Protein AF-A0A2E0YUN2-F1 (afdb_monomer_lite)

Sequence (473 aa):
MHDNKLWRTPVRPGGGIEMNDTNKLTHGGFRMAALCVVLSLFLSGCYWTAAKRYTDRTGTVPWWCQGTPDLSIADCLSFSANLDLAIEAARQYPTRTDAEGTLPPAPYPPAVAITHYLLNPVSGSFDAAAPNVVGYDANDQLAVIGWLVESDGVAPEGFPGSRDVWSSQGGSPEQWLLYAWAIRPYENHPDIFAATQPCLDLGGPGILTATTDACYQAAHTVPLDIMVTNDDGYDAPGIDALVEALTDDPNDPVDSFVAGIEVTVVAPLTQQSGQGDNTTPGGAPAASEGLTTASGYPVLAAVHGTPADSVIWALQDLSLSPDLVISGINSGQNLATLGSNASGTIGAARTAMRRGRFESFATSAQLGIPDWPAATAATLEFLELWRLGRVGLPFMEVPNINIPSCNGGGAGNRGFLETVAGTDLSSGGYGDPTNCDPGTAKPAGSIVDDLDAWLNGFVGIADMGITQPPNYP

pLDDT: mean 71.03, std 21.15, range [22.58, 98.69]

Radius of gyration: 26.95 Å; chains: 1; bounding box: 80×68×94 Å

Structure (mmCIF, N/CA/C/O backbone):
data_AF-A0A2E0YUN2-F1
#
_entry.id   AF-A0A2E0YUN2-F1
#
loop_
_atom_site.group_PDB
_atom_site.id
_atom_site.type_symbol
_atom_site.label_atom_id
_atom_site.label_alt_id
_atom_site.label_comp_id
_atom_site.label_asym_id
_atom_site.label_entity_id
_atom_site.label_seq_id
_atom_site.pdbx_PDB_ins_code
_atom_site.Cartn_x
_atom_site.Cartn_y
_atom_site.Cartn_z
_atom_site.occupancy
_atom_site.B_iso_or_equiv
_atom_site.auth_seq_id
_atom_site.auth_comp_id
_atom_site.auth_asym_id
_atom_site.auth_atom_id
_atom_site.pdbx_PDB_model_num
ATOM 1 N N . MET A 1 1 ? 44.773 -25.970 57.456 1.00 33.31 1 MET A N 1
ATOM 2 C CA . MET A 1 1 ? 44.299 -27.358 57.652 1.00 33.31 1 MET A CA 1
ATOM 3 C C . MET A 1 1 ? 43.313 -27.629 56.526 1.00 33.31 1 MET A C 1
ATOM 5 O O . MET A 1 1 ? 42.237 -27.064 56.547 1.00 33.31 1 MET A O 1
ATOM 9 N N . HIS A 1 2 ? 43.807 -28.045 55.364 1.00 28.22 2 HIS A N 1
ATOM 10 C CA . HIS A 1 2 ? 44.051 -29.433 54.932 1.00 28.22 2 HIS A CA 1
ATOM 11 C C . HIS A 1 2 ? 42.879 -29.999 54.111 1.00 28.22 2 HIS A C 1
ATOM 13 O O . HIS A 1 2 ? 41.921 -30.526 54.659 1.00 28.22 2 HIS A O 1
ATOM 19 N N . ASP A 1 3 ? 43.003 -29.812 52.791 1.00 24.28 3 ASP A N 1
ATOM 20 C CA . ASP A 1 3 ? 42.938 -30.816 51.712 1.00 24.28 3 ASP A CA 1
ATOM 21 C C . ASP A 1 3 ? 42.537 -32.260 52.080 1.00 24.28 3 ASP A C 1
ATOM 23 O O . ASP A 1 3 ? 43.143 -32.868 52.961 1.00 24.28 3 ASP A O 1
ATOM 27 N N . ASN A 1 4 ? 41.666 -32.856 51.251 1.00 26.38 4 ASN A N 1
ATOM 28 C CA . ASN A 1 4 ? 42.005 -34.015 50.397 1.00 26.38 4 ASN A CA 1
ATOM 29 C C . ASN A 1 4 ? 40.936 -34.164 49.275 1.00 26.38 4 ASN A C 1
ATOM 31 O O . ASN A 1 4 ? 39.760 -34.251 49.602 1.00 26.38 4 ASN A O 1
ATOM 35 N N . LYS A 1 5 ? 41.190 -34.040 47.953 1.00 26.61 5 LYS A N 1
ATOM 36 C CA . LYS A 1 5 ? 42.080 -34.793 47.020 1.00 26.61 5 LYS A CA 1
ATOM 37 C C . LYS A 1 5 ? 41.706 -36.287 46.937 1.00 26.61 5 LYS A C 1
ATOM 39 O O . LYS A 1 5 ? 41.468 -36.889 47.969 1.00 26.61 5 LYS A O 1
ATOM 44 N N . LEU A 1 6 ? 41.643 -36.990 45.798 1.00 26.72 6 LEU A N 1
ATOM 45 C CA . LEU A 1 6 ? 42.290 -36.928 44.470 1.00 26.72 6 LEU A CA 1
ATOM 46 C C . LEU A 1 6 ? 41.533 -37.907 43.531 1.00 26.72 6 LEU A C 1
ATOM 48 O O . LEU A 1 6 ? 40.748 -38.716 44.019 1.00 26.72 6 LEU A O 1
ATOM 52 N N . TRP A 1 7 ? 41.683 -37.861 42.199 1.00 22.91 7 TRP A N 1
ATOM 53 C CA . TRP A 1 7 ? 42.689 -38.587 41.379 1.00 22.91 7 TRP A CA 1
ATOM 54 C C . TRP A 1 7 ? 42.316 -38.374 39.884 1.00 22.91 7 TRP A C 1
ATOM 56 O O . TRP A 1 7 ? 41.127 -38.268 39.615 1.00 22.91 7 TRP A O 1
ATOM 66 N N . ARG A 1 8 ? 43.146 -38.345 38.825 1.00 22.58 8 ARG A N 1
ATOM 67 C CA . ARG A 1 8 ? 44.595 -38.437 38.510 1.00 22.58 8 ARG A CA 1
ATOM 68 C C . ARG A 1 8 ? 44.776 -37.895 37.072 1.00 22.58 8 ARG A C 1
ATOM 70 O O . ARG A 1 8 ? 43.933 -38.168 36.226 1.00 22.58 8 ARG A O 1
ATOM 77 N N . THR A 1 9 ? 45.897 -37.240 36.768 1.00 28.78 9 THR A N 1
ATOM 78 C CA . THR A 1 9 ? 46.435 -37.057 35.398 1.00 28.78 9 THR A CA 1
ATOM 79 C C . THR A 1 9 ? 47.357 -38.228 35.011 1.00 28.78 9 THR A C 1
ATOM 81 O O . THR A 1 9 ? 47.714 -39.038 35.874 1.00 28.78 9 THR A O 1
ATOM 84 N N . PRO A 1 10 ? 47.778 -38.332 33.734 1.00 25.89 10 PRO A N 1
ATOM 85 C CA . PRO A 1 10 ? 49.176 -37.982 33.448 1.00 25.89 10 PRO A CA 1
ATOM 86 C C . PRO A 1 10 ? 49.414 -37.240 32.118 1.00 25.89 10 PRO A C 1
ATOM 88 O O . PRO A 1 10 ? 48.796 -37.510 31.095 1.00 25.89 10 PRO A O 1
ATOM 91 N N . VAL A 1 11 ? 50.398 -36.339 32.154 1.00 28.42 11 VAL A N 1
ATOM 92 C CA . VAL A 1 11 ? 51.034 -35.663 31.014 1.00 28.42 11 VAL A CA 1
ATOM 93 C C . VAL A 1 11 ? 52.224 -36.493 30.515 1.00 28.42 11 VAL A C 1
ATOM 95 O O . VAL A 1 11 ? 52.940 -37.072 31.335 1.00 28.42 11 VAL A O 1
ATOM 98 N N . ARG A 1 12 ? 52.504 -36.459 29.203 1.00 26.52 12 ARG A N 1
ATOM 99 C CA . ARG A 1 12 ? 53.852 -36.605 28.606 1.00 26.52 12 ARG A CA 1
ATOM 100 C C . ARG A 1 12 ? 53.974 -35.804 27.283 1.00 26.52 12 ARG A C 1
ATOM 102 O O . ARG A 1 12 ? 52.942 -35.400 26.760 1.00 26.52 12 ARG A O 1
ATOM 109 N N . PRO A 1 13 ? 55.204 -35.491 26.811 1.00 32.28 13 PRO A N 1
ATOM 110 C CA . PRO A 1 13 ? 55.582 -34.129 26.410 1.00 32.28 13 PRO A CA 1
ATOM 111 C C . PRO A 1 13 ? 56.059 -33.968 24.950 1.00 32.28 13 PRO A C 1
ATOM 113 O O . PRO A 1 13 ? 56.479 -34.935 24.326 1.00 32.28 13 PRO A O 1
ATOM 116 N N . GLY A 1 14 ? 56.156 -32.708 24.505 1.00 25.03 14 GLY A N 1
ATOM 117 C CA . GLY A 1 14 ? 57.244 -32.224 23.640 1.00 25.03 14 GLY A CA 1
ATOM 118 C C . GLY A 1 14 ? 57.034 -32.280 22.122 1.00 25.03 14 GLY A C 1
ATOM 119 O O . GLY A 1 14 ? 57.074 -33.345 21.520 1.00 25.03 14 GLY A O 1
ATOM 120 N N . GLY A 1 15 ? 56.946 -31.097 21.508 1.00 24.62 15 GLY A N 1
ATOM 121 C CA . GLY A 1 15 ? 57.067 -30.876 20.064 1.00 24.62 15 GLY A CA 1
ATOM 122 C C . GLY A 1 15 ? 56.634 -29.454 19.706 1.00 24.62 15 GLY A C 1
ATOM 123 O O . GLY A 1 15 ? 55.454 -29.221 19.479 1.00 24.62 15 GLY A O 1
ATOM 124 N N . GLY A 1 16 ? 57.562 -28.495 19.767 1.00 24.78 16 GLY A N 1
ATOM 125 C CA . GLY A 1 16 ? 57.297 -27.088 19.447 1.00 24.78 16 GLY A CA 1
ATOM 126 C C . GLY A 1 16 ? 57.204 -26.807 17.945 1.00 24.78 16 GLY A C 1
ATOM 127 O O . GLY A 1 16 ? 57.585 -27.653 17.141 1.00 24.78 16 GLY A O 1
ATOM 128 N N . ILE A 1 17 ? 56.724 -25.610 17.594 1.00 25.22 17 ILE A N 1
ATOM 129 C CA . ILE A 1 17 ? 57.427 -24.570 16.813 1.00 25.22 17 ILE A CA 1
ATOM 130 C C . ILE A 1 17 ? 56.487 -23.353 16.662 1.00 25.22 17 ILE A C 1
ATOM 132 O O . ILE A 1 17 ? 55.317 -23.490 16.328 1.00 25.22 17 ILE A O 1
ATOM 136 N N . GLU A 1 18 ? 57.058 -22.201 17.016 1.00 25.33 18 GLU A N 1
ATOM 137 C CA . GLU A 1 18 ? 56.826 -20.801 16.623 1.00 25.33 18 GLU A CA 1
ATOM 138 C C . GLU A 1 18 ? 55.480 -20.341 16.031 1.00 25.33 18 GLU A C 1
ATOM 140 O O . GLU A 1 18 ? 55.026 -20.773 14.975 1.00 25.33 18 GLU A O 1
ATOM 145 N N . MET A 1 19 ? 54.937 -19.305 16.684 1.00 30.59 19 MET A N 1
ATOM 146 C CA . MET A 1 19 ? 54.037 -18.321 16.088 1.00 30.59 19 MET A CA 1
ATOM 147 C C . MET A 1 19 ? 54.753 -17.595 14.949 1.00 30.59 19 MET A C 1
ATOM 149 O O . MET A 1 19 ? 55.822 -17.026 15.162 1.00 30.59 19 MET A O 1
ATOM 153 N N . ASN A 1 20 ? 54.125 -17.553 13.776 1.00 25.55 20 ASN A N 1
ATOM 154 C CA . ASN A 1 20 ? 54.449 -16.563 12.764 1.00 25.55 20 ASN A CA 1
ATOM 155 C C . ASN A 1 20 ? 53.157 -15.957 12.214 1.00 25.55 20 ASN A C 1
ATOM 157 O O . ASN A 1 20 ? 52.233 -16.670 11.819 1.00 25.55 20 ASN A O 1
ATOM 161 N N . ASP A 1 21 ? 53.126 -14.629 12.229 1.00 36.28 21 ASP A N 1
ATOM 162 C CA . ASP A 1 21 ? 52.130 -13.781 11.595 1.00 36.28 21 ASP A CA 1
ATOM 163 C C . ASP A 1 21 ? 51.886 -14.186 10.137 1.00 36.28 21 ASP A C 1
ATOM 165 O O . ASP A 1 21 ? 52.825 -14.336 9.357 1.00 36.28 21 ASP A O 1
ATOM 169 N N . THR A 1 22 ? 50.615 -14.308 9.748 1.00 29.20 22 THR A N 1
ATOM 170 C CA . THR A 1 22 ? 50.019 -13.620 8.584 1.00 29.20 22 THR A CA 1
ATOM 171 C C . THR A 1 22 ? 48.576 -14.086 8.383 1.00 29.20 22 THR A C 1
ATOM 173 O O . THR A 1 22 ? 48.301 -15.158 7.849 1.00 29.20 22 THR A O 1
ATOM 176 N N . ASN A 1 23 ? 47.625 -13.225 8.753 1.00 31.25 23 ASN A N 1
ATOM 177 C CA . ASN A 1 23 ? 46.255 -13.284 8.252 1.00 31.25 23 ASN A CA 1
ATOM 178 C C . ASN A 1 23 ? 46.272 -13.070 6.728 1.00 31.25 23 ASN A C 1
ATOM 180 O O . ASN A 1 23 ? 46.302 -11.942 6.242 1.00 31.25 23 ASN A O 1
ATOM 184 N N . LYS A 1 24 ? 46.245 -14.168 5.970 1.00 30.16 24 LYS A N 1
ATOM 185 C CA . LYS A 1 24 ? 45.811 -14.199 4.570 1.00 30.16 24 LYS A CA 1
ATOM 186 C C . LYS A 1 24 ? 44.563 -15.072 4.478 1.00 30.16 24 LYS A C 1
ATOM 188 O O . LYS A 1 24 ? 44.643 -16.260 4.176 1.00 30.16 24 LYS A O 1
ATOM 193 N N . LEU A 1 25 ? 43.401 -14.466 4.720 1.00 30.86 25 LEU A N 1
ATOM 194 C CA . LEU A 1 25 ? 42.122 -15.003 4.256 1.00 30.86 25 LEU A CA 1
ATOM 195 C C . LEU A 1 25 ? 42.131 -14.951 2.723 1.00 30.86 25 LEU A C 1
ATOM 197 O O . LEU A 1 25 ? 41.916 -13.913 2.103 1.00 30.86 25 LEU A O 1
ATOM 201 N N . THR A 1 26 ? 42.473 -16.080 2.113 1.00 30.11 26 THR A N 1
ATOM 202 C CA . THR A 1 26 ? 42.476 -16.285 0.667 1.00 30.11 26 THR A CA 1
ATOM 203 C C . THR A 1 26 ? 41.081 -16.721 0.218 1.00 30.11 26 THR A C 1
ATOM 205 O O . THR A 1 26 ? 40.576 -17.748 0.652 1.00 30.11 26 THR A O 1
ATOM 208 N N . HIS A 1 27 ? 40.453 -15.880 -0.609 1.00 34.69 27 HIS A N 1
ATOM 209 C CA . HIS A 1 27 ? 39.548 -16.149 -1.748 1.00 34.69 27 HIS A CA 1
ATOM 210 C C . HIS A 1 27 ? 38.506 -17.304 -1.730 1.00 34.69 27 HIS A C 1
ATOM 212 O O . HIS A 1 27 ? 37.946 -17.616 -2.777 1.00 34.69 27 HIS A O 1
ATOM 218 N N . GLY A 1 28 ? 38.177 -17.915 -0.588 1.00 26.73 28 GLY A N 1
ATOM 219 C CA . GLY A 1 28 ? 37.149 -18.967 -0.484 1.00 26.73 28 GLY A CA 1
ATOM 220 C C . GLY A 1 28 ? 35.766 -18.481 -0.026 1.00 26.73 28 GLY A C 1
ATOM 221 O O . GLY A 1 28 ? 34.758 -19.072 -0.396 1.00 26.73 28 GLY A O 1
ATOM 222 N N . GLY A 1 29 ? 35.697 -17.387 0.741 1.00 27.91 29 GLY A N 1
ATOM 223 C CA . GLY A 1 29 ? 34.451 -16.916 1.372 1.00 27.91 29 GLY A CA 1
ATOM 224 C C . GLY A 1 29 ? 33.472 -16.201 0.434 1.00 27.91 29 GLY A C 1
ATOM 225 O O . GLY A 1 29 ? 32.267 -16.239 0.657 1.00 27.91 29 GLY A O 1
ATOM 226 N N . PHE A 1 30 ? 33.962 -15.608 -0.657 1.00 29.64 30 PHE A N 1
ATOM 227 C CA . PHE A 1 30 ? 33.122 -14.845 -1.591 1.00 29.64 30 PHE A CA 1
ATOM 228 C C . PHE A 1 30 ? 32.219 -15.733 -2.463 1.00 29.64 30 PHE A C 1
ATOM 230 O O . PHE A 1 30 ? 31.138 -15.315 -2.863 1.00 29.64 30 PHE A O 1
ATOM 237 N N . ARG A 1 31 ? 32.614 -16.990 -2.714 1.00 30.00 31 ARG A N 1
ATOM 238 C CA . ARG A 1 31 ? 31.806 -17.933 -3.508 1.00 30.00 31 ARG A CA 1
ATOM 239 C C . ARG A 1 31 ? 30.626 -18.520 -2.732 1.00 30.00 31 ARG A C 1
ATOM 241 O O . ARG A 1 31 ? 29.658 -18.952 -3.343 1.00 30.00 31 ARG A O 1
ATOM 248 N N . MET A 1 32 ? 30.689 -18.512 -1.402 1.00 28.14 32 MET A N 1
ATOM 249 C CA . MET A 1 32 ? 29.629 -19.047 -0.544 1.00 28.14 32 MET A CA 1
ATOM 250 C C . MET A 1 32 ? 28.518 -18.012 -0.303 1.00 28.14 32 MET A C 1
ATOM 252 O O . MET A 1 32 ? 27.353 -18.383 -0.239 1.00 28.14 32 MET A O 1
ATOM 256 N N . ALA A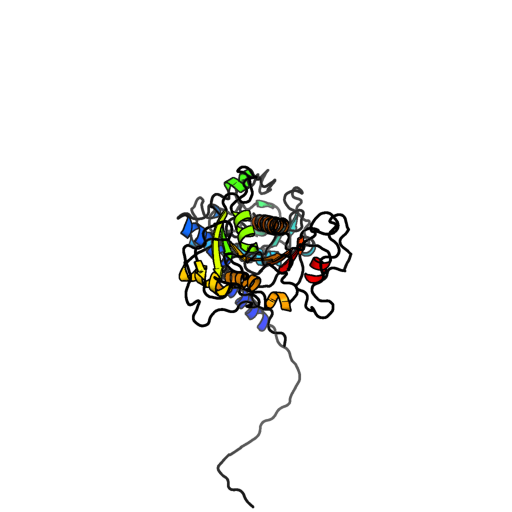 1 33 ? 28.857 -16.717 -0.276 1.00 31.86 33 ALA A N 1
ATOM 257 C CA . ALA A 1 33 ? 27.874 -15.632 -0.215 1.00 31.86 33 ALA A CA 1
ATOM 258 C C . ALA A 1 33 ? 27.047 -15.525 -1.511 1.00 31.86 33 ALA A C 1
ATOM 260 O O . ALA A 1 33 ? 25.826 -15.430 -1.443 1.00 31.86 33 ALA A O 1
ATOM 261 N N . ALA A 1 34 ? 27.684 -15.653 -2.681 1.00 31.73 34 ALA A N 1
ATOM 262 C CA . ALA A 1 34 ? 26.984 -15.658 -3.970 1.00 31.73 34 ALA A CA 1
ATOM 263 C C . ALA A 1 34 ? 26.028 -16.859 -4.121 1.00 31.73 34 ALA A C 1
ATOM 265 O O . ALA A 1 34 ? 24.923 -16.706 -4.630 1.00 31.73 34 ALA A O 1
ATOM 266 N N . LEU A 1 35 ? 26.401 -18.042 -3.614 1.00 28.45 35 LEU A N 1
ATOM 267 C CA . LEU A 1 35 ? 25.536 -19.228 -3.650 1.00 28.45 35 LEU A CA 1
ATOM 268 C C . LEU A 1 35 ? 24.331 -19.111 -2.693 1.00 28.45 35 LEU A C 1
ATOM 270 O O . LEU A 1 35 ? 23.255 -19.606 -3.011 1.00 28.45 35 LEU A O 1
ATOM 274 N N . CYS A 1 36 ? 24.487 -18.436 -1.546 1.00 31.81 36 CYS A N 1
ATOM 275 C CA . CYS A 1 36 ? 23.388 -18.176 -0.608 1.00 31.81 36 CYS A CA 1
ATOM 276 C C . CYS A 1 36 ? 22.399 -17.122 -1.128 1.00 31.81 36 CYS A C 1
ATOM 278 O O . CYS A 1 36 ? 21.200 -17.257 -0.888 1.00 31.81 36 CYS A O 1
ATOM 280 N N . VAL A 1 37 ? 22.867 -16.120 -1.880 1.00 36.34 37 VAL A N 1
ATOM 281 C CA . VAL A 1 37 ? 21.986 -15.173 -2.582 1.00 36.34 37 VAL A CA 1
ATOM 282 C C . VAL A 1 37 ? 21.223 -15.908 -3.690 1.00 36.34 37 VAL A C 1
ATOM 284 O O . VAL A 1 37 ? 20.002 -15.876 -3.684 1.00 36.34 37 VAL A O 1
ATOM 287 N N . VAL A 1 38 ? 21.880 -16.728 -4.519 1.00 34.03 38 VAL A N 1
ATOM 288 C CA . VAL A 1 38 ? 21.209 -17.529 -5.570 1.00 34.03 38 VAL A CA 1
ATOM 289 C C . VAL A 1 38 ? 20.201 -18.552 -5.010 1.00 34.03 38 VAL A C 1
ATOM 291 O O . VAL A 1 38 ? 19.149 -18.764 -5.606 1.00 34.03 38 VAL A O 1
ATOM 294 N N . LEU A 1 39 ? 20.441 -19.145 -3.833 1.00 33.06 39 LEU A N 1
ATOM 295 C CA . LEU A 1 39 ? 19.444 -20.005 -3.169 1.00 33.06 39 LEU A CA 1
ATOM 296 C C . LEU A 1 39 ? 18.272 -19.235 -2.544 1.00 33.06 39 LEU A C 1
ATOM 298 O O . LEU A 1 39 ? 17.192 -19.801 -2.394 1.00 33.06 39 LEU A O 1
ATOM 302 N N . SER A 1 40 ? 18.468 -17.957 -2.217 1.00 37.28 40 SER A N 1
ATOM 303 C CA . SER A 1 40 ? 17.386 -17.057 -1.791 1.00 37.28 40 SER A CA 1
ATOM 304 C C . SER A 1 40 ? 16.553 -16.580 -2.988 1.00 37.28 40 SER A C 1
ATOM 306 O O . SER A 1 40 ? 15.374 -16.277 -2.844 1.00 37.28 40 SER A O 1
ATOM 308 N N . LEU A 1 41 ? 17.152 -16.599 -4.180 1.00 39.31 41 LEU A N 1
ATOM 309 C CA . LEU A 1 41 ? 16.559 -16.207 -5.456 1.00 39.31 41 LEU A CA 1
ATOM 310 C C . LEU A 1 41 ? 15.709 -17.315 -6.113 1.00 39.31 41 LEU A C 1
ATOM 312 O O . LEU A 1 41 ? 14.793 -17.005 -6.863 1.00 39.31 41 LEU A O 1
ATOM 316 N N . PHE A 1 42 ? 15.875 -18.591 -5.730 1.00 35.31 42 PHE A N 1
ATOM 317 C CA . PHE A 1 42 ? 14.868 -19.639 -6.011 1.00 35.31 42 PHE A CA 1
ATOM 318 C C . PHE A 1 42 ? 13.524 -19.396 -5.284 1.00 35.31 42 PHE A C 1
ATOM 320 O O . PHE A 1 42 ? 12.563 -20.136 -5.493 1.00 35.31 42 PHE A O 1
ATOM 327 N N . LEU A 1 43 ? 13.457 -18.378 -4.419 1.00 42.81 43 LEU A N 1
ATOM 328 C CA . LEU A 1 43 ? 12.295 -17.973 -3.633 1.00 42.81 43 LEU A CA 1
ATOM 329 C C . LEU A 1 43 ? 11.904 -16.513 -3.904 1.00 42.81 43 LEU A C 1
ATOM 331 O O . LEU A 1 43 ? 11.461 -15.827 -2.978 1.00 42.81 43 LEU A O 1
ATOM 335 N N . SER A 1 44 ? 11.985 -16.033 -5.147 1.00 44.97 44 SER A N 1
ATOM 336 C CA . SER A 1 44 ? 11.251 -14.824 -5.551 1.00 44.97 44 SER A CA 1
ATOM 337 C C . SER A 1 44 ? 9.732 -15.116 -5.607 1.00 44.97 44 SER A C 1
ATOM 339 O O . SER A 1 44 ? 9.032 -15.031 -6.611 1.00 44.97 44 SER A O 1
ATOM 341 N N . GLY A 1 45 ? 9.182 -15.525 -4.459 1.00 44.09 45 GLY A N 1
ATOM 342 C CA . GLY A 1 45 ? 7.786 -15.907 -4.263 1.00 44.09 45 GLY A CA 1
ATOM 343 C C . GLY A 1 45 ? 6.802 -14.743 -4.388 1.00 44.09 45 GLY A C 1
ATOM 344 O O . GLY A 1 45 ? 5.609 -14.969 -4.275 1.00 44.09 45 GLY A O 1
ATOM 345 N N . CYS A 1 46 ? 7.294 -13.525 -4.602 1.00 47.00 46 CYS A N 1
ATOM 346 C CA . CYS A 1 46 ? 6.560 -12.262 -4.678 1.00 47.00 46 CYS A CA 1
ATOM 347 C C . CYS A 1 46 ? 5.599 -12.194 -5.870 1.00 47.00 46 CYS A C 1
ATOM 349 O O . CYS A 1 46 ? 4.467 -11.726 -5.788 1.00 47.00 46 CYS A O 1
ATOM 351 N N . TYR A 1 47 ? 6.054 -12.728 -6.991 1.00 50.06 47 TYR A N 1
ATOM 352 C CA . TYR A 1 47 ? 5.378 -12.613 -8.274 1.00 50.06 47 TYR A CA 1
ATOM 353 C C . TYR A 1 47 ? 4.796 -13.949 -8.735 1.00 50.06 47 TYR A C 1
ATOM 355 O O . TYR A 1 47 ? 3.768 -14.025 -9.412 1.00 50.06 47 TYR A O 1
ATOM 363 N N . TRP A 1 48 ? 5.368 -15.022 -8.188 1.00 51.56 48 TRP A N 1
ATOM 364 C CA . TRP A 1 48 ? 4.697 -16.296 -7.997 1.00 51.56 48 TRP A CA 1
ATOM 365 C C . TRP A 1 48 ? 3.340 -16.118 -7.301 1.00 51.56 48 TRP A C 1
ATOM 367 O O . TRP A 1 48 ? 2.338 -16.638 -7.793 1.00 51.56 48 TRP A O 1
ATOM 377 N N . THR A 1 49 ? 3.276 -15.435 -6.148 1.00 55.56 49 THR A N 1
ATOM 378 C CA . THR A 1 49 ? 2.023 -15.289 -5.381 1.00 55.56 49 THR A CA 1
ATOM 379 C C . THR A 1 49 ? 1.014 -14.433 -6.114 1.00 55.56 49 THR A C 1
ATOM 381 O O . THR A 1 49 ? -0.162 -14.755 -6.073 1.00 55.56 49 THR A O 1
ATOM 384 N N . ALA A 1 50 ? 1.451 -13.390 -6.807 1.00 55.97 50 ALA A N 1
ATOM 385 C CA . ALA A 1 50 ? 0.629 -12.573 -7.685 1.00 55.97 50 ALA A CA 1
ATOM 386 C C . ALA A 1 50 ? -0.157 -13.393 -8.725 1.00 55.97 50 ALA A C 1
ATOM 388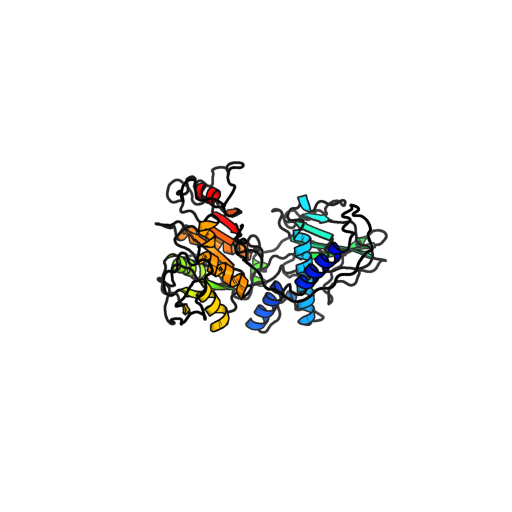 O O . ALA A 1 50 ? -1.377 -13.528 -8.640 1.00 55.97 50 ALA A O 1
ATOM 389 N N . ALA A 1 51 ? 0.565 -14.047 -9.644 1.00 56.34 51 ALA A N 1
ATOM 390 C CA . ALA A 1 51 ? -0.029 -14.826 -10.733 1.00 56.34 51 ALA A CA 1
ATOM 391 C C . ALA A 1 51 ? -0.864 -15.994 -10.233 1.00 56.34 51 ALA A C 1
ATOM 393 O O . ALA A 1 51 ? -1.918 -16.315 -10.792 1.00 56.34 51 ALA A O 1
ATOM 394 N N . LYS A 1 52 ? -0.400 -16.617 -9.152 1.00 63.50 52 LYS A N 1
ATOM 395 C CA . LYS A 1 52 ? -1.141 -17.667 -8.480 1.00 63.50 52 LYS A CA 1
ATOM 396 C C . LYS A 1 52 ? -2.437 -17.139 -7.861 1.00 63.50 52 LYS A C 1
ATOM 398 O O . LYS A 1 52 ? -3.468 -17.741 -8.111 1.00 63.50 52 LYS A O 1
ATOM 403 N N . ARG A 1 53 ? -2.411 -16.016 -7.133 1.00 65.50 53 ARG A N 1
ATOM 404 C CA . ARG A 1 53 ? -3.605 -15.383 -6.540 1.00 65.50 53 ARG A CA 1
ATOM 405 C C . ARG A 1 53 ? -4.617 -14.996 -7.611 1.00 65.50 53 ARG A C 1
ATOM 407 O O . ARG A 1 53 ? -5.788 -15.334 -7.472 1.00 65.50 53 ARG A O 1
ATOM 414 N N . TYR A 1 54 ? -4.164 -14.384 -8.706 1.00 64.69 54 TYR A N 1
ATOM 415 C CA . TYR A 1 54 ? -5.019 -14.078 -9.855 1.00 64.69 54 TYR A CA 1
ATOM 416 C C . TYR A 1 54 ? -5.692 -15.341 -10.409 1.00 64.69 54 TYR A C 1
ATOM 418 O O . TYR A 1 54 ? -6.903 -15.363 -10.632 1.00 64.69 54 TYR A O 1
ATOM 426 N N . THR A 1 55 ? -4.922 -16.421 -10.579 1.00 68.06 55 THR A N 1
ATOM 427 C CA . THR A 1 55 ? -5.445 -17.706 -11.068 1.00 68.06 55 THR A CA 1
ATOM 428 C C . THR A 1 55 ? -6.417 -18.344 -10.080 1.00 68.06 55 THR A C 1
ATOM 430 O O . THR A 1 55 ? -7.466 -18.832 -10.491 1.00 68.06 55 THR A O 1
ATOM 433 N N . ASP A 1 56 ? -6.102 -18.314 -8.788 1.00 70.25 56 ASP A N 1
ATOM 434 C CA . ASP A 1 56 ? -6.935 -18.877 -7.727 1.00 70.25 56 ASP A CA 1
ATOM 435 C C . ASP A 1 56 ? -8.275 -18.120 -7.612 1.00 70.25 56 ASP A C 1
ATOM 437 O O . ASP A 1 56 ? -9.308 -18.745 -7.368 1.00 70.25 56 ASP A O 1
ATOM 441 N N . ARG A 1 57 ? -8.287 -16.797 -7.850 1.00 67.38 57 ARG A N 1
ATOM 442 C CA . ARG A 1 57 ? -9.505 -15.965 -7.854 1.00 67.38 57 ARG A CA 1
ATOM 443 C C . ARG A 1 57 ? -10.336 -16.110 -9.131 1.00 67.38 57 ARG A C 1
ATOM 445 O O . ARG A 1 57 ? -11.549 -16.286 -9.058 1.00 67.38 57 ARG A O 1
ATOM 452 N N . THR A 1 58 ? -9.707 -16.000 -10.301 1.00 67.56 58 THR A N 1
ATOM 453 C CA . THR A 1 58 ? -10.420 -15.885 -11.591 1.00 67.56 58 THR A CA 1
ATOM 454 C C . THR A 1 58 ? -10.602 -17.221 -12.312 1.00 67.56 58 THR A C 1
ATOM 456 O O . THR A 1 58 ? -11.422 -17.332 -13.223 1.00 67.56 58 THR A O 1
ATOM 459 N N . GLY A 1 59 ? -9.822 -18.243 -11.948 1.00 71.31 59 GLY A N 1
ATOM 460 C CA . GLY A 1 59 ? -9.729 -19.506 -12.682 1.00 71.31 59 GLY A CA 1
ATOM 461 C C . GLY A 1 59 ? -8.946 -19.412 -13.998 1.00 71.31 59 GLY A C 1
ATOM 462 O O . GLY A 1 59 ? -8.935 -20.376 -14.765 1.00 71.31 59 GLY A O 1
ATOM 463 N N . THR A 1 60 ? -8.295 -18.278 -14.279 1.00 68.56 60 THR A N 1
ATOM 464 C CA . THR A 1 60 ? -7.526 -18.033 -15.510 1.00 68.56 60 THR A CA 1
ATOM 465 C C . THR A 1 60 ? -6.107 -17.580 -15.189 1.00 68.56 60 THR A C 1
ATOM 467 O O . THR A 1 60 ? -5.886 -16.913 -14.187 1.00 68.56 60 THR A O 1
ATOM 470 N N . VAL A 1 61 ? -5.124 -17.932 -16.023 1.00 67.25 61 VAL A N 1
ATOM 471 C CA . VAL A 1 61 ? -3.763 -17.396 -15.858 1.00 67.25 61 VAL A CA 1
ATOM 472 C C . VAL A 1 61 ? -3.708 -15.948 -16.351 1.00 67.25 61 VAL A C 1
ATOM 474 O O . VAL A 1 61 ? -4.412 -15.633 -17.319 1.00 67.25 61 VAL A O 1
ATOM 477 N N . PRO A 1 62 ? -2.866 -15.082 -15.755 1.00 62.97 62 PRO A N 1
ATOM 478 C CA . PRO A 1 62 ? -2.691 -13.717 -16.227 1.00 62.97 62 PRO A CA 1
ATOM 479 C C . PRO A 1 62 ? -2.394 -13.690 -17.721 1.00 62.97 62 PRO A C 1
ATOM 481 O O . PRO A 1 62 ? -1.705 -14.557 -18.255 1.00 62.97 62 PRO A O 1
ATOM 484 N N . TRP A 1 63 ? -2.889 -12.677 -18.407 1.00 63.88 63 TRP A N 1
ATOM 485 C CA . TRP A 1 63 ? -2.750 -12.535 -19.852 1.00 63.88 63 TRP A CA 1
ATOM 486 C C . TRP A 1 63 ? -1.283 -12.558 -20.333 1.00 63.88 63 TRP A C 1
ATOM 488 O O . TRP A 1 63 ? -0.994 -13.109 -21.391 1.00 63.88 63 TRP A O 1
ATOM 498 N N . TRP A 1 64 ? -0.329 -12.046 -19.543 1.00 62.88 64 TRP A N 1
ATOM 499 C CA . TRP A 1 64 ? 1.106 -12.100 -19.856 1.00 62.88 64 TRP A CA 1
ATOM 500 C C . TRP A 1 64 ? 1.673 -13.519 -19.744 1.00 62.88 64 TRP A C 1
ATOM 502 O O . TRP A 1 64 ? 2.789 -13.778 -20.174 1.00 62.88 64 TRP A O 1
ATOM 512 N N . CYS A 1 65 ? 0.914 -14.468 -19.200 1.00 66.38 65 CYS A N 1
ATOM 513 C CA . CYS A 1 65 ? 1.193 -15.900 -19.209 1.00 66.38 65 CYS A CA 1
ATOM 514 C C . CYS A 1 65 ? 0.483 -16.620 -20.386 1.00 66.38 65 CYS A C 1
ATOM 516 O O . CYS A 1 65 ? 0.838 -17.748 -20.702 1.00 66.38 65 CYS A O 1
ATOM 518 N N . GLN A 1 66 ? -0.402 -15.954 -21.145 1.00 61.22 66 GLN A N 1
ATOM 519 C CA . GLN A 1 66 ? -1.144 -16.517 -22.296 1.00 61.22 66 GLN A CA 1
ATOM 520 C C . GLN A 1 66 ? -0.475 -16.216 -23.661 1.00 61.22 66 GLN A C 1
ATOM 522 O O . GLN A 1 66 ? -0.011 -15.097 -23.888 1.00 61.22 66 GLN A O 1
ATOM 527 N N . GLY A 1 67 ? -0.405 -17.166 -24.608 1.00 57.38 67 GLY A N 1
ATOM 528 C CA . GLY A 1 67 ? 0.128 -16.914 -25.968 1.00 57.38 67 GLY A CA 1
ATOM 529 C C . GLY A 1 67 ? 0.546 -18.185 -26.712 1.00 57.38 67 GLY A C 1
ATOM 530 O O . GLY A 1 67 ? 0.643 -19.216 -26.097 1.00 57.38 67 GLY A O 1
ATOM 531 N N . THR A 1 68 ? 0.813 -18.168 -28.023 1.00 49.69 68 THR A N 1
ATOM 532 C CA . THR A 1 68 ? 1.227 -19.385 -28.764 1.00 49.69 68 THR A CA 1
ATOM 533 C C . THR A 1 68 ? 2.753 -19.533 -28.873 1.00 49.69 68 THR A C 1
ATOM 535 O O . THR A 1 68 ? 3.360 -18.623 -29.437 1.00 49.69 68 THR A O 1
ATOM 538 N N . PRO A 1 69 ? 3.353 -20.683 -28.485 1.00 53.62 69 PRO A N 1
ATOM 539 C CA . PRO A 1 69 ? 2.724 -21.790 -27.755 1.00 53.62 69 PRO A CA 1
ATOM 540 C C . PRO A 1 69 ? 2.452 -21.408 -26.292 1.00 53.62 69 PRO A C 1
ATOM 542 O O . PRO A 1 69 ? 3.253 -20.685 -25.699 1.00 53.62 69 PRO A O 1
ATOM 545 N N . ASP A 1 70 ? 1.331 -21.895 -25.739 1.00 62.72 70 ASP A N 1
ATOM 546 C CA . ASP A 1 70 ? 0.905 -21.558 -24.372 1.00 62.72 70 ASP A CA 1
ATOM 547 C C . ASP A 1 70 ? 1.986 -22.009 -23.396 1.00 62.72 70 ASP A C 1
ATOM 549 O O . ASP A 1 70 ? 2.329 -23.194 -23.345 1.00 62.72 70 ASP A O 1
ATOM 553 N N . LEU A 1 71 ? 2.553 -21.054 -22.652 1.00 67.62 71 LEU A N 1
ATOM 554 C CA . LEU A 1 71 ? 3.494 -21.373 -21.589 1.00 67.62 71 LEU A CA 1
ATOM 555 C C . LEU A 1 71 ? 2.777 -22.234 -20.550 1.00 67.62 71 LEU A C 1
ATOM 557 O O . LEU A 1 71 ? 1.641 -21.952 -20.159 1.00 67.62 71 LEU A O 1
ATOM 561 N N . SER A 1 72 ? 3.441 -23.287 -20.070 1.00 73.12 72 SER A N 1
ATOM 562 C CA . SER A 1 72 ? 2.923 -23.996 -18.904 1.00 73.12 72 SER A CA 1
ATOM 563 C C . SER A 1 72 ? 2.980 -23.076 -17.678 1.00 73.12 72 SER A C 1
ATOM 565 O O . SER A 1 72 ? 3.794 -22.155 -17.620 1.00 73.12 72 SER A O 1
ATOM 567 N N . ILE A 1 73 ? 2.170 -23.347 -16.647 1.00 70.44 73 ILE A N 1
ATOM 568 C CA . ILE A 1 73 ? 2.259 -22.605 -15.374 1.00 70.44 73 ILE A CA 1
ATOM 569 C C . ILE A 1 73 ? 3.698 -22.644 -14.833 1.00 70.44 73 ILE A C 1
ATOM 571 O O . ILE A 1 73 ? 4.191 -21.639 -14.338 1.00 70.44 73 ILE A O 1
ATOM 575 N N . ALA A 1 74 ? 4.401 -23.772 -14.977 1.00 73.12 74 ALA A N 1
ATOM 576 C CA . ALA A 1 74 ? 5.796 -23.892 -14.558 1.00 73.12 74 ALA A CA 1
ATOM 577 C C . ALA A 1 74 ? 6.734 -22.961 -15.349 1.00 73.12 74 ALA A C 1
ATOM 579 O O . ALA A 1 74 ? 7.614 -22.343 -14.752 1.00 73.12 74 ALA A O 1
ATOM 580 N N . ASP A 1 75 ? 6.516 -22.807 -16.656 1.00 74.50 75 ASP A N 1
ATOM 581 C CA . ASP A 1 75 ? 7.313 -21.906 -17.496 1.00 74.50 75 ASP A CA 1
ATOM 582 C C . ASP A 1 75 ? 7.007 -20.437 -17.189 1.00 74.50 75 ASP A C 1
ATOM 584 O O . ASP A 1 75 ? 7.930 -19.630 -17.113 1.00 74.50 75 ASP A O 1
ATOM 588 N N . CYS A 1 76 ? 5.744 -20.087 -16.917 1.00 70.25 76 CYS A N 1
ATOM 589 C CA . CYS A 1 76 ? 5.382 -18.744 -16.453 1.00 70.25 76 CYS A CA 1
ATOM 590 C C . CYS A 1 76 ? 6.028 -18.411 -15.103 1.00 70.25 76 CYS A C 1
ATOM 592 O O . CYS A 1 76 ? 6.524 -17.302 -14.914 1.00 70.25 76 CYS A O 1
ATOM 594 N N . LEU A 1 77 ? 6.064 -19.378 -14.180 1.00 67.50 77 LEU A N 1
ATOM 595 C CA . LEU A 1 77 ? 6.744 -19.220 -12.895 1.00 67.50 77 LEU A CA 1
ATOM 596 C C . LEU A 1 77 ? 8.258 -19.050 -13.079 1.00 67.50 77 LEU A C 1
ATOM 598 O O . LEU A 1 77 ? 8.855 -18.201 -12.425 1.00 67.50 77 LEU A O 1
ATOM 602 N N . SER A 1 78 ? 8.876 -19.807 -13.990 1.00 71.88 78 SER A N 1
ATOM 603 C CA . SER A 1 78 ? 10.303 -19.668 -14.297 1.00 71.88 78 SER A CA 1
ATOM 604 C C . SER A 1 78 ? 10.630 -18.342 -14.986 1.00 71.88 78 SER A C 1
ATOM 606 O O . SER A 1 78 ? 11.681 -17.764 -14.718 1.00 71.88 78 SER A O 1
ATOM 608 N N . PHE A 1 79 ? 9.766 -17.866 -15.882 1.00 72.06 79 PHE A N 1
ATOM 609 C CA . PHE A 1 79 ? 9.913 -16.573 -16.546 1.00 72.06 79 PHE A CA 1
ATOM 610 C C . PHE A 1 79 ? 9.848 -15.431 -15.530 1.00 72.06 79 PHE A C 1
ATOM 612 O O . PHE A 1 79 ? 10.768 -14.620 -15.478 1.00 72.06 79 PHE A O 1
ATOM 619 N N . SER A 1 80 ? 8.820 -15.438 -14.673 1.00 68.38 80 SER A N 1
ATOM 620 C CA . SER A 1 80 ? 8.669 -14.464 -13.589 1.00 68.38 80 SER A CA 1
ATOM 621 C C . SER A 1 80 ? 9.903 -14.454 -12.694 1.00 68.38 80 SER A C 1
ATOM 623 O O . SER A 1 80 ? 10.523 -13.412 -12.547 1.00 68.38 80 SER A O 1
ATOM 625 N N . ALA A 1 81 ? 10.327 -15.619 -12.193 1.00 66.62 81 ALA A N 1
ATOM 626 C CA . ALA A 1 81 ? 11.461 -15.698 -11.280 1.00 66.62 81 ALA A CA 1
ATOM 627 C C . ALA A 1 81 ? 12.735 -15.059 -11.851 1.00 66.62 81 ALA A C 1
ATOM 629 O O . ALA A 1 81 ? 13.417 -14.333 -11.140 1.00 66.62 81 ALA A O 1
ATOM 630 N N . ASN A 1 82 ? 13.045 -15.285 -13.133 1.00 70.75 82 ASN A N 1
ATOM 631 C CA . ASN A 1 82 ? 14.231 -14.704 -13.769 1.00 70.75 82 ASN A CA 1
ATOM 632 C C . ASN A 1 82 ? 14.162 -13.176 -13.903 1.00 70.75 82 ASN A C 1
ATOM 634 O O . ASN A 1 82 ? 15.177 -12.503 -13.732 1.00 70.75 82 ASN A O 1
ATOM 638 N N . LEU A 1 83 ? 12.981 -12.626 -14.186 1.00 71.00 83 LEU A N 1
ATOM 639 C CA . LEU A 1 83 ? 12.792 -11.179 -14.296 1.00 71.00 83 LEU A CA 1
ATOM 640 C C . LEU A 1 83 ? 12.983 -10.476 -12.953 1.00 71.00 83 LEU A C 1
ATOM 642 O O . LEU A 1 83 ? 13.542 -9.386 -12.911 1.00 71.00 83 LEU A O 1
ATOM 646 N N . ASP A 1 84 ? 12.631 -11.136 -11.857 1.00 64.12 84 ASP A N 1
ATOM 647 C CA . ASP A 1 84 ? 12.843 -10.618 -10.503 1.00 64.12 84 ASP A CA 1
ATOM 648 C C . ASP A 1 84 ? 14.329 -10.439 -10.203 1.00 64.12 84 ASP A C 1
ATOM 650 O O . ASP A 1 84 ? 14.751 -9.439 -9.623 1.00 64.12 84 ASP A O 1
ATOM 654 N N . LEU A 1 85 ? 15.140 -11.406 -10.639 1.00 64.62 85 LEU A N 1
ATOM 655 C CA . LEU A 1 85 ? 16.596 -11.342 -10.500 1.00 64.62 85 LEU A CA 1
ATOM 656 C C . LEU A 1 85 ? 17.162 -10.205 -11.331 1.00 64.62 85 LEU A C 1
ATOM 658 O O . LEU A 1 85 ? 18.060 -9.494 -10.883 1.00 64.62 85 LEU A O 1
ATOM 662 N N . ALA A 1 86 ? 16.606 -10.022 -12.524 1.00 69.25 86 ALA A N 1
ATOM 663 C CA . ALA A 1 86 ? 17.000 -8.957 -13.415 1.00 69.25 86 ALA A CA 1
ATOM 664 C C . ALA A 1 86 ? 16.635 -7.573 -12.851 1.00 69.25 86 ALA A C 1
ATOM 666 O O . ALA A 1 86 ? 17.453 -6.656 -12.919 1.00 69.25 86 ALA A O 1
ATOM 667 N N . ILE A 1 87 ? 15.468 -7.426 -12.217 1.00 66.50 87 ILE A N 1
ATOM 668 C CA . ILE A 1 87 ? 15.088 -6.209 -11.488 1.00 66.50 87 ILE A CA 1
ATOM 669 C C . ILE A 1 87 ? 16.066 -5.946 -10.349 1.00 66.50 87 ILE A C 1
ATOM 671 O O . ILE A 1 87 ? 16.576 -4.837 -10.232 1.00 66.50 87 ILE A O 1
ATOM 675 N N . GLU A 1 88 ? 16.355 -6.945 -9.517 1.00 65.31 88 GLU A N 1
ATOM 676 C CA . GLU A 1 88 ? 17.262 -6.766 -8.382 1.00 65.31 88 GLU A CA 1
ATOM 677 C C . GLU A 1 88 ? 18.683 -6.400 -8.838 1.00 65.31 88 GLU A C 1
ATOM 679 O O . GLU A 1 88 ? 19.348 -5.558 -8.236 1.00 65.31 88 GLU A O 1
ATOM 684 N N . ALA A 1 89 ? 19.139 -6.972 -9.955 1.00 66.31 89 ALA A N 1
ATOM 685 C CA . ALA A 1 89 ? 20.386 -6.571 -10.591 1.00 66.31 89 ALA A CA 1
ATOM 686 C C . ALA A 1 89 ? 20.332 -5.118 -11.097 1.00 66.31 89 ALA A C 1
ATOM 688 O O . ALA A 1 89 ? 21.269 -4.356 -10.861 1.00 66.31 89 ALA A O 1
ATOM 689 N N . ALA A 1 90 ? 19.235 -4.710 -11.742 1.00 65.81 90 ALA A N 1
ATOM 690 C CA . ALA A 1 90 ? 19.039 -3.342 -12.221 1.00 65.81 90 ALA A CA 1
ATOM 691 C C . ALA A 1 90 ? 18.938 -2.321 -11.073 1.00 65.81 90 ALA A C 1
ATOM 693 O O . ALA A 1 90 ? 19.444 -1.209 -11.199 1.00 65.81 90 ALA A O 1
ATOM 694 N N . ARG A 1 91 ? 18.364 -2.707 -9.926 1.00 64.06 91 ARG A N 1
ATOM 695 C CA . ARG A 1 91 ? 18.236 -1.872 -8.716 1.00 64.06 91 ARG A CA 1
ATOM 696 C C . ARG A 1 91 ? 19.572 -1.491 -8.083 1.00 64.06 91 ARG A C 1
ATOM 698 O O . ARG A 1 91 ? 19.621 -0.530 -7.320 1.00 64.06 91 ARG A O 1
ATOM 705 N N . GLN A 1 92 ? 20.667 -2.171 -8.430 1.00 66.69 92 GLN A N 1
ATOM 706 C CA . GLN A 1 92 ? 22.020 -1.728 -8.060 1.00 66.69 92 GLN A CA 1
ATOM 707 C C . GLN A 1 92 ? 22.384 -0.371 -8.687 1.00 66.69 92 GLN A C 1
ATOM 709 O O . GLN A 1 92 ? 23.341 0.267 -8.250 1.00 66.69 92 GLN A O 1
ATOM 714 N N . TYR A 1 93 ? 21.606 0.072 -9.676 1.00 71.12 93 TYR A N 1
ATOM 715 C CA . TYR A 1 93 ? 21.740 1.335 -10.383 1.00 71.12 93 TYR A CA 1
ATOM 716 C C . TYR A 1 93 ? 20.428 2.127 -10.234 1.00 71.12 93 TYR A C 1
ATOM 718 O O . TYR A 1 93 ? 19.581 2.105 -11.126 1.00 71.12 93 TYR A O 1
ATOM 726 N N . PRO A 1 94 ? 20.185 2.780 -9.085 1.00 60.53 94 PRO A N 1
ATOM 727 C CA . PRO A 1 94 ? 18.890 3.396 -8.803 1.00 60.53 94 PRO A CA 1
ATOM 728 C C . PRO A 1 94 ? 18.637 4.654 -9.636 1.00 60.53 94 PRO A C 1
ATOM 730 O O . PRO A 1 94 ? 17.485 4.978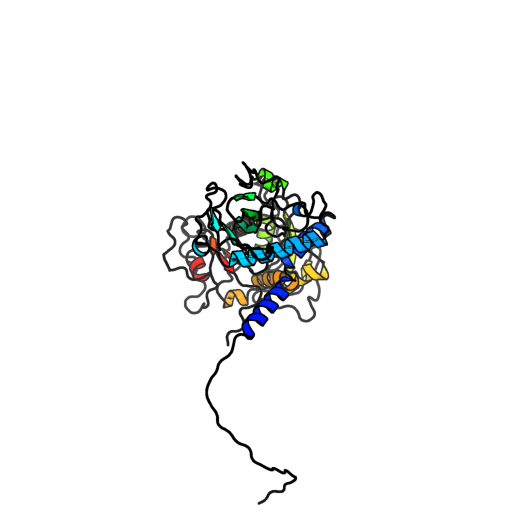 -9.902 1.00 60.53 94 PRO A O 1
ATOM 733 N N . THR A 1 95 ? 19.688 5.350 -10.076 1.00 67.25 95 THR A N 1
ATOM 734 C CA . THR A 1 95 ? 19.556 6.532 -10.930 1.00 67.25 95 THR A CA 1
ATOM 735 C C . THR A 1 95 ? 20.193 6.319 -12.293 1.00 67.25 95 THR A C 1
ATOM 737 O O . THR A 1 95 ? 21.094 5.497 -12.479 1.00 67.25 95 THR A O 1
ATOM 740 N N . ARG A 1 96 ? 19.795 7.166 -13.245 1.00 70.69 96 ARG A N 1
ATOM 741 C CA . ARG A 1 96 ? 20.453 7.271 -14.546 1.00 70.69 96 ARG A CA 1
ATOM 742 C C . ARG A 1 96 ? 21.966 7.470 -14.435 1.00 70.69 96 ARG A C 1
ATOM 744 O O . ARG A 1 96 ? 22.714 6.901 -15.222 1.00 70.69 96 ARG A O 1
ATOM 751 N N . THR A 1 97 ? 22.392 8.269 -13.458 1.00 71.81 97 THR A N 1
ATOM 752 C CA . THR A 1 97 ? 23.806 8.584 -13.214 1.00 71.81 97 THR A CA 1
ATOM 753 C C . THR A 1 97 ? 24.575 7.348 -12.752 1.00 71.81 97 THR A C 1
ATOM 755 O O . THR A 1 97 ? 25.712 7.139 -13.166 1.00 71.81 97 THR A O 1
ATOM 758 N N . ASP A 1 98 ? 23.954 6.498 -11.930 1.00 68.75 98 ASP A N 1
ATOM 759 C CA . ASP A 1 98 ? 24.587 5.269 -11.439 1.00 68.75 98 ASP A CA 1
ATOM 760 C C . ASP A 1 98 ? 24.782 4.244 -12.564 1.00 68.75 98 ASP A C 1
ATOM 762 O O . ASP A 1 98 ? 25.735 3.467 -12.541 1.00 68.75 98 ASP A O 1
ATOM 766 N N . ALA A 1 99 ? 23.902 4.273 -13.568 1.00 69.69 99 ALA A N 1
ATOM 767 C CA . ALA A 1 99 ? 23.910 3.373 -14.716 1.00 69.69 99 ALA A CA 1
ATOM 768 C C . ALA A 1 99 ? 24.831 3.800 -15.876 1.00 69.69 99 ALA A C 1
ATOM 770 O O . ALA A 1 99 ? 24.834 3.149 -16.926 1.00 69.69 99 ALA A O 1
ATOM 771 N N . GLU A 1 100 ? 25.583 4.896 -15.751 1.00 70.38 100 GLU A N 1
ATOM 772 C CA . GLU A 1 100 ? 26.446 5.377 -16.834 1.00 70.38 100 GLU A CA 1
ATOM 773 C C . GLU A 1 100 ? 27.562 4.365 -17.173 1.00 70.38 100 GLU A C 1
ATOM 775 O O . GLU A 1 100 ? 28.438 4.070 -16.359 1.00 70.38 100 GLU A O 1
ATOM 780 N N . GLY A 1 101 ? 27.557 3.851 -18.409 1.00 64.19 101 GLY A N 1
ATOM 781 C CA . GLY A 1 101 ? 28.589 2.949 -18.933 1.00 64.19 101 GLY A CA 1
ATOM 782 C C . GLY A 1 101 ? 29.425 3.533 -20.076 1.00 64.19 101 GLY A C 1
ATOM 783 O O . GLY A 1 101 ? 29.369 4.718 -20.397 1.00 64.19 101 GLY A O 1
ATOM 784 N N . THR A 1 102 ? 30.248 2.687 -20.708 1.00 54.00 102 THR A N 1
ATOM 785 C CA . THR A 1 102 ? 31.218 3.100 -21.745 1.00 54.00 102 THR A CA 1
ATOM 786 C C . THR A 1 102 ? 30.619 3.301 -23.137 1.00 54.00 102 THR A C 1
ATOM 788 O O . THR A 1 102 ? 31.264 3.915 -23.990 1.00 54.00 102 THR A O 1
ATOM 791 N N . LEU A 1 103 ? 29.424 2.761 -23.393 1.00 56.91 103 LEU A N 1
ATOM 792 C CA . LEU A 1 103 ? 28.717 2.916 -24.665 1.00 56.91 103 LEU A CA 1
ATOM 793 C C . LEU A 1 103 ? 27.723 4.083 -24.582 1.00 56.91 103 LEU A C 1
ATOM 795 O O . LEU A 1 103 ? 27.071 4.248 -23.550 1.00 56.91 103 LEU A O 1
ATOM 799 N N . PRO A 1 104 ? 27.592 4.897 -25.647 1.00 57.69 104 PRO A N 1
ATOM 800 C CA . PRO A 1 104 ? 26.679 6.030 -25.640 1.00 57.69 104 PRO A CA 1
ATOM 801 C C . PRO A 1 104 ? 25.230 5.549 -25.451 1.00 57.69 104 PRO A C 1
ATOM 803 O O . PRO A 1 104 ? 24.838 4.557 -26.074 1.00 57.69 104 PRO A O 1
ATOM 806 N N . PRO A 1 105 ? 24.428 6.239 -24.620 1.00 61.44 105 PRO A N 1
ATOM 807 C CA . PRO A 1 105 ? 23.037 5.871 -24.396 1.00 61.44 105 PRO A CA 1
ATOM 808 C C . PRO A 1 105 ? 22.258 5.913 -25.712 1.00 61.44 105 PRO A C 1
ATOM 810 O O . PRO A 1 105 ? 22.504 6.765 -26.571 1.00 61.44 105 PRO A O 1
ATOM 813 N N . ALA A 1 106 ? 21.301 5.000 -25.865 1.00 58.41 106 ALA A N 1
ATOM 814 C CA . ALA A 1 106 ? 20.376 5.036 -26.990 1.00 58.41 106 ALA A CA 1
ATOM 815 C C . ALA A 1 106 ? 19.243 6.026 -26.659 1.00 58.41 106 ALA A C 1
ATOM 817 O O . ALA A 1 106 ? 18.519 5.812 -25.679 1.00 58.41 106 ALA A O 1
ATOM 818 N N . PRO A 1 107 ? 19.082 7.122 -27.425 1.00 52.91 107 PRO A N 1
ATOM 819 C CA . PRO A 1 107 ? 18.023 8.083 -27.169 1.00 52.91 107 PRO A CA 1
ATOM 820 C C . PRO A 1 107 ? 16.682 7.512 -27.637 1.00 52.91 107 PRO A C 1
ATOM 822 O O . PRO A 1 107 ? 16.473 7.292 -28.829 1.00 52.91 107 PRO A O 1
ATOM 825 N N . TYR A 1 108 ? 15.765 7.311 -26.695 1.00 55.53 108 TYR A N 1
ATOM 826 C CA . TYR A 1 108 ? 14.346 7.101 -26.974 1.00 55.53 108 TYR A CA 1
ATOM 827 C C . TYR A 1 108 ? 13.598 8.442 -26.840 1.00 55.53 108 TYR A C 1
ATOM 829 O O . TYR A 1 108 ? 14.159 9.411 -26.313 1.00 55.53 108 TYR A O 1
ATOM 837 N N . PRO A 1 109 ? 12.356 8.560 -27.347 1.00 48.34 109 PRO A N 1
ATOM 838 C CA . PRO A 1 109 ? 11.553 9.759 -27.144 1.00 48.34 109 PRO A CA 1
ATOM 839 C C . PRO A 1 109 ? 11.477 10.127 -25.646 1.00 48.34 109 PRO A C 1
ATOM 841 O O . PRO A 1 109 ? 11.298 9.230 -24.820 1.00 48.34 109 PRO A O 1
ATOM 844 N N . PRO A 1 110 ? 11.556 11.422 -25.274 1.00 41.09 110 PRO A N 1
ATOM 845 C CA . PRO A 1 110 ? 11.612 11.870 -23.873 1.00 41.09 110 PRO A CA 1
ATOM 846 C C . PRO A 1 110 ? 10.450 11.398 -22.988 1.00 41.09 110 PRO A C 1
ATOM 848 O O . PRO A 1 110 ? 10.564 11.416 -21.769 1.00 41.09 110 PRO A O 1
ATOM 851 N N . ALA A 1 111 ? 9.331 11.005 -23.600 1.00 41.00 111 ALA A N 1
ATOM 852 C CA . ALA A 1 111 ? 8.131 10.531 -22.921 1.00 41.00 111 ALA A CA 1
ATOM 853 C C . ALA A 1 111 ? 8.211 9.062 -22.460 1.00 41.00 111 ALA A C 1
ATOM 855 O O . ALA A 1 111 ? 7.249 8.577 -21.874 1.00 41.00 111 ALA A O 1
ATOM 856 N N . VAL A 1 112 ? 9.306 8.345 -22.756 1.00 50.72 112 VAL A N 1
ATOM 857 C CA . VAL A 1 112 ? 9.354 6.879 -22.633 1.00 50.72 112 VAL A CA 1
ATOM 858 C C . VAL A 1 112 ? 10.511 6.397 -21.762 1.00 50.72 112 VAL A C 1
ATOM 860 O O . VAL A 1 112 ? 10.255 5.812 -20.718 1.00 50.72 112 VAL A O 1
ATOM 863 N N . ALA A 1 113 ? 11.769 6.638 -22.151 1.00 53.25 113 ALA A N 1
ATOM 864 C CA . ALA A 1 113 ? 12.948 6.336 -21.329 1.00 53.25 113 ALA A CA 1
ATOM 865 C C . ALA A 1 113 ? 14.235 6.943 -21.925 1.00 53.25 113 ALA A C 1
ATOM 867 O O . ALA A 1 113 ? 14.265 7.347 -23.082 1.00 53.25 113 ALA A O 1
ATOM 868 N N . ILE A 1 114 ? 15.337 6.950 -21.176 1.00 57.78 114 ILE A N 1
ATOM 869 C CA . ILE A 1 114 ? 16.709 7.014 -21.694 1.00 57.78 114 ILE A CA 1
ATOM 870 C C . ILE A 1 114 ? 17.396 5.699 -21.333 1.00 57.78 114 ILE A C 1
ATOM 872 O O . ILE A 1 114 ? 17.524 5.365 -20.153 1.00 57.78 114 ILE A O 1
ATOM 876 N N . THR A 1 115 ? 17.846 4.958 -22.348 1.00 63.94 115 THR A N 1
ATOM 877 C CA . THR A 1 115 ? 18.466 3.638 -22.165 1.00 63.94 115 THR A CA 1
ATOM 878 C C . THR A 1 115 ? 19.979 3.756 -22.023 1.00 63.94 115 THR A C 1
ATOM 880 O O . THR A 1 115 ? 20.638 4.380 -22.856 1.00 63.94 115 THR A O 1
ATOM 883 N N . HIS A 1 116 ? 20.511 3.123 -20.983 1.00 65.50 116 HIS A N 1
ATOM 884 C CA . HIS A 1 116 ? 21.915 3.060 -20.606 1.00 65.50 116 HIS A CA 1
ATOM 885 C C . HIS A 1 116 ? 22.424 1.620 -20.698 1.00 65.50 116 HIS A C 1
ATOM 887 O O . HIS A 1 116 ? 21.722 0.651 -20.402 1.00 65.50 116 HIS A O 1
ATOM 893 N N . TYR A 1 117 ? 23.675 1.486 -21.120 1.00 68.12 117 TYR A N 1
ATOM 894 C CA . TYR A 1 117 ? 24.361 0.205 -21.220 1.00 68.12 117 TYR A CA 1
ATOM 895 C C . TYR A 1 117 ? 25.305 0.081 -20.032 1.00 68.12 117 TYR A C 1
ATOM 897 O O . TYR A 1 117 ? 26.257 0.851 -19.939 1.00 68.12 117 TYR A O 1
ATOM 905 N N . LEU A 1 118 ? 25.050 -0.877 -19.143 1.00 65.62 118 LEU A N 1
ATOM 906 C CA . LEU A 1 118 ? 25.821 -1.046 -17.908 1.00 65.62 118 LEU A CA 1
ATOM 907 C C . LEU A 1 118 ? 27.195 -1.676 -18.168 1.00 65.62 118 LEU A C 1
ATOM 909 O O . LEU A 1 118 ? 28.146 -1.437 -17.427 1.00 65.62 118 LEU A O 1
ATOM 913 N N . LEU A 1 119 ? 27.311 -2.493 -19.221 1.00 65.00 119 LEU A N 1
ATOM 914 C CA . LEU A 1 119 ? 28.521 -3.239 -19.573 1.00 65.00 119 LEU A CA 1
ATOM 915 C C . LEU A 1 119 ? 28.689 -3.361 -21.097 1.00 65.00 119 LEU A C 1
ATOM 917 O O . LEU A 1 119 ? 27.758 -3.133 -21.869 1.00 65.00 119 LEU A O 1
ATOM 921 N N . ASN A 1 120 ? 29.889 -3.771 -21.527 1.00 66.50 120 ASN A N 1
ATOM 922 C CA . ASN A 1 120 ? 30.108 -4.254 -22.891 1.00 66.50 120 ASN A CA 1
ATOM 923 C C . ASN A 1 120 ? 29.227 -5.494 -23.172 1.00 66.50 120 ASN A C 1
ATOM 925 O O . ASN A 1 120 ? 28.883 -6.218 -22.232 1.00 66.50 120 ASN A O 1
ATOM 929 N N . PRO A 1 121 ? 28.900 -5.766 -24.447 1.00 62.16 121 PRO A N 1
ATOM 930 C CA . PRO A 1 121 ? 28.205 -6.984 -24.850 1.00 62.16 121 PRO A CA 1
ATOM 931 C C . PRO A 1 121 ? 28.835 -8.238 -24.228 1.00 62.16 121 PRO A C 1
ATOM 933 O O . PRO A 1 121 ? 30.062 -8.383 -24.203 1.00 62.16 121 PRO A O 1
ATOM 936 N N . VAL A 1 122 ? 28.004 -9.148 -23.718 1.00 67.75 122 VAL A N 1
ATOM 937 C CA . VAL A 1 122 ? 28.492 -10.417 -23.162 1.00 67.75 122 VAL A CA 1
ATOM 938 C C . VAL A 1 122 ? 28.645 -11.414 -24.309 1.00 67.75 122 VAL A C 1
ATOM 940 O O . VAL A 1 122 ? 27.707 -11.644 -25.071 1.00 67.75 122 VAL A O 1
ATOM 943 N N . SER A 1 123 ? 29.836 -11.999 -24.449 1.00 65.19 123 SER A N 1
ATOM 944 C CA . SER A 1 123 ? 30.101 -13.024 -25.464 1.00 65.19 123 SER A CA 1
ATOM 945 C C . SER A 1 123 ? 29.575 -14.389 -25.012 1.00 65.19 123 SER A C 1
ATOM 947 O O . SER A 1 123 ? 29.856 -14.828 -23.896 1.00 65.19 123 SER A O 1
ATOM 949 N N . GLY A 1 124 ? 28.845 -15.089 -25.886 1.00 70.19 124 GLY A N 1
ATOM 950 C CA . GLY A 1 124 ? 28.444 -16.481 -25.662 1.00 70.19 124 GLY A CA 1
ATOM 951 C C . GLY A 1 124 ? 26.946 -16.683 -25.429 1.00 70.19 124 GLY A C 1
ATOM 952 O O . GLY A 1 124 ? 26.218 -16.910 -26.389 1.00 70.19 124 GLY A O 1
ATOM 953 N N . SER A 1 125 ? 26.492 -16.707 -24.170 1.00 70.31 125 SER A N 1
ATOM 954 C CA . SER A 1 125 ? 25.144 -17.177 -23.796 1.00 70.31 125 SER A CA 1
ATOM 955 C C . SER A 1 125 ? 24.329 -16.134 -23.033 1.00 70.31 125 SER A C 1
ATOM 957 O O . SER A 1 125 ? 24.838 -15.520 -22.097 1.00 70.31 125 SER A O 1
ATOM 959 N N . PHE A 1 126 ? 23.055 -15.997 -23.403 1.00 84.81 126 PHE A N 1
ATOM 960 C CA . PHE A 1 126 ? 22.046 -15.239 -22.665 1.00 84.81 126 PHE A CA 1
ATOM 961 C C . PHE A 1 126 ? 21.909 -15.752 -21.220 1.00 84.81 126 PHE A C 1
ATOM 963 O O . PHE A 1 126 ? 21.823 -16.959 -20.994 1.00 84.81 126 PHE A O 1
ATOM 970 N N . ASP A 1 127 ? 21.892 -14.830 -20.257 1.00 84.94 127 ASP A N 1
ATOM 971 C CA . ASP A 1 127 ? 21.595 -15.100 -18.849 1.00 84.94 127 ASP A CA 1
ATOM 972 C C . ASP A 1 127 ? 20.418 -14.223 -18.419 1.00 84.94 127 ASP A C 1
ATOM 974 O O . ASP A 1 127 ? 20.550 -13.012 -18.227 1.00 84.94 127 ASP A O 1
ATOM 978 N N . ALA A 1 128 ? 19.258 -14.858 -18.271 1.00 77.81 128 ALA A N 1
ATOM 979 C CA . ALA A 1 128 ? 18.005 -14.205 -17.926 1.00 77.81 128 ALA A CA 1
ATOM 980 C C . ALA A 1 128 ? 18.056 -13.450 -16.585 1.00 77.81 128 ALA A C 1
ATOM 982 O O . ALA A 1 128 ? 17.287 -12.516 -16.390 1.00 77.81 128 ALA A O 1
ATOM 983 N N . ALA A 1 129 ? 18.963 -13.822 -15.677 1.00 76.69 129 ALA A N 1
ATOM 984 C CA . ALA A 1 129 ? 19.104 -13.196 -14.365 1.00 76.69 129 ALA A CA 1
ATOM 985 C C . ALA A 1 129 ? 20.083 -12.007 -14.348 1.00 76.69 129 ALA A C 1
ATOM 987 O O . ALA A 1 129 ? 20.213 -11.338 -13.324 1.00 76.69 129 ALA A O 1
ATOM 988 N N . ALA A 1 130 ? 20.798 -11.756 -15.450 1.00 80.19 130 ALA A N 1
ATOM 989 C CA . ALA A 1 130 ? 21.890 -10.787 -15.513 1.00 80.19 130 ALA A CA 1
ATOM 990 C C . ALA A 1 130 ? 21.704 -9.782 -16.667 1.00 80.19 130 ALA A C 1
ATOM 992 O O . ALA A 1 130 ? 22.404 -9.867 -17.683 1.00 80.19 130 ALA A O 1
ATOM 993 N N . PRO A 1 131 ? 20.769 -8.822 -16.544 1.00 82.19 131 PRO A N 1
ATOM 994 C CA . PRO A 1 131 ? 20.624 -7.761 -17.530 1.00 82.19 131 PRO A CA 1
ATOM 995 C C . PRO A 1 131 ? 21.883 -6.887 -17.555 1.00 82.19 131 PRO A C 1
ATOM 997 O O . PRO A 1 131 ? 22.478 -6.577 -16.523 1.00 82.19 131 PRO A O 1
ATOM 1000 N N . ASN A 1 132 ? 22.284 -6.461 -18.750 1.00 81.38 132 ASN A N 1
ATOM 1001 C CA . ASN A 1 132 ? 23.388 -5.518 -18.968 1.00 81.38 132 ASN A CA 1
ATOM 1002 C C . ASN A 1 132 ? 22.931 -4.229 -19.671 1.00 81.38 132 ASN A C 1
ATOM 1004 O O . ASN A 1 132 ? 23.756 -3.401 -20.070 1.00 81.38 132 ASN A O 1
ATOM 1008 N N . VAL A 1 133 ? 21.616 -4.050 -19.791 1.00 81.06 133 VAL A N 1
ATOM 1009 C CA . VAL A 1 133 ? 20.953 -2.849 -20.292 1.00 81.06 133 VAL A CA 1
ATOM 1010 C C . VAL A 1 133 ? 19.874 -2.452 -19.292 1.00 81.06 133 VAL A C 1
ATOM 1012 O O . VAL A 1 133 ? 19.106 -3.300 -18.842 1.00 81.06 133 VAL A O 1
ATOM 1015 N N . VAL A 1 134 ? 19.801 -1.165 -18.973 1.00 78.06 134 VAL A N 1
ATOM 1016 C CA . VAL A 1 134 ? 18.730 -0.574 -18.158 1.00 78.06 134 VAL A CA 1
ATOM 1017 C C . VAL A 1 134 ? 18.270 0.727 -18.797 1.00 78.06 134 VAL A C 1
ATOM 1019 O O . VAL A 1 134 ? 19.037 1.394 -19.482 1.00 78.06 134 VAL A O 1
ATOM 1022 N N . GLY A 1 135 ? 17.022 1.123 -18.602 1.00 75.88 135 GLY A N 1
ATOM 1023 C CA . GLY A 1 135 ? 16.505 2.399 -19.085 1.00 75.88 135 GLY A CA 1
ATOM 1024 C C . GLY A 1 135 ? 15.639 3.070 -18.042 1.00 75.88 135 GLY A C 1
ATOM 1025 O O . GLY A 1 135 ? 14.938 2.383 -17.307 1.00 75.88 135 GLY A O 1
ATOM 1026 N N . TYR A 1 136 ? 15.690 4.402 -17.997 1.00 71.44 136 TYR A N 1
ATOM 1027 C CA . TYR A 1 136 ? 14.998 5.208 -16.989 1.00 71.44 136 TYR A CA 1
ATOM 1028 C C . TYR A 1 136 ? 14.061 6.220 -17.628 1.00 71.44 136 TYR A C 1
ATOM 1030 O O . TYR A 1 136 ? 14.439 6.834 -18.625 1.00 71.44 136 TYR A O 1
ATOM 1038 N N . ASP A 1 137 ? 12.889 6.450 -17.046 1.00 64.94 137 ASP A N 1
ATOM 1039 C CA . ASP A 1 137 ? 11.961 7.491 -17.496 1.00 64.94 137 ASP A CA 1
ATOM 1040 C C . ASP A 1 137 ? 12.465 8.921 -17.179 1.00 64.94 137 ASP A C 1
ATOM 1042 O O . ASP A 1 137 ? 13.615 9.147 -16.781 1.00 64.94 137 ASP A O 1
ATOM 1046 N N . ALA A 1 138 ? 11.619 9.929 -17.413 1.00 62.06 138 ALA A N 1
ATOM 1047 C CA . ALA A 1 138 ? 11.945 11.334 -17.159 1.00 62.06 138 ALA A CA 1
ATOM 1048 C C . ALA A 1 138 ? 12.134 11.680 -15.666 1.00 62.06 138 ALA A C 1
ATOM 1050 O O . ALA A 1 138 ? 12.687 12.738 -15.369 1.00 62.06 138 ALA A O 1
ATOM 1051 N N . ASN A 1 139 ? 11.710 10.800 -14.756 1.00 58.06 139 ASN A N 1
ATOM 1052 C CA . ASN A 1 139 ? 11.770 10.957 -13.304 1.00 58.06 139 ASN A CA 1
ATOM 1053 C C . ASN A 1 139 ? 12.839 10.045 -12.663 1.00 58.06 139 ASN A C 1
ATOM 1055 O O . ASN A 1 139 ? 12.764 9.767 -11.468 1.00 58.06 139 ASN A O 1
ATOM 1059 N N . ASP A 1 140 ? 13.805 9.557 -13.453 1.00 64.25 140 ASP A N 1
ATOM 1060 C CA . ASP A 1 140 ? 14.859 8.615 -13.039 1.00 64.25 140 ASP A CA 1
ATOM 1061 C C . ASP A 1 140 ? 14.332 7.288 -12.465 1.00 64.25 140 ASP A C 1
ATOM 1063 O O . ASP A 1 140 ? 15.010 6.618 -11.693 1.00 64.25 140 ASP A O 1
ATOM 1067 N N . GLN A 1 141 ? 13.140 6.863 -12.888 1.00 65.81 141 GLN A N 1
ATOM 1068 C CA . GLN A 1 141 ? 12.581 5.568 -12.500 1.00 65.81 141 GLN A CA 1
ATOM 1069 C C . GLN A 1 141 ? 12.931 4.495 -13.527 1.00 65.81 141 GLN A C 1
ATOM 1071 O O . GLN A 1 141 ? 12.860 4.756 -14.729 1.00 65.81 141 GLN A O 1
ATOM 1076 N N . LEU A 1 142 ? 13.266 3.283 -13.071 1.00 68.81 142 LEU A N 1
ATOM 1077 C CA . LEU A 1 142 ? 13.522 2.138 -13.950 1.00 68.81 142 LEU A CA 1
ATOM 1078 C C . LEU A 1 142 ? 12.289 1.863 -14.833 1.00 68.81 142 LEU A C 1
ATOM 1080 O O . LEU A 1 142 ? 11.186 1.650 -14.339 1.00 68.81 142 LEU A O 1
ATOM 1084 N N . ALA A 1 143 ? 12.491 1.877 -16.146 1.00 66.81 143 ALA A N 1
ATOM 1085 C CA . ALA A 1 143 ? 11.460 1.711 -17.170 1.00 66.81 143 ALA A CA 1
ATOM 1086 C C . ALA A 1 143 ? 11.751 0.532 -18.114 1.00 66.81 143 ALA A C 1
ATOM 1088 O O . ALA A 1 143 ? 10.845 -0.022 -18.735 1.00 66.81 143 ALA A O 1
ATOM 1089 N N . VAL A 1 144 ? 13.021 0.147 -18.253 1.00 72.94 144 VAL A N 1
ATOM 1090 C CA . VAL A 1 144 ? 13.458 -0.929 -19.150 1.00 72.94 144 VAL A CA 1
ATOM 1091 C C . VAL A 1 144 ? 14.594 -1.702 -18.506 1.00 72.94 144 VAL A C 1
ATOM 1093 O O . VAL A 1 144 ? 15.502 -1.105 -17.935 1.00 72.94 144 VAL A O 1
ATOM 1096 N N . ILE A 1 145 ? 14.584 -3.018 -18.686 1.00 78.06 145 ILE A N 1
ATOM 1097 C CA . ILE A 1 145 ? 15.771 -3.865 -18.567 1.00 78.06 145 ILE A CA 1
ATOM 1098 C C . ILE A 1 145 ? 16.018 -4.554 -19.910 1.00 78.06 145 ILE A C 1
ATOM 1100 O O . ILE A 1 145 ? 15.114 -4.696 -20.740 1.00 78.06 145 ILE A O 1
ATOM 1104 N N . GLY A 1 146 ? 17.246 -4.981 -20.159 1.00 82.00 146 GLY A N 1
ATOM 1105 C CA . GLY A 1 146 ? 17.557 -5.684 -21.391 1.00 82.00 146 GLY A CA 1
ATOM 1106 C C . GLY A 1 146 ? 18.886 -6.414 -21.373 1.00 82.00 146 GLY A C 1
ATOM 1107 O O . GLY A 1 146 ? 19.699 -6.285 -20.453 1.00 82.00 146 GLY A O 1
ATOM 1108 N N . TRP A 1 147 ? 19.092 -7.164 -22.451 1.00 86.31 147 TRP A N 1
ATOM 1109 C CA . TRP A 1 147 ? 20.253 -8.010 -22.667 1.00 86.31 147 TRP A CA 1
ATOM 1110 C C . TRP A 1 147 ? 20.859 -7.721 -24.030 1.00 86.31 147 TRP A C 1
ATOM 1112 O O . TRP A 1 147 ? 20.218 -7.927 -25.059 1.00 86.31 147 TRP A O 1
ATOM 1122 N N . LEU A 1 148 ? 22.107 -7.265 -24.022 1.00 84.88 148 LEU A N 1
ATOM 1123 C CA . LEU A 1 148 ? 22.957 -7.090 -25.188 1.00 84.88 148 LEU A CA 1
ATOM 1124 C C . LEU A 1 148 ? 23.976 -8.237 -25.238 1.00 84.88 148 LEU A C 1
ATOM 1126 O O . LEU A 1 148 ? 24.904 -8.291 -24.423 1.00 84.88 148 LEU A O 1
ATOM 1130 N N . VAL A 1 149 ? 23.795 -9.149 -26.191 1.00 87.00 149 VAL A N 1
ATOM 1131 C CA . VAL A 1 149 ? 24.551 -10.406 -26.312 1.00 87.00 149 VAL A CA 1
ATOM 1132 C C . VAL A 1 149 ? 25.236 -10.483 -27.676 1.00 87.00 149 VAL A C 1
ATOM 1134 O O . VAL A 1 149 ? 24.645 -10.108 -28.687 1.00 87.00 149 VAL A O 1
ATOM 1137 N N . GLU A 1 150 ? 26.469 -10.990 -27.726 1.00 87.81 150 GLU A N 1
ATOM 1138 C CA . GLU A 1 150 ? 27.168 -11.267 -28.991 1.00 87.81 150 GLU A CA 1
ATOM 1139 C C . GLU A 1 150 ? 27.000 -12.729 -29.411 1.00 87.81 150 GLU A C 1
ATOM 1141 O O . GLU A 1 150 ? 27.241 -13.639 -28.612 1.00 87.81 150 GLU A O 1
ATOM 1146 N N . SER A 1 151 ? 26.638 -12.953 -30.677 1.00 84.62 151 SER A N 1
ATOM 1147 C CA . SER A 1 151 ? 26.459 -14.288 -31.259 1.00 84.62 151 SER A CA 1
ATOM 1148 C C . SER A 1 151 ? 26.845 -14.323 -32.747 1.00 84.62 151 SER A C 1
ATOM 1150 O O . SER A 1 151 ? 26.838 -13.305 -33.442 1.00 84.62 151 SER A O 1
ATOM 1152 N N . ASP A 1 152 ? 27.167 -15.513 -33.261 1.00 79.00 152 ASP A N 1
ATOM 1153 C CA . ASP A 1 152 ? 27.609 -15.749 -34.642 1.00 79.00 152 ASP A CA 1
ATOM 1154 C C . ASP A 1 152 ? 26.428 -15.734 -35.636 1.00 79.00 152 ASP A C 1
ATOM 1156 O O . ASP A 1 152 ? 26.064 -16.747 -36.236 1.00 79.00 152 ASP A O 1
ATOM 1160 N N . GLY A 1 153 ? 25.806 -14.565 -35.810 1.00 76.62 153 GLY A N 1
ATOM 1161 C CA . GLY A 1 153 ? 24.797 -14.308 -36.847 1.00 76.62 153 GLY A CA 1
ATOM 1162 C C . GLY A 1 153 ? 23.405 -14.899 -36.595 1.00 76.62 153 GLY A C 1
ATOM 1163 O O . GLY A 1 153 ? 22.527 -14.790 -37.450 1.00 76.62 153 GLY A O 1
ATOM 1164 N N . VAL A 1 154 ? 23.183 -15.528 -35.437 1.00 83.88 154 VAL A N 1
ATOM 1165 C CA . VAL A 1 154 ? 21.876 -16.050 -35.009 1.00 83.88 154 VAL A CA 1
ATOM 1166 C C . VAL A 1 154 ? 21.568 -15.535 -33.609 1.00 83.88 154 VAL A C 1
ATOM 1168 O O . VAL A 1 154 ? 22.448 -15.550 -32.747 1.00 83.88 154 VAL A O 1
ATOM 1171 N N . ALA A 1 155 ? 20.330 -15.099 -33.378 1.00 83.19 155 ALA A N 1
ATOM 1172 C CA . ALA A 1 155 ? 19.877 -14.699 -32.052 1.00 83.19 155 ALA A CA 1
ATOM 1173 C C . ALA A 1 155 ? 20.060 -15.854 -31.044 1.00 83.19 155 ALA A C 1
ATOM 1175 O O . ALA A 1 155 ? 19.781 -17.007 -31.391 1.00 83.19 155 ALA A O 1
ATOM 1176 N N . PRO A 1 156 ? 20.535 -15.576 -29.820 1.00 84.44 156 PRO A N 1
ATOM 1177 C CA . PRO A 1 156 ? 20.648 -16.598 -28.787 1.00 84.44 156 PRO A CA 1
ATOM 1178 C C . PRO A 1 156 ? 19.262 -17.104 -28.348 1.00 84.44 156 PRO A C 1
ATOM 1180 O O . PRO A 1 156 ? 18.254 -16.415 -28.498 1.00 84.44 156 PRO A O 1
ATOM 1183 N N . GLU A 1 157 ? 19.216 -18.315 -27.790 1.00 82.94 157 GLU A N 1
ATOM 1184 C CA . GLU A 1 157 ? 18.025 -18.825 -27.100 1.00 82.94 157 GLU A CA 1
ATOM 1185 C C . GLU A 1 157 ? 17.798 -17.991 -25.828 1.00 82.94 157 GLU A C 1
ATOM 1187 O O . GLU A 1 157 ? 18.725 -17.840 -25.028 1.00 82.94 157 GLU A O 1
ATOM 1192 N N . GLY A 1 158 ? 16.613 -17.386 -25.693 1.00 78.38 158 GLY A N 1
ATOM 1193 C CA . GLY A 1 158 ? 16.281 -16.459 -24.613 1.00 78.38 158 GLY A CA 1
ATOM 1194 C C . GLY A 1 158 ? 15.417 -17.096 -23.520 1.00 78.38 158 GLY A C 1
ATOM 1195 O O . GLY A 1 158 ? 15.811 -18.083 -22.896 1.00 78.38 158 GLY A O 1
ATOM 1196 N N . PHE A 1 159 ? 14.256 -16.504 -23.238 1.00 75.56 159 PHE A N 1
ATOM 1197 C CA . PHE A 1 159 ? 13.310 -17.016 -22.247 1.00 75.56 159 PHE A CA 1
ATOM 1198 C C . PHE A 1 159 ? 12.517 -18.228 -22.776 1.00 75.56 159 PHE A C 1
ATOM 1200 O O . PHE A 1 159 ? 12.407 -18.427 -23.987 1.00 75.56 159 PHE A O 1
ATOM 1207 N N . PRO A 1 160 ? 11.901 -19.045 -21.895 1.00 70.44 160 PRO A N 1
ATOM 1208 C CA . PRO A 1 160 ? 10.990 -20.099 -22.333 1.00 70.44 160 PRO A CA 1
ATOM 1209 C C . PRO A 1 160 ? 9.876 -19.564 -23.251 1.00 70.44 160 PRO A C 1
ATOM 1211 O O . PRO A 1 160 ? 9.241 -18.550 -22.955 1.00 70.44 160 PRO A O 1
ATOM 1214 N N . GLY A 1 161 ? 9.599 -20.280 -24.344 1.00 69.00 161 GLY A N 1
ATOM 1215 C CA . GLY A 1 161 ? 8.553 -19.935 -25.314 1.00 69.00 161 GLY A CA 1
ATOM 1216 C C . GLY A 1 161 ? 9.062 -19.133 -26.513 1.00 69.00 161 GLY A C 1
ATOM 1217 O O . GLY A 1 161 ? 10.218 -19.231 -26.898 1.00 69.00 161 GLY A O 1
ATOM 1218 N N . SER A 1 162 ? 8.169 -18.383 -27.164 1.00 65.19 162 SER A N 1
ATOM 1219 C CA . SER A 1 162 ? 8.468 -17.628 -28.396 1.00 65.19 162 SER A CA 1
ATOM 1220 C C . SER A 1 162 ? 8.307 -16.116 -28.229 1.00 65.19 162 SER A C 1
ATOM 1222 O O . SER A 1 162 ? 7.960 -15.421 -29.184 1.00 65.19 162 SER A O 1
ATOM 1224 N N . ARG A 1 163 ? 8.469 -15.608 -27.003 1.00 63.97 163 ARG A N 1
ATOM 1225 C CA . ARG A 1 163 ? 8.251 -14.189 -26.685 1.00 63.97 163 ARG A CA 1
ATOM 1226 C C . ARG A 1 163 ? 9.493 -13.322 -26.831 1.00 63.97 163 ARG A C 1
ATOM 1228 O O . ARG A 1 163 ? 9.375 -12.105 -26.753 1.00 63.97 163 ARG A O 1
ATOM 1235 N N . ASP A 1 164 ? 10.652 -13.917 -27.074 1.00 72.12 164 ASP A N 1
ATOM 1236 C CA . ASP A 1 164 ? 11.870 -13.151 -27.280 1.00 72.12 164 ASP A CA 1
ATOM 1237 C C . ASP A 1 164 ? 11.806 -12.396 -28.608 1.00 72.12 164 ASP A C 1
ATOM 1239 O O . ASP A 1 164 ? 11.813 -12.987 -29.691 1.00 72.12 164 ASP A O 1
ATOM 1243 N N . VAL A 1 165 ? 11.775 -11.069 -28.530 1.00 74.81 165 VAL A N 1
ATOM 1244 C CA . VAL A 1 165 ? 11.862 -10.197 -29.703 1.00 74.81 165 VAL A CA 1
ATOM 1245 C C . VAL A 1 165 ? 13.277 -9.638 -29.770 1.00 74.81 165 VAL A C 1
ATOM 1247 O O . VAL A 1 165 ? 13.546 -8.495 -29.406 1.00 74.81 165 VAL A O 1
ATOM 1250 N N . TRP A 1 166 ? 14.205 -10.485 -30.214 1.00 80.12 166 TRP A N 1
ATOM 1251 C CA . TRP A 1 166 ? 15.592 -10.093 -30.439 1.00 80.12 166 TRP A CA 1
ATOM 1252 C C . TRP A 1 166 ? 15.705 -9.125 -31.620 1.00 80.12 166 TRP A C 1
ATOM 1254 O O . TRP A 1 166 ? 15.175 -9.367 -32.706 1.00 80.12 166 TRP A O 1
ATOM 1264 N N . SER A 1 167 ? 16.452 -8.044 -31.4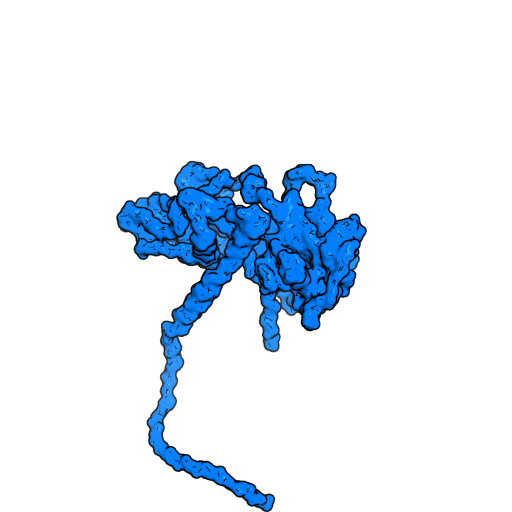19 1.00 80.50 167 SER A N 1
ATOM 1265 C CA . SER A 1 167 ? 16.766 -7.052 -32.446 1.00 80.50 167 SER A CA 1
ATOM 1266 C C . SER A 1 167 ? 18.262 -7.059 -32.757 1.00 80.50 167 SER A C 1
ATOM 1268 O O . SER A 1 167 ? 19.093 -6.953 -31.854 1.00 80.50 167 SER A O 1
ATOM 1270 N N . SER A 1 168 ? 18.617 -7.188 -34.037 1.00 82.94 168 SER A N 1
ATOM 1271 C CA . SER A 1 168 ? 20.012 -7.081 -34.473 1.00 82.94 168 SER A CA 1
ATOM 1272 C C . SER A 1 168 ? 20.483 -5.630 -34.385 1.00 82.94 168 SER A C 1
ATOM 1274 O O . SER A 1 168 ? 19.825 -4.722 -34.897 1.00 82.94 168 SER A O 1
ATOM 1276 N N . GLN A 1 169 ? 21.639 -5.430 -33.757 1.00 81.50 169 GLN A N 1
ATOM 1277 C CA . GLN A 1 169 ? 22.335 -4.145 -33.652 1.00 81.50 169 GLN A CA 1
ATOM 1278 C C . GLN A 1 169 ? 23.502 -4.040 -34.655 1.00 81.50 169 GLN A C 1
ATOM 1280 O O . GLN A 1 169 ? 24.172 -3.009 -34.738 1.00 81.50 169 GLN A O 1
ATOM 1285 N N . GLY A 1 170 ? 23.742 -5.094 -35.447 1.00 79.88 170 GLY A N 1
ATOM 1286 C CA . GLY A 1 170 ? 24.917 -5.220 -36.310 1.00 79.88 170 GLY A CA 1
ATOM 1287 C C . GLY A 1 170 ? 26.209 -5.485 -35.524 1.00 79.88 170 GLY A C 1
ATOM 1288 O O . GLY A 1 170 ? 26.177 -5.882 -34.363 1.00 79.88 170 GLY A O 1
ATOM 1289 N N . GLY A 1 171 ? 27.365 -5.297 -36.167 1.00 80.31 171 GLY A N 1
ATOM 1290 C CA . GLY A 1 171 ? 28.682 -5.548 -35.562 1.00 80.31 171 GLY A CA 1
ATOM 1291 C C . GLY A 1 171 ? 29.368 -6.830 -36.048 1.00 80.31 171 GLY A C 1
ATOM 1292 O O . GLY A 1 171 ? 28.877 -7.520 -36.940 1.00 80.31 171 GLY A O 1
ATOM 1293 N N . SER A 1 172 ? 30.560 -7.101 -35.509 1.00 80.88 172 SER A N 1
ATOM 1294 C CA . SER A 1 172 ? 31.328 -8.328 -35.760 1.00 80.88 172 SER A CA 1
ATOM 1295 C C . SER A 1 172 ? 32.135 -8.696 -34.504 1.00 80.88 172 SER A C 1
ATOM 1297 O O . SER A 1 172 ? 33.191 -8.087 -34.298 1.00 80.88 172 SER A O 1
ATOM 1299 N N . PRO A 1 173 ? 31.709 -9.693 -33.702 1.00 80.94 173 PRO A N 1
ATOM 1300 C CA . PRO A 1 173 ? 30.521 -10.552 -33.874 1.00 80.94 173 PRO A CA 1
ATOM 1301 C C . PRO A 1 173 ? 29.188 -9.779 -33.833 1.00 80.94 173 PRO A C 1
ATOM 1303 O O . PRO A 1 173 ? 29.148 -8.633 -33.389 1.00 80.94 173 PRO A O 1
ATOM 1306 N N . GLU A 1 174 ? 28.115 -10.373 -34.368 1.00 86.31 174 GLU A N 1
ATOM 1307 C CA . GLU A 1 174 ? 26.806 -9.710 -34.431 1.00 86.31 174 GLU A CA 1
ATOM 1308 C C . GLU A 1 174 ? 26.212 -9.555 -33.029 1.00 86.31 174 GLU A C 1
ATOM 1310 O O . GLU A 1 174 ? 26.222 -10.487 -32.222 1.00 86.31 174 GLU A O 1
ATOM 1315 N N . GLN A 1 175 ? 25.700 -8.360 -32.744 1.00 86.25 175 GLN A N 1
ATOM 1316 C CA . GLN A 1 175 ? 25.103 -8.015 -31.463 1.00 86.25 175 GLN A CA 1
ATOM 1317 C C . GLN A 1 175 ? 23.584 -8.116 -31.538 1.00 86.25 175 GLN A C 1
ATOM 1319 O O . GLN A 1 175 ? 22.949 -7.584 -32.451 1.00 86.25 175 GLN A O 1
ATOM 1324 N N . TRP A 1 176 ? 23.007 -8.771 -30.540 1.00 85.56 176 TRP A N 1
ATOM 1325 C CA . TRP A 1 176 ? 21.579 -8.993 -30.396 1.00 85.56 176 TRP A CA 1
ATOM 1326 C C . TRP A 1 176 ? 21.092 -8.342 -29.114 1.00 85.56 176 TRP A C 1
ATOM 1328 O O . TRP A 1 176 ? 21.693 -8.509 -28.054 1.00 85.56 176 TRP A O 1
ATOM 1338 N N . LEU A 1 177 ? 19.997 -7.601 -29.226 1.00 82.88 177 LEU A N 1
ATOM 1339 C CA . LEU A 1 177 ? 19.401 -6.867 -28.125 1.00 82.88 177 LEU A CA 1
ATOM 1340 C C . LEU A 1 177 ? 17.978 -7.351 -27.877 1.00 82.88 177 LEU A C 1
ATOM 1342 O O . LEU A 1 177 ? 17.130 -7.278 -28.771 1.00 82.88 177 LEU A O 1
ATOM 1346 N N . LEU A 1 178 ? 17.741 -7.833 -26.662 1.00 81.19 178 LEU A N 1
ATOM 1347 C CA . LEU A 1 178 ? 16.426 -8.190 -26.145 1.00 81.19 178 LEU A CA 1
ATOM 1348 C C . LEU A 1 178 ? 16.027 -7.171 -25.083 1.00 81.19 178 LEU A C 1
ATOM 1350 O O . LEU A 1 178 ? 16.757 -6.972 -24.112 1.00 81.19 178 LEU A O 1
ATOM 1354 N N . TYR A 1 179 ? 14.866 -6.550 -25.261 1.00 76.00 179 TYR A N 1
ATOM 1355 C CA . TYR A 1 179 ? 14.277 -5.664 -24.265 1.00 76.00 179 TYR A CA 1
ATOM 1356 C C . TYR A 1 179 ? 13.161 -6.365 -23.511 1.00 76.00 179 TYR A C 1
ATOM 1358 O O . TYR A 1 179 ? 12.331 -7.055 -24.102 1.00 76.00 179 TYR A O 1
ATOM 1366 N N . ALA A 1 180 ? 13.103 -6.092 -22.216 1.00 71.88 180 ALA A N 1
ATOM 1367 C CA . ALA A 1 180 ? 11.939 -6.323 -21.394 1.00 71.88 180 ALA A CA 1
ATOM 1368 C C . ALA A 1 180 ? 11.522 -4.965 -20.810 1.00 71.88 180 ALA A C 1
ATOM 1370 O O . ALA A 1 180 ? 12.194 -4.384 -19.956 1.00 71.88 180 ALA A O 1
ATOM 1371 N N . TRP A 1 181 ? 10.421 -4.426 -21.334 1.00 63.06 181 TRP A N 1
ATOM 1372 C CA . TRP A 1 181 ? 9.837 -3.179 -20.847 1.00 63.06 181 TRP A CA 1
ATOM 1373 C C . TRP A 1 181 ? 9.247 -3.416 -19.467 1.00 63.06 181 TRP A C 1
ATOM 1375 O O . TRP A 1 181 ? 8.367 -4.262 -19.336 1.00 63.06 181 TRP A O 1
ATOM 1385 N N . ALA A 1 182 ? 9.713 -2.678 -18.461 1.00 59.16 182 ALA A N 1
ATOM 1386 C CA . ALA A 1 182 ? 9.092 -2.695 -17.147 1.00 59.16 182 ALA A CA 1
ATOM 1387 C C . ALA A 1 182 ? 7.791 -1.894 -17.245 1.00 59.16 182 ALA A C 1
ATOM 1389 O O . ALA A 1 182 ? 7.773 -0.668 -17.124 1.00 59.16 182 ALA A O 1
ATOM 1390 N N . ILE A 1 183 ? 6.689 -2.582 -17.538 1.00 53.28 183 ILE A N 1
ATOM 1391 C CA . ILE A 1 183 ? 5.369 -1.974 -17.425 1.00 53.28 183 ILE A CA 1
ATOM 1392 C C . ILE A 1 183 ? 4.980 -2.119 -15.970 1.00 53.28 183 ILE A C 1
ATOM 1394 O O . ILE A 1 183 ? 4.547 -3.186 -15.533 1.00 53.28 183 ILE A O 1
ATOM 1398 N N . ARG A 1 184 ? 5.200 -1.040 -15.224 1.00 53.81 184 ARG A N 1
ATOM 1399 C CA . ARG A 1 184 ? 4.849 -0.975 -13.813 1.00 53.81 184 ARG A CA 1
ATOM 1400 C C . ARG A 1 184 ? 3.355 -1.294 -13.659 1.00 53.81 184 ARG A C 1
ATOM 1402 O O . ARG A 1 184 ? 2.549 -0.639 -14.327 1.00 53.81 184 ARG A O 1
ATOM 1409 N N . PRO A 1 185 ? 2.975 -2.327 -12.897 1.00 43.19 185 PRO A N 1
ATOM 1410 C CA . PRO A 1 185 ? 1.627 -2.876 -12.955 1.00 43.19 185 PRO A CA 1
ATOM 1411 C C . PRO A 1 185 ? 0.716 -2.258 -11.911 1.00 43.19 185 PRO A C 1
ATOM 1413 O O . PRO A 1 185 ? 1.162 -1.720 -10.900 1.00 43.19 185 PRO A O 1
ATOM 1416 N N . TYR A 1 186 ? -0.572 -2.494 -12.133 1.00 40.25 186 TYR A N 1
ATOM 1417 C CA . TYR A 1 186 ? -1.578 -2.584 -11.096 1.00 40.25 186 TYR A CA 1
ATOM 1418 C C . TYR A 1 186 ? -2.196 -4.002 -11.061 1.00 40.25 186 TYR A C 1
ATOM 1420 O O . TYR A 1 186 ? -2.015 -4.781 -11.995 1.00 40.25 186 TYR A O 1
ATOM 1428 N N . GLU A 1 187 ? -2.904 -4.303 -9.962 1.00 37.22 187 GLU A N 1
ATOM 1429 C CA . GLU A 1 187 ? -3.406 -5.597 -9.469 1.00 37.22 187 GLU A CA 1
ATOM 1430 C C . GLU A 1 187 ? -2.291 -6.541 -9.013 1.00 37.22 187 GLU A C 1
ATOM 1432 O O . GLU A 1 187 ? -1.871 -7.404 -9.761 1.00 37.22 187 GLU A O 1
ATOM 1437 N N . ASN A 1 188 ? -1.836 -6.431 -7.761 1.00 43.25 188 ASN A N 1
ATOM 1438 C CA . ASN A 1 188 ? -1.179 -7.535 -7.053 1.00 43.25 188 ASN A CA 1
ATOM 1439 C C . ASN A 1 188 ? -0.000 -8.230 -7.777 1.00 43.25 188 ASN A C 1
ATOM 1441 O O . ASN A 1 188 ? 0.147 -9.431 -7.572 1.00 43.25 188 ASN A O 1
ATOM 1445 N N . HIS A 1 189 ? 0.802 -7.552 -8.619 1.00 42.88 189 HIS A N 1
ATOM 1446 C CA . HIS A 1 189 ? 1.696 -8.196 -9.603 1.00 42.88 189 HIS A CA 1
ATOM 1447 C C . HIS A 1 189 ? 3.086 -7.531 -9.818 1.00 42.88 189 HIS A C 1
ATOM 1449 O O . HIS A 1 189 ? 3.236 -6.347 -9.540 1.00 42.88 189 HIS A O 1
ATOM 1455 N N . PRO A 1 190 ? 4.104 -8.293 -10.310 1.00 44.19 190 PRO A N 1
ATOM 1456 C CA . PRO A 1 190 ? 5.401 -7.793 -10.830 1.00 44.19 190 PRO A CA 1
ATOM 1457 C C . PRO A 1 190 ? 5.263 -6.887 -12.013 1.00 44.19 190 PRO A C 1
ATOM 1459 O O . PRO A 1 190 ? 4.363 -7.141 -12.813 1.00 44.19 190 PRO A O 1
ATOM 1462 N N . ASP A 1 191 ? 6.238 -5.976 -12.177 1.00 41.69 191 ASP A N 1
ATOM 1463 C CA . ASP A 1 191 ? 6.573 -5.335 -13.453 1.00 41.69 191 ASP A CA 1
ATOM 1464 C C . ASP A 1 191 ? 6.226 -6.295 -14.596 1.00 41.69 191 ASP A C 1
ATOM 1466 O O . ASP A 1 191 ? 6.784 -7.389 -14.714 1.00 41.69 191 ASP A O 1
ATOM 1470 N N . ILE A 1 192 ? 5.211 -5.946 -15.387 1.00 49.94 192 ILE A N 1
ATOM 1471 C CA . ILE A 1 192 ? 4.752 -6.819 -16.458 1.00 49.94 192 ILE A CA 1
ATOM 1472 C C . ILE A 1 192 ? 5.697 -6.576 -17.619 1.00 49.94 192 ILE A C 1
ATOM 1474 O O . ILE A 1 192 ? 5.619 -5.574 -18.331 1.00 49.94 192 ILE A O 1
ATOM 1478 N N . PHE A 1 193 ? 6.603 -7.524 -17.807 1.00 52.56 193 PHE A N 1
ATOM 1479 C CA . PHE A 1 193 ? 7.557 -7.476 -18.893 1.00 52.56 193 PHE A CA 1
ATOM 1480 C C . PHE A 1 193 ? 6.918 -7.930 -20.187 1.00 52.56 193 PHE A C 1
ATOM 1482 O O . PHE A 1 193 ? 6.645 -9.108 -20.421 1.00 52.56 193 PHE A O 1
ATOM 1489 N N . ALA A 1 194 ? 6.676 -6.951 -21.040 1.00 51.03 194 ALA A N 1
ATOM 1490 C CA . ALA A 1 194 ? 6.039 -7.175 -22.312 1.00 51.03 194 ALA A CA 1
ATOM 1491 C C . ALA A 1 194 ? 7.027 -7.001 -23.450 1.00 51.03 194 ALA A C 1
ATOM 1493 O O . ALA A 1 194 ? 7.429 -5.886 -23.779 1.00 51.03 194 ALA A O 1
ATOM 1494 N N . ALA A 1 195 ? 7.342 -8.103 -24.120 1.00 48.22 195 ALA A N 1
ATOM 1495 C CA . ALA A 1 195 ? 7.820 -8.010 -25.491 1.00 48.22 195 ALA A CA 1
ATOM 1496 C C . ALA A 1 195 ? 6.677 -7.597 -26.446 1.00 48.22 195 ALA A C 1
ATOM 1498 O O . ALA A 1 195 ? 6.923 -7.012 -27.499 1.00 48.22 195 ALA A O 1
ATOM 1499 N N . THR A 1 196 ? 5.417 -7.872 -26.068 1.00 49.91 196 THR A N 1
ATOM 1500 C CA . THR A 1 196 ? 4.212 -7.580 -26.858 1.00 49.91 196 THR A CA 1
ATOM 1501 C C . THR A 1 196 ? 3.021 -7.258 -25.952 1.00 49.91 196 THR A C 1
ATOM 1503 O O . THR A 1 196 ? 2.489 -8.162 -25.315 1.00 49.91 196 THR A O 1
ATOM 1506 N N . GLN A 1 197 ? 2.575 -5.999 -25.938 1.00 53.56 197 GLN A N 1
ATOM 1507 C CA . GLN A 1 197 ? 1.445 -5.520 -25.132 1.00 53.56 197 GLN A CA 1
ATOM 1508 C C . GLN A 1 197 ? 0.469 -4.743 -26.017 1.00 53.56 197 GLN A C 1
ATOM 1510 O O . GLN A 1 197 ? 0.935 -3.926 -26.812 1.00 53.56 197 GLN A O 1
ATOM 1515 N N . PRO A 1 198 ? -0.858 -4.868 -25.832 1.00 51.56 198 PRO A N 1
ATOM 1516 C CA . PRO A 1 198 ? -1.816 -3.950 -26.453 1.00 51.56 198 PRO A CA 1
ATOM 1517 C C . PRO A 1 198 ? -1.579 -2.479 -26.061 1.00 51.56 198 PRO A C 1
ATOM 1519 O O . PRO A 1 198 ? -1.951 -1.582 -26.809 1.00 51.56 198 PRO A O 1
ATOM 1522 N N . CYS A 1 199 ? -0.937 -2.245 -24.907 1.00 50.00 199 CYS A N 1
ATOM 1523 C CA . CYS A 1 199 ? -0.578 -0.920 -24.391 1.00 50.00 199 CYS A CA 1
ATOM 1524 C C . CYS A 1 199 ? 0.717 -0.344 -24.945 1.00 50.00 199 CYS A C 1
ATOM 1526 O O . CYS A 1 199 ? 1.028 0.806 -24.650 1.00 50.00 199 CYS A O 1
ATOM 1528 N N . LEU A 1 200 ? 1.478 -1.130 -25.707 1.00 52.50 200 LEU A N 1
ATOM 1529 C CA . LEU A 1 200 ? 2.691 -0.652 -26.342 1.00 52.50 200 LEU A CA 1
ATOM 1530 C C . LEU A 1 200 ? 2.348 -0.245 -27.778 1.00 52.50 200 LEU A C 1
ATOM 1532 O O . LEU A 1 200 ? 2.210 -1.101 -28.651 1.00 52.50 200 LEU A O 1
ATOM 1536 N N . ASP A 1 201 ? 2.242 1.060 -28.042 1.00 53.59 201 ASP A N 1
ATOM 1537 C CA . ASP A 1 201 ? 2.330 1.557 -29.419 1.00 53.59 201 ASP A CA 1
ATOM 1538 C C . ASP A 1 201 ? 3.803 1.526 -29.841 1.00 53.59 201 ASP A C 1
ATOM 1540 O O . ASP A 1 201 ? 4.591 2.436 -29.547 1.00 53.59 201 ASP A O 1
ATOM 1544 N N . LEU A 1 202 ? 4.188 0.401 -30.446 1.00 54.19 202 LEU A N 1
ATOM 1545 C CA . LEU A 1 202 ? 5.524 0.177 -30.969 1.00 54.19 202 LEU A CA 1
ATOM 1546 C C . LEU A 1 202 ? 5.632 0.841 -32.344 1.00 54.19 202 LEU A C 1
ATOM 1548 O O . LEU A 1 202 ? 5.331 0.231 -33.369 1.00 54.19 202 LEU A O 1
ATOM 1552 N N . GLY A 1 203 ? 6.101 2.091 -32.379 1.00 47.25 203 GLY A N 1
ATOM 1553 C CA . GLY A 1 203 ? 6.294 2.883 -33.607 1.00 47.25 203 GLY A CA 1
ATOM 1554 C C . GLY A 1 203 ? 7.404 2.368 -34.547 1.00 47.25 203 GLY A C 1
ATOM 1555 O O . GLY A 1 203 ? 7.971 3.142 -35.318 1.00 47.25 203 GLY A O 1
ATOM 1556 N N . GLY A 1 204 ? 7.763 1.085 -34.454 1.00 51.34 204 GLY A N 1
ATOM 1557 C CA . GLY A 1 204 ? 8.925 0.440 -35.066 1.00 51.34 204 GLY A CA 1
ATOM 1558 C C . GLY A 1 204 ? 9.479 -0.683 -34.175 1.00 51.34 204 GLY A C 1
ATOM 1559 O O . GLY A 1 204 ? 8.873 -0.992 -33.148 1.00 51.34 204 GLY A O 1
ATOM 1560 N N . PRO A 1 205 ? 10.613 -1.318 -34.535 1.00 46.62 205 PRO A N 1
ATOM 1561 C CA . PRO A 1 205 ? 11.170 -2.442 -33.782 1.00 46.62 205 PRO A CA 1
ATOM 1562 C C . PRO A 1 205 ? 11.549 -2.014 -32.357 1.00 46.62 205 PRO A C 1
ATOM 1564 O O . PRO A 1 205 ? 12.600 -1.424 -32.134 1.00 46.62 205 PRO A O 1
ATOM 1567 N N . GLY A 1 206 ? 10.670 -2.313 -31.400 1.00 49.62 206 GLY A N 1
ATOM 1568 C CA . GLY A 1 206 ? 10.957 -2.246 -29.969 1.00 49.62 206 GLY A CA 1
ATOM 1569 C C . GLY A 1 206 ? 10.923 -0.863 -29.316 1.00 49.62 206 GLY A C 1
ATOM 1570 O O . GLY A 1 206 ? 11.401 -0.763 -28.197 1.00 49.62 206 GLY A O 1
ATOM 1571 N N . ILE A 1 207 ? 10.376 0.186 -29.943 1.00 45.12 207 ILE A N 1
ATOM 1572 C CA . ILE A 1 207 ? 10.253 1.520 -29.317 1.00 45.12 207 ILE A CA 1
ATOM 1573 C C . ILE A 1 207 ? 8.836 1.707 -28.775 1.00 45.12 207 ILE A C 1
ATOM 1575 O O . ILE A 1 207 ? 7.925 1.961 -29.559 1.00 45.12 207 ILE A O 1
ATOM 1579 N N . LEU A 1 208 ? 8.653 1.639 -27.452 1.00 45.84 208 LEU A N 1
ATOM 1580 C CA . LEU A 1 208 ? 7.441 2.163 -26.818 1.00 45.84 208 LEU A CA 1
ATOM 1581 C C . LEU A 1 208 ? 7.347 3.667 -27.110 1.00 45.84 208 LEU A C 1
ATOM 1583 O O . LEU A 1 208 ? 8.360 4.359 -27.064 1.00 45.84 208 LEU A O 1
ATOM 1587 N N . THR A 1 209 ? 6.163 4.171 -27.458 1.00 43.44 209 THR A N 1
ATOM 1588 C CA . THR A 1 209 ? 5.946 5.605 -27.730 1.00 43.44 209 THR A CA 1
ATOM 1589 C C . THR A 1 209 ? 5.043 6.299 -26.704 1.00 43.44 209 THR A C 1
ATOM 1591 O O . THR A 1 209 ? 5.219 7.497 -26.489 1.00 43.44 209 THR A O 1
ATOM 1594 N N . ALA A 1 210 ? 4.143 5.566 -26.033 1.00 47.25 210 ALA A N 1
ATOM 1595 C CA . ALA A 1 210 ? 3.358 5.991 -24.866 1.00 47.25 210 ALA A CA 1
ATOM 1596 C C . ALA A 1 210 ? 2.599 4.796 -24.243 1.00 47.25 210 ALA A C 1
ATOM 1598 O O . ALA A 1 210 ? 2.341 3.812 -24.935 1.00 47.25 210 ALA A O 1
ATOM 1599 N N . THR A 1 211 ? 2.174 4.915 -22.981 1.00 50.22 211 THR A N 1
ATOM 1600 C CA . THR A 1 211 ? 1.062 4.141 -22.393 1.00 50.22 211 THR A CA 1
ATOM 1601 C C . THR A 1 211 ? -0.173 5.053 -22.293 1.00 50.22 211 THR A C 1
ATOM 1603 O O . THR A 1 211 ? -0.025 6.259 -22.105 1.00 50.22 211 THR A O 1
ATOM 1606 N N . THR A 1 212 ? -1.392 4.531 -22.480 1.00 51.28 212 THR A N 1
ATOM 1607 C CA . THR A 1 212 ? -2.635 5.338 -22.445 1.00 51.28 212 THR A CA 1
ATOM 1608 C C . THR A 1 212 ? -3.576 4.898 -21.324 1.00 51.28 212 THR A C 1
ATOM 1610 O O . THR A 1 212 ? -3.636 3.709 -21.011 1.00 51.28 212 THR A O 1
ATOM 1613 N N . ASP A 1 213 ? -4.372 5.826 -20.782 1.00 49.53 213 ASP A N 1
ATOM 1614 C CA . ASP A 1 213 ? -5.372 5.552 -19.731 1.00 49.53 213 ASP A CA 1
ATOM 1615 C C . ASP A 1 213 ? -6.436 4.537 -20.180 1.00 49.53 213 ASP A C 1
ATOM 1617 O O . ASP A 1 213 ? -6.832 3.650 -19.430 1.00 49.53 213 ASP A O 1
ATOM 1621 N N . ALA A 1 214 ? -6.848 4.588 -21.450 1.00 50.12 214 ALA A N 1
ATOM 1622 C CA . ALA A 1 214 ? -7.748 3.588 -22.027 1.00 50.12 214 ALA A CA 1
ATOM 1623 C C . ALA A 1 214 ? -7.120 2.183 -22.050 1.00 50.12 214 ALA A C 1
ATOM 1625 O O . ALA A 1 214 ? -7.830 1.184 -21.956 1.00 50.12 214 ALA A O 1
ATOM 1626 N N . CYS A 1 215 ? -5.791 2.099 -22.160 1.00 51.31 215 CYS A N 1
ATOM 1627 C CA . CYS A 1 215 ? -5.093 0.828 -22.059 1.00 51.31 215 CYS A CA 1
ATOM 1628 C C . CYS A 1 215 ? -4.869 0.381 -20.618 1.00 51.31 215 CYS A C 1
ATOM 1630 O O . CYS A 1 215 ? -4.957 -0.812 -20.344 1.00 51.31 215 CYS A O 1
ATOM 1632 N N . TYR A 1 216 ? -4.648 1.327 -19.702 1.00 50.47 216 TYR A N 1
ATOM 1633 C CA . TYR A 1 216 ? -4.681 1.061 -18.269 1.00 50.47 216 TYR A CA 1
ATOM 1634 C C . TYR A 1 216 ? -6.014 0.394 -17.903 1.00 50.47 216 TYR A C 1
ATOM 1636 O O . TYR A 1 216 ? -6.013 -0.729 -17.423 1.00 50.47 216 TYR A O 1
ATOM 1644 N N . GLN A 1 217 ? -7.157 0.977 -18.257 1.00 53.78 217 GLN A N 1
ATOM 1645 C CA . GLN A 1 217 ? -8.464 0.366 -17.973 1.00 53.78 217 GLN A CA 1
ATOM 1646 C C . GLN A 1 217 ? -8.670 -1.003 -18.659 1.00 53.78 217 GLN A C 1
ATOM 1648 O O . GLN A 1 217 ? -9.314 -1.889 -18.110 1.00 53.78 217 GLN A O 1
ATOM 1653 N N . ALA A 1 218 ? -8.104 -1.221 -19.852 1.00 52.62 218 ALA A N 1
ATOM 1654 C CA . ALA A 1 218 ? -8.225 -2.498 -20.566 1.00 52.62 218 ALA A CA 1
ATOM 1655 C C . ALA A 1 218 ? -7.328 -3.623 -20.008 1.00 52.62 218 ALA A C 1
ATOM 1657 O O . ALA A 1 218 ? -7.639 -4.798 -20.205 1.00 52.62 218 ALA A O 1
ATOM 1658 N N . ALA A 1 219 ? -6.213 -3.280 -19.358 1.00 49.66 219 ALA A N 1
ATOM 1659 C CA . ALA A 1 219 ? -5.290 -4.233 -18.740 1.00 49.66 219 ALA A CA 1
ATOM 1660 C C . ALA A 1 219 ? -5.660 -4.580 -17.286 1.00 49.66 219 ALA A C 1
ATOM 1662 O O . ALA A 1 219 ? -5.191 -5.601 -16.785 1.00 49.66 219 ALA A O 1
ATOM 1663 N N . HIS A 1 220 ? -6.510 -3.769 -16.648 1.00 53.25 220 HIS A N 1
ATOM 1664 C CA . HIS A 1 220 ? -6.912 -3.885 -15.244 1.00 53.25 220 HIS A CA 1
ATOM 1665 C C . HIS A 1 220 ? -8.419 -4.154 -15.160 1.00 53.25 220 HIS A C 1
ATOM 1667 O O . HIS A 1 220 ? -9.242 -3.245 -15.077 1.00 53.25 220 HIS A O 1
ATOM 1673 N N . THR A 1 221 ? -8.775 -5.430 -15.315 1.00 54.31 221 THR A N 1
ATOM 1674 C CA . THR A 1 221 ? -10.170 -5.893 -15.449 1.00 54.31 221 THR A CA 1
ATOM 1675 C C . THR A 1 221 ? -10.707 -6.550 -14.182 1.00 54.31 221 THR A C 1
ATOM 1677 O O . THR A 1 221 ? -11.892 -6.893 -14.145 1.00 54.31 221 THR A O 1
ATOM 1680 N N . VAL A 1 222 ? -9.861 -6.752 -13.165 1.00 61.31 222 VAL A N 1
ATOM 1681 C CA . VAL A 1 222 ? -10.245 -7.387 -11.904 1.00 61.31 222 VAL A CA 1
ATOM 1682 C C . VAL A 1 222 ? -10.306 -6.324 -10.810 1.00 61.31 222 VAL A C 1
ATOM 1684 O O . VAL A 1 222 ? -9.446 -5.449 -10.740 1.00 61.31 222 VAL A O 1
ATOM 1687 N N . PRO A 1 223 ? -11.317 -6.374 -9.933 1.00 72.50 223 PRO A N 1
ATOM 1688 C CA . PRO A 1 223 ? -11.339 -5.487 -8.788 1.00 72.50 223 PRO A CA 1
ATOM 1689 C C . PRO A 1 223 ? -10.112 -5.686 -7.886 1.00 72.50 223 PRO A C 1
ATOM 1691 O O . PRO A 1 223 ? -9.661 -6.815 -7.680 1.00 72.50 223 PRO A O 1
ATOM 1694 N N . LEU A 1 224 ? -9.597 -4.601 -7.316 1.00 78.19 224 LEU A N 1
ATOM 1695 C CA . LEU A 1 224 ? -8.588 -4.647 -6.265 1.00 78.19 224 LEU A CA 1
ATOM 1696 C C . LEU A 1 224 ? -9.229 -4.783 -4.909 1.00 78.19 224 LEU A C 1
ATOM 1698 O O . LEU A 1 224 ? -9.896 -3.875 -4.423 1.00 78.19 224 LEU A O 1
ATOM 1702 N N . ASP A 1 225 ? -8.909 -5.889 -4.276 1.00 85.88 225 ASP A N 1
ATOM 1703 C CA . ASP A 1 225 ? -9.295 -6.220 -2.923 1.00 85.88 225 ASP A CA 1
ATOM 1704 C C . ASP A 1 225 ? -8.311 -5.582 -1.934 1.00 85.88 225 ASP A C 1
ATOM 1706 O O . ASP A 1 225 ? -7.142 -5.976 -1.827 1.00 85.88 225 ASP A O 1
ATOM 1710 N N . ILE A 1 226 ? -8.784 -4.572 -1.212 1.00 92.62 226 ILE A N 1
ATOM 1711 C CA . ILE A 1 226 ? -8.059 -3.910 -0.134 1.00 92.62 226 ILE A CA 1
ATOM 1712 C C . ILE A 1 226 ? -8.618 -4.390 1.200 1.00 92.62 226 ILE A C 1
ATOM 1714 O O . ILE A 1 226 ? -9.785 -4.169 1.533 1.00 92.62 226 ILE A O 1
ATOM 1718 N N . MET A 1 227 ? -7.744 -4.948 2.033 1.00 96.88 227 MET A N 1
ATOM 1719 C CA . MET A 1 227 ? -8.047 -5.127 3.446 1.00 96.88 227 MET A CA 1
ATOM 1720 C C . MET A 1 227 ? -7.715 -3.844 4.214 1.00 96.88 227 MET A C 1
ATOM 1722 O O . MET A 1 227 ? -6.589 -3.351 4.150 1.00 96.88 227 MET A O 1
ATOM 1726 N N . VAL A 1 228 ? -8.664 -3.347 5.006 1.00 98.62 228 VAL A N 1
ATOM 1727 C CA . VAL A 1 228 ? -8.472 -2.189 5.888 1.00 98.62 228 VAL A CA 1
ATOM 1728 C C . VAL A 1 228 ? -8.492 -2.628 7.356 1.00 98.62 228 VAL A C 1
ATOM 1730 O O . VAL A 1 228 ? -9.370 -3.382 7.785 1.00 98.62 228 VAL A O 1
ATOM 1733 N N . THR A 1 229 ? -7.516 -2.145 8.127 1.00 98.56 229 THR A N 1
ATOM 1734 C CA . THR A 1 229 ? -7.378 -2.331 9.584 1.00 98.56 229 THR A CA 1
ATOM 1735 C C . THR A 1 229 ? -6.879 -1.031 10.229 1.00 98.56 229 THR A C 1
ATOM 1737 O O . THR A 1 229 ? -6.544 -0.079 9.533 1.00 98.56 229 THR A O 1
ATOM 1740 N N . ASN A 1 230 ? -6.787 -0.972 11.557 1.00 98.38 230 ASN A N 1
ATOM 1741 C CA . ASN A 1 230 ? -6.129 0.108 12.301 1.00 98.38 230 ASN A CA 1
ATOM 1742 C C . ASN A 1 230 ? -5.686 -0.380 13.696 1.00 98.38 230 ASN A C 1
ATOM 1744 O O . ASN A 1 230 ? -5.783 -1.576 13.995 1.00 98.38 230 ASN A O 1
ATOM 1748 N N . ASP A 1 231 ? -5.235 0.537 14.559 1.00 97.00 231 ASP A N 1
ATOM 1749 C CA . ASP A 1 231 ? -5.146 0.315 16.008 1.00 97.00 231 ASP A CA 1
ATOM 1750 C C . ASP A 1 231 ? -6.170 1.084 16.850 1.00 97.00 231 ASP A C 1
ATOM 1752 O O . ASP A 1 231 ? -6.330 0.755 18.023 1.00 97.00 231 ASP A O 1
ATOM 1756 N N . ASP A 1 232 ? -6.941 2.005 16.265 1.00 97.69 232 ASP A N 1
ATOM 1757 C CA . ASP A 1 232 ? -7.953 2.772 16.998 1.00 97.69 232 ASP A CA 1
ATOM 1758 C C . ASP A 1 232 ? -9.258 2.003 17.303 1.00 97.69 232 ASP A C 1
ATOM 1760 O O . ASP A 1 232 ? -9.979 2.360 18.240 1.00 97.69 232 ASP A O 1
ATOM 1764 N N . GLY A 1 233 ? -9.541 0.930 16.556 1.00 98.19 233 GLY A N 1
ATOM 1765 C CA . GLY A 1 233 ? -10.764 0.124 16.645 1.00 98.19 233 GLY A CA 1
ATOM 1766 C C . GLY A 1 233 ? -11.670 0.257 15.413 1.00 98.19 233 GLY A C 1
ATOM 1767 O O . GLY A 1 233 ? -11.582 1.232 14.667 1.00 98.19 233 GLY A O 1
ATOM 1768 N N . TYR A 1 234 ? -12.544 -0.732 15.197 1.00 98.50 234 TYR A N 1
ATOM 1769 C CA . TYR A 1 234 ? -13.389 -0.859 13.994 1.00 98.50 234 TYR A CA 1
ATOM 1770 C C . TYR A 1 234 ? -14.350 0.317 13.731 1.00 98.50 234 TYR A C 1
ATOM 1772 O O . TYR A 1 234 ? -14.728 0.544 12.584 1.00 98.50 234 TYR A O 1
ATOM 1780 N N . ASP A 1 235 ? -14.764 1.041 14.772 1.00 97.44 235 ASP A N 1
ATOM 1781 C CA . ASP A 1 235 ? -15.705 2.167 14.715 1.00 97.44 235 ASP A CA 1
ATOM 1782 C C . ASP A 1 235 ? -15.024 3.531 14.924 1.00 97.44 235 ASP A C 1
ATOM 1784 O O . ASP A 1 235 ? -15.691 4.542 15.155 1.00 97.44 235 ASP A O 1
ATOM 1788 N N . ALA A 1 236 ? -13.690 3.579 14.845 1.00 97.94 236 ALA A N 1
ATOM 1789 C CA . ALA A 1 236 ? -12.940 4.816 15.001 1.00 97.94 236 ALA A CA 1
ATOM 1790 C C . ALA A 1 236 ? -13.126 5.765 13.795 1.00 97.94 236 ALA A C 1
ATOM 1792 O O . ALA A 1 236 ? -13.213 5.304 12.655 1.00 97.94 236 ALA A O 1
ATOM 1793 N N . PRO A 1 237 ? -13.092 7.099 13.996 1.00 97.06 237 PRO A N 1
ATOM 1794 C CA . PRO A 1 237 ? -13.318 8.058 12.910 1.00 97.06 237 PRO A CA 1
ATOM 1795 C C . PRO A 1 237 ? -12.340 7.939 11.732 1.00 97.06 237 PRO A C 1
ATOM 1797 O O . PRO A 1 237 ? -12.722 8.188 10.596 1.00 97.06 237 PRO A O 1
ATOM 1800 N N . GLY A 1 238 ? -11.082 7.565 11.986 1.00 97.00 238 GLY A N 1
ATOM 1801 C CA . GLY A 1 238 ? -10.054 7.507 10.944 1.00 97.00 238 GLY A CA 1
ATOM 1802 C C . GLY A 1 238 ? -10.149 6.294 10.017 1.00 97.00 238 GLY A C 1
ATOM 1803 O O . GLY A 1 238 ? -9.879 6.425 8.824 1.00 97.00 238 GLY A O 1
ATOM 1804 N N . ILE A 1 239 ? -10.564 5.127 10.532 1.00 98.19 239 ILE A N 1
ATOM 1805 C CA . ILE A 1 239 ? -10.850 3.958 9.680 1.00 98.19 239 ILE A CA 1
ATOM 1806 C C . ILE A 1 239 ? -12.162 4.154 8.922 1.00 98.19 239 ILE A C 1
ATOM 1808 O O . ILE A 1 239 ? -12.245 3.785 7.758 1.00 98.19 239 ILE A O 1
ATOM 1812 N N . ASP A 1 240 ? -13.152 4.792 9.550 1.00 97.50 240 ASP A N 1
ATOM 1813 C CA . ASP A 1 240 ? -14.419 5.133 8.906 1.00 97.50 240 ASP A CA 1
ATOM 1814 C C . ASP A 1 240 ? -14.202 6.072 7.713 1.00 97.50 240 ASP A C 1
ATOM 1816 O O . ASP A 1 240 ? -14.591 5.736 6.601 1.00 97.50 240 ASP A O 1
ATOM 1820 N N . ALA A 1 241 ? -13.455 7.166 7.910 1.00 95.88 241 ALA A N 1
ATOM 1821 C CA . ALA A 1 241 ? -13.123 8.111 6.845 1.00 95.88 241 ALA A CA 1
ATOM 1822 C C . ALA A 1 241 ? -12.332 7.462 5.695 1.00 95.88 241 ALA A C 1
ATOM 1824 O O . ALA A 1 241 ? -12.564 7.776 4.529 1.00 95.88 241 ALA A O 1
ATOM 1825 N N . LEU A 1 242 ? -11.401 6.552 6.004 1.00 96.44 242 LEU A N 1
ATOM 1826 C CA . LEU A 1 242 ? -10.656 5.810 4.986 1.00 96.44 242 LEU A CA 1
ATOM 1827 C C . LEU A 1 242 ? -11.569 4.880 4.180 1.00 96.44 242 LEU A C 1
ATOM 1829 O O . LEU A 1 242 ? -11.459 4.822 2.958 1.00 96.44 242 LEU A O 1
ATOM 1833 N N . VAL A 1 243 ? -12.456 4.151 4.856 1.00 96.31 243 VAL A N 1
ATOM 1834 C CA . VAL A 1 243 ? -13.401 3.240 4.205 1.00 96.31 243 VAL A CA 1
ATOM 1835 C C . VAL A 1 243 ? -14.383 4.020 3.337 1.00 96.31 243 VAL A C 1
ATOM 1837 O O . VAL A 1 243 ? -14.580 3.637 2.187 1.00 96.31 243 VAL A O 1
ATOM 1840 N N . GLU A 1 244 ? -14.935 5.133 3.825 1.00 93.44 244 GLU A N 1
ATOM 1841 C CA . GLU A 1 244 ? -15.759 6.036 3.014 1.00 93.44 244 GLU A CA 1
ATOM 1842 C C . GLU A 1 244 ? -14.979 6.511 1.781 1.00 93.44 244 GLU A C 1
ATOM 1844 O O . GLU A 1 244 ? -15.446 6.333 0.667 1.00 93.44 244 GLU A O 1
ATOM 1849 N N . ALA A 1 245 ? -13.742 6.989 1.936 1.00 90.56 245 ALA A N 1
ATOM 1850 C CA . ALA A 1 245 ? -12.935 7.465 0.808 1.00 90.56 245 ALA A CA 1
ATOM 1851 C C . ALA A 1 245 ? -12.598 6.374 -0.233 1.00 90.56 245 ALA A C 1
ATOM 1853 O O . ALA A 1 245 ? -12.416 6.678 -1.410 1.00 90.56 245 ALA A O 1
ATOM 1854 N N . LEU A 1 246 ? -12.502 5.107 0.181 1.00 90.56 246 LEU A N 1
ATOM 1855 C CA . LEU A 1 246 ? -12.239 3.975 -0.715 1.00 90.56 246 LEU A CA 1
ATOM 1856 C C . LEU A 1 246 ? -13.506 3.401 -1.370 1.00 90.56 246 LEU A C 1
ATOM 1858 O O . LEU A 1 246 ? -13.383 2.633 -2.323 1.00 90.56 246 LEU A O 1
ATOM 1862 N N . THR A 1 247 ? -14.699 3.712 -0.850 1.00 87.00 247 THR A N 1
ATOM 1863 C CA . THR A 1 247 ? -15.964 3.059 -1.253 1.00 87.00 247 THR A CA 1
ATOM 1864 C C . THR A 1 247 ? -17.043 4.022 -1.741 1.00 87.00 247 THR A C 1
ATOM 1866 O O . THR A 1 247 ? -17.945 3.603 -2.467 1.00 87.00 247 THR A O 1
ATOM 1869 N N . ASP A 1 248 ? -16.945 5.299 -1.379 1.00 68.94 248 ASP A N 1
ATOM 1870 C CA . ASP A 1 248 ? -17.933 6.341 -1.614 1.00 68.94 248 ASP A CA 1
ATOM 1871 C C . ASP A 1 248 ? -17.227 7.560 -2.227 1.00 68.94 248 ASP A C 1
ATOM 1873 O O . ASP A 1 248 ? -16.755 8.454 -1.525 1.00 68.94 248 ASP A O 1
ATOM 1877 N N . ASP A 1 249 ? -17.175 7.629 -3.561 1.00 52.19 249 ASP A N 1
ATOM 1878 C CA . ASP A 1 249 ? -17.111 8.936 -4.217 1.00 52.19 249 ASP A CA 1
ATOM 1879 C C . ASP A 1 249 ? -18.472 9.273 -4.844 1.00 52.19 249 ASP A C 1
ATOM 1881 O O . ASP A 1 249 ? -18.733 8.981 -6.014 1.00 52.19 249 ASP A O 1
ATOM 1885 N N . PRO A 1 250 ? -19.384 9.899 -4.081 1.00 42.16 250 PRO A N 1
ATOM 1886 C CA . PRO A 1 250 ? -20.654 10.370 -4.614 1.00 42.16 250 PRO A CA 1
ATOM 1887 C C . PRO A 1 250 ? -20.510 11.616 -5.516 1.00 42.16 250 PRO A C 1
ATOM 1889 O O . PRO A 1 250 ? -21.519 12.089 -6.047 1.00 42.16 250 PRO A O 1
ATOM 1892 N N . ASN A 1 251 ? -19.296 12.159 -5.700 1.00 41.44 251 ASN A N 1
ATOM 1893 C CA . ASN A 1 251 ? -18.995 13.336 -6.523 1.00 41.44 251 ASN A CA 1
ATOM 1894 C C . ASN A 1 251 ? -18.128 13.039 -7.766 1.00 41.44 251 ASN A C 1
ATOM 1896 O O . ASN A 1 251 ? -17.996 13.934 -8.606 1.00 41.44 251 ASN A O 1
ATOM 1900 N N . ASP A 1 252 ? -17.597 11.824 -7.921 1.00 44.59 252 ASP A N 1
ATOM 1901 C CA . ASP A 1 252 ? -16.736 11.433 -9.043 1.00 44.59 252 ASP A CA 1
ATOM 1902 C C . ASP A 1 252 ? -17.423 10.389 -9.954 1.00 44.59 252 ASP A C 1
ATOM 1904 O O . ASP A 1 252 ? -17.714 9.258 -9.551 1.00 44.59 252 ASP A O 1
ATOM 1908 N N . PRO A 1 253 ? -17.788 10.764 -11.192 1.00 42.28 253 PRO A N 1
ATOM 1909 C CA . PRO A 1 253 ? -18.567 9.915 -12.078 1.00 42.28 253 PRO A CA 1
ATOM 1910 C C . PRO A 1 253 ? -17.700 8.846 -12.748 1.00 42.28 253 PRO A C 1
ATOM 1912 O O . PRO A 1 253 ? -17.003 9.177 -13.688 1.00 42.28 253 PRO A O 1
ATOM 1915 N N . VAL A 1 254 ? -17.854 7.566 -12.384 1.00 40.09 254 VAL A N 1
ATOM 1916 C CA . VAL A 1 254 ? -17.575 6.347 -13.203 1.00 40.09 254 VAL A CA 1
ATOM 1917 C C . VAL A 1 254 ? -16.132 6.155 -13.746 1.00 40.09 254 VAL A C 1
ATOM 1919 O O . VAL A 1 254 ? -15.781 5.032 -14.093 1.00 40.09 254 VAL A O 1
ATOM 1922 N N . ASP A 1 255 ? -15.278 7.178 -13.715 1.00 46.97 255 ASP A N 1
ATOM 1923 C CA . ASP A 1 255 ? -13.886 7.216 -14.185 1.00 46.97 255 ASP A CA 1
ATOM 1924 C C . ASP A 1 255 ? -12.891 7.470 -13.025 1.00 46.97 255 ASP A C 1
ATOM 1926 O O . ASP A 1 255 ? -11.698 7.665 -13.260 1.00 46.97 255 ASP A O 1
ATOM 1930 N N . SER A 1 256 ? -13.364 7.458 -11.770 1.00 58.88 256 SER A N 1
ATOM 1931 C CA . SER A 1 256 ? -12.532 7.647 -10.577 1.00 58.88 256 SER A CA 1
ATOM 1932 C C . SER A 1 256 ? -11.506 6.529 -10.418 1.00 58.88 256 SER A C 1
ATOM 1934 O O . SER A 1 256 ? -11.823 5.352 -10.586 1.00 58.88 256 SER A O 1
ATOM 1936 N N . PHE A 1 257 ? -10.287 6.869 -10.007 1.00 67.44 257 PHE A N 1
ATOM 1937 C CA . PHE A 1 257 ? -9.218 5.911 -9.717 1.00 67.44 257 PHE A CA 1
ATOM 1938 C C . PHE A 1 257 ? -9.611 4.837 -8.670 1.00 67.44 257 PHE A C 1
ATOM 1940 O O . PHE A 1 257 ? -9.076 3.722 -8.685 1.00 67.44 257 PHE A O 1
ATOM 1947 N N . VAL A 1 258 ? -10.578 5.133 -7.790 1.00 73.50 258 VAL A N 1
ATOM 1948 C CA . VAL A 1 258 ? -11.107 4.179 -6.797 1.00 73.50 258 VAL A CA 1
ATOM 1949 C C . VAL A 1 258 ? -12.149 3.204 -7.365 1.00 73.50 258 VAL A C 1
ATOM 1951 O O . VAL A 1 258 ? -12.559 2.267 -6.680 1.00 73.50 258 VAL A O 1
ATOM 1954 N N . ALA A 1 259 ? -12.558 3.365 -8.628 1.00 69.62 259 ALA A N 1
ATOM 1955 C CA . ALA A 1 259 ? -13.418 2.400 -9.300 1.00 69.62 259 ALA A CA 1
ATOM 1956 C C . ALA A 1 259 ? -12.742 1.021 -9.359 1.00 69.62 259 ALA A C 1
ATOM 1958 O O . ALA A 1 259 ? -11.553 0.891 -9.657 1.00 69.62 259 ALA A O 1
ATOM 1959 N N . GLY A 1 260 ? -13.523 -0.020 -9.066 1.00 73.94 260 GLY A N 1
ATOM 1960 C CA . GLY A 1 260 ? -13.015 -1.387 -8.996 1.00 73.94 260 GLY A CA 1
ATOM 1961 C C . GLY A 1 260 ? -12.245 -1.702 -7.713 1.00 73.94 260 GLY A C 1
ATOM 1962 O O . GLY A 1 260 ? -11.585 -2.727 -7.680 1.00 73.94 260 GLY A O 1
ATOM 1963 N N . ILE A 1 261 ? -12.307 -0.882 -6.661 1.00 83.12 261 ILE A N 1
ATOM 1964 C CA . ILE A 1 261 ? -11.809 -1.278 -5.338 1.00 83.12 261 ILE A CA 1
ATOM 1965 C C . ILE A 1 261 ? -12.908 -2.037 -4.579 1.00 83.12 261 ILE A C 1
ATOM 1967 O O . ILE A 1 261 ? -14.027 -1.550 -4.424 1.00 83.12 261 ILE A O 1
ATOM 1971 N N . GLU A 1 262 ? -12.581 -3.225 -4.079 1.00 88.62 262 GLU A N 1
ATOM 1972 C CA . GLU A 1 262 ? -13.365 -3.972 -3.096 1.00 88.62 262 GLU A CA 1
ATOM 1973 C C . GLU A 1 262 ? -12.706 -3.809 -1.724 1.00 88.62 262 GLU A C 1
ATOM 1975 O O . GLU A 1 262 ? -11.515 -4.062 -1.569 1.00 88.62 262 GLU A O 1
ATOM 1980 N N . VAL A 1 263 ? -13.459 -3.361 -0.716 1.00 94.81 263 VAL A N 1
ATOM 1981 C CA . VAL A 1 263 ? -12.915 -3.111 0.627 1.00 94.81 263 VAL A CA 1
ATOM 1982 C C . VAL A 1 263 ? -13.409 -4.155 1.619 1.00 94.81 263 VAL A C 1
ATOM 1984 O O . VAL A 1 263 ? -14.613 -4.305 1.835 1.00 94.81 263 VAL A O 1
ATOM 1987 N N . THR A 1 264 ? -12.476 -4.810 2.307 1.00 97.88 264 THR A N 1
ATOM 1988 C CA . THR A 1 264 ? -12.770 -5.720 3.418 1.00 97.88 264 THR A CA 1
ATOM 1989 C C . THR A 1 264 ? -12.219 -5.162 4.728 1.00 97.88 264 THR A C 1
ATOM 1991 O O . THR A 1 264 ? -11.010 -5.015 4.890 1.00 97.88 264 THR A O 1
ATOM 1994 N N . VAL A 1 265 ? -13.091 -4.888 5.703 1.00 98.69 265 VAL A N 1
ATOM 1995 C CA . VAL A 1 265 ? -12.670 -4.370 7.016 1.00 98.69 265 VAL A CA 1
ATOM 1996 C C . VAL A 1 265 ? -12.512 -5.510 8.020 1.00 98.69 265 VAL A C 1
ATOM 1998 O O . VAL A 1 265 ? -13.482 -6.200 8.351 1.00 98.69 265 VAL A O 1
ATOM 2001 N N . VAL A 1 266 ? -11.293 -5.674 8.538 1.00 98.62 266 VAL A N 1
ATOM 2002 C CA . VAL A 1 266 ? -10.979 -6.545 9.680 1.00 98.62 266 VAL A CA 1
ATOM 2003 C C . VAL A 1 266 ? -10.065 -5.769 10.619 1.00 98.62 266 VAL A C 1
ATOM 2005 O O . VAL A 1 266 ? -8.916 -5.502 10.284 1.00 98.62 266 VAL A O 1
ATOM 2008 N N . ALA A 1 267 ? -10.574 -5.400 11.790 1.00 98.56 267 ALA A N 1
ATOM 2009 C CA . ALA A 1 267 ? -9.907 -4.475 12.706 1.00 98.56 267 ALA A CA 1
ATOM 2010 C C . ALA A 1 267 ? -10.108 -4.897 14.172 1.00 98.56 267 ALA A C 1
ATOM 2012 O O . ALA A 1 267 ? -10.995 -5.708 14.458 1.00 98.56 267 ALA A O 1
ATOM 2013 N N . PRO A 1 268 ? -9.338 -4.351 15.128 1.00 98.56 268 PRO A N 1
ATOM 2014 C CA . PRO A 1 268 ? -9.576 -4.589 16.545 1.00 98.56 268 PRO A CA 1
ATOM 2015 C C . PRO A 1 268 ? -10.983 -4.159 16.987 1.00 98.56 268 PRO A C 1
ATOM 2017 O O . PRO A 1 268 ? -11.523 -3.149 16.534 1.00 98.56 268 PRO A O 1
ATOM 2020 N N . LEU A 1 269 ? -11.573 -4.894 17.934 1.00 98.31 269 LEU A N 1
ATOM 2021 C CA . LEU A 1 269 ? -12.864 -4.538 18.535 1.00 98.31 269 LEU A CA 1
ATOM 2022 C C . LEU A 1 269 ? -12.799 -3.220 19.321 1.00 98.31 269 LEU A C 1
ATOM 2024 O O . LEU A 1 269 ? -13.801 -2.526 19.458 1.00 98.31 269 LEU A O 1
ATOM 2028 N N . THR A 1 270 ? -11.637 -2.897 19.881 1.00 97.38 270 THR A N 1
ATOM 2029 C CA . THR A 1 270 ? -11.416 -1.705 20.704 1.00 97.38 270 THR A CA 1
ATOM 2030 C C . THR A 1 270 ? -10.083 -1.066 20.350 1.00 97.38 270 THR A C 1
ATOM 2032 O O . THR A 1 270 ? -9.234 -1.722 19.762 1.00 97.38 270 THR A O 1
ATOM 2035 N N . GLN A 1 271 ? -9.864 0.162 20.812 1.00 96.81 271 GLN A N 1
ATOM 2036 C CA . GLN A 1 271 ? -8.570 0.846 20.786 1.00 96.81 271 GLN A CA 1
ATOM 2037 C C . GLN A 1 271 ? -7.423 -0.018 21.360 1.00 96.81 271 GLN A C 1
ATOM 2039 O O . GLN A 1 271 ? -7.572 -0.634 22.421 1.00 96.81 271 GLN A O 1
ATOM 2044 N N . GLN A 1 272 ? -6.282 -0.025 20.664 1.00 95.50 272 GLN A N 1
ATOM 2045 C CA . GLN A 1 272 ? -5.076 -0.834 20.894 1.00 95.50 272 GLN A CA 1
ATOM 2046 C C . GLN A 1 272 ? -3.774 -0.034 20.634 1.00 95.50 272 GLN A C 1
ATOM 2048 O O . GLN A 1 272 ? -2.795 -0.568 20.110 1.00 95.50 272 GLN A O 1
ATOM 2053 N N . SER A 1 273 ? -3.732 1.247 21.005 1.00 88.75 273 SER A N 1
ATOM 2054 C CA . SER A 1 273 ? -2.523 2.079 20.908 1.00 88.75 273 SER A CA 1
ATOM 2055 C C . SER A 1 273 ? -1.312 1.459 21.621 1.00 88.75 273 SER A C 1
ATOM 2057 O O . SER A 1 273 ? -1.432 0.880 22.703 1.00 88.75 273 SER A O 1
ATOM 2059 N N . GLY A 1 274 ? -0.113 1.667 21.072 1.00 87.56 274 GLY A N 1
ATOM 2060 C CA . GLY A 1 274 ? 1.147 1.296 21.733 1.00 87.56 274 GLY A CA 1
ATOM 2061 C C . GLY A 1 274 ? 1.503 -0.192 21.657 1.00 87.56 274 GLY A C 1
ATOM 2062 O O . GLY A 1 274 ? 2.419 -0.637 22.350 1.00 87.56 274 GLY A O 1
ATOM 2063 N N . GLN A 1 275 ? 0.790 -0.969 20.841 1.00 91.12 275 GLN A N 1
ATOM 2064 C CA . GLN A 1 275 ? 0.990 -2.415 20.749 1.00 91.12 275 GLN A CA 1
ATOM 2065 C C . GLN A 1 275 ? 2.178 -2.819 19.874 1.00 91.12 275 GLN A C 1
ATOM 2067 O O . GLN A 1 275 ? 2.569 -3.986 19.917 1.00 91.12 275 GLN A O 1
ATOM 2072 N N . GLY A 1 276 ? 2.762 -1.899 19.100 1.00 88.75 276 GLY A N 1
ATOM 2073 C CA . GLY A 1 276 ? 3.754 -2.244 18.086 1.00 88.75 276 GLY A CA 1
ATOM 2074 C C . GLY A 1 276 ? 3.237 -3.386 17.211 1.00 88.75 276 GLY A C 1
ATOM 2075 O O . GLY A 1 276 ? 2.073 -3.419 16.818 1.00 88.75 276 GLY A O 1
ATOM 2076 N N . ASP A 1 277 ? 4.074 -4.391 16.984 1.00 87.88 277 ASP A N 1
ATOM 2077 C CA . ASP A 1 277 ? 3.706 -5.618 16.284 1.00 87.88 277 ASP A CA 1
ATOM 2078 C C . ASP A 1 277 ? 3.422 -6.827 17.194 1.00 87.88 277 ASP A C 1
ATOM 2080 O O . ASP A 1 277 ? 3.591 -7.981 16.788 1.00 87.88 277 ASP A O 1
ATOM 2084 N N . ASN A 1 278 ? 2.972 -6.581 18.428 1.00 92.00 278 ASN A N 1
ATOM 2085 C CA . ASN A 1 278 ? 2.609 -7.644 19.362 1.00 92.00 278 ASN A CA 1
ATOM 2086 C C . ASN A 1 278 ? 1.399 -8.452 18.876 1.00 92.00 278 ASN A C 1
ATOM 2088 O O . ASN A 1 278 ? 0.427 -7.903 18.363 1.00 92.00 278 ASN A O 1
ATOM 2092 N N . THR A 1 279 ? 1.420 -9.756 19.143 1.00 92.44 279 THR A N 1
ATOM 2093 C CA . THR A 1 279 ? 0.305 -10.688 18.912 1.00 92.44 279 THR A CA 1
ATOM 2094 C C . THR A 1 279 ? -0.145 -11.313 20.225 1.00 92.44 279 THR A C 1
ATOM 2096 O O . THR A 1 279 ? 0.690 -11.559 21.105 1.00 92.44 279 THR A O 1
ATOM 2099 N N . THR A 1 280 ? -1.423 -11.659 20.345 1.00 92.50 280 THR A N 1
ATOM 2100 C CA . THR A 1 280 ? -1.935 -12.387 21.510 1.00 92.50 280 THR A CA 1
ATOM 2101 C C . THR A 1 280 ? -1.314 -13.791 21.578 1.00 92.50 280 THR A C 1
ATOM 2103 O O . THR A 1 280 ? -1.364 -14.542 20.598 1.00 92.50 280 THR A O 1
ATOM 2106 N N . PRO A 1 281 ? -0.714 -14.203 22.715 1.00 88.25 281 PRO A N 1
ATOM 2107 C CA . PRO A 1 281 ? -0.179 -15.553 22.864 1.00 88.25 281 PRO A CA 1
ATOM 2108 C C . PRO A 1 281 ? -1.264 -16.619 22.671 1.00 88.25 281 PRO A C 1
ATOM 2110 O O . PRO A 1 281 ? -2.230 -16.674 23.426 1.00 88.25 281 PRO A O 1
ATOM 2113 N N . GLY A 1 282 ? -1.074 -17.494 21.682 1.00 84.62 282 GLY A N 1
ATOM 2114 C CA . GLY A 1 282 ? -2.067 -18.508 21.307 1.00 84.62 282 GLY A CA 1
ATOM 2115 C C . GLY A 1 282 ? -3.089 -18.051 20.260 1.00 84.62 282 GLY A C 1
ATOM 2116 O O . GLY A 1 282 ? -3.947 -18.851 19.905 1.00 84.62 282 GLY A O 1
ATOM 2117 N N . GLY A 1 283 ? -2.960 -16.827 19.735 1.00 86.50 283 GLY A N 1
ATOM 2118 C CA . GLY A 1 283 ? -3.868 -16.235 18.751 1.00 86.50 283 GLY A CA 1
ATOM 2119 C C . GLY A 1 283 ? -4.962 -15.383 19.394 1.00 86.50 283 GLY A C 1
ATOM 2120 O O . GLY A 1 283 ? -5.161 -15.420 20.612 1.00 86.50 283 GLY A O 1
ATOM 2121 N N . ALA A 1 284 ? -5.669 -14.601 18.573 1.00 87.62 284 ALA A N 1
ATOM 2122 C CA . ALA A 1 284 ? -6.845 -13.882 19.043 1.00 87.62 284 ALA A CA 1
ATOM 2123 C C . ALA A 1 284 ? -7.906 -14.876 19.549 1.00 87.62 284 ALA A C 1
ATOM 2125 O O . ALA A 1 284 ? -8.176 -15.886 18.898 1.00 87.62 284 ALA A O 1
ATOM 2126 N N . PRO A 1 285 ? -8.530 -14.605 20.705 1.00 86.31 285 PRO A N 1
ATOM 2127 C CA . PRO A 1 285 ? -9.478 -15.525 21.318 1.00 86.31 285 PRO A CA 1
ATOM 2128 C C . PRO A 1 285 ? -10.815 -15.605 20.570 1.00 86.31 285 PRO A C 1
ATOM 2130 O O . PRO A 1 285 ? -11.504 -16.618 20.685 1.00 86.31 285 PRO A O 1
ATOM 2133 N N . ALA A 1 286 ? -11.214 -14.538 19.870 1.00 95.06 286 ALA A N 1
ATOM 2134 C CA . ALA A 1 286 ? -12.483 -14.439 19.154 1.00 95.06 286 ALA A CA 1
ATOM 2135 C C . ALA A 1 286 ? -12.501 -13.241 18.187 1.00 95.06 286 ALA A C 1
ATOM 2137 O O . ALA A 1 286 ? -11.712 -12.302 18.324 1.00 95.06 286 ALA A O 1
ATOM 2138 N N . ALA A 1 287 ? -13.492 -13.234 17.296 1.00 96.69 287 ALA A N 1
ATOM 2139 C CA . ALA A 1 287 ? -13.928 -12.068 16.539 1.00 96.69 287 ALA A CA 1
ATOM 2140 C C . ALA A 1 287 ? -15.452 -11.908 16.644 1.00 96.69 287 ALA A C 1
ATOM 2142 O O . ALA A 1 287 ? -16.183 -12.896 16.739 1.00 96.69 287 ALA A O 1
ATOM 2143 N N . SER A 1 288 ? -15.922 -10.663 16.653 1.00 97.62 288 SER A N 1
ATOM 2144 C CA . SER A 1 288 ? -17.342 -10.326 16.534 1.00 97.62 288 SER A CA 1
ATOM 2145 C C . SER A 1 288 ? -17.691 -10.064 15.068 1.00 97.62 288 SER A C 1
ATOM 2147 O O . SER A 1 288 ? -16.956 -9.358 14.381 1.00 97.62 288 SER A O 1
ATOM 2149 N N . GLU A 1 289 ? -18.828 -10.582 14.613 1.00 95.94 289 GLU A N 1
ATOM 2150 C CA . GLU A 1 289 ? -19.361 -10.382 13.257 1.00 95.94 289 GLU A CA 1
ATOM 2151 C C . GLU A 1 289 ? -20.628 -9.510 13.285 1.00 95.94 289 GLU A C 1
ATOM 2153 O O . GLU A 1 289 ? -21.260 -9.342 14.333 1.00 95.94 289 GLU A O 1
ATOM 2158 N N . GLY A 1 290 ? -21.031 -8.982 12.124 1.00 94.75 290 GLY A N 1
ATOM 2159 C CA . GLY A 1 290 ? -22.273 -8.210 11.973 1.00 94.75 290 GLY A CA 1
ATOM 2160 C C . GLY A 1 290 ? -22.212 -6.793 12.549 1.00 94.75 290 GLY A C 1
ATOM 2161 O O . GLY A 1 290 ? -23.255 -6.194 12.814 1.00 94.75 290 GLY A O 1
ATOM 2162 N N . LEU A 1 291 ? -21.002 -6.277 12.765 1.00 98.06 291 LEU A N 1
ATOM 2163 C CA . LEU A 1 291 ? -20.748 -4.890 13.141 1.00 98.06 291 LEU A CA 1
ATOM 2164 C C . LEU A 1 291 ? -20.539 -4.031 11.891 1.00 98.06 291 LEU A C 1
ATOM 2166 O O . LEU A 1 291 ? -20.383 -4.543 10.781 1.00 98.06 291 LEU A O 1
ATOM 2170 N N . THR A 1 292 ? -20.535 -2.717 12.082 1.00 98.31 292 THR A N 1
ATOM 2171 C CA . THR A 1 292 ? -20.270 -1.747 11.021 1.00 98.31 292 THR A CA 1
ATOM 2172 C C . THR A 1 292 ? -19.282 -0.694 11.499 1.00 98.31 292 THR A C 1
ATOM 2174 O O . THR A 1 292 ? -19.185 -0.453 12.702 1.00 98.31 292 THR A O 1
ATOM 2177 N N . THR A 1 293 ? -18.598 -0.028 10.572 1.00 97.81 293 THR A N 1
ATOM 2178 C CA . THR A 1 293 ? -17.925 1.244 10.861 1.00 97.81 293 THR A CA 1
ATOM 2179 C C . THR A 1 293 ? -18.959 2.301 11.289 1.00 97.81 293 THR A C 1
ATOM 2181 O O . THR A 1 293 ? -20.174 2.052 11.254 1.00 97.81 293 THR A O 1
ATOM 2184 N N . ALA A 1 294 ? -18.506 3.484 11.711 1.00 96.50 294 ALA A N 1
ATOM 2185 C CA . ALA A 1 294 ? -19.397 4.521 12.232 1.00 96.50 294 ALA A CA 1
ATOM 2186 C C . ALA A 1 294 ? -20.401 5.052 11.181 1.00 96.50 294 ALA A C 1
ATOM 2188 O O . ALA A 1 294 ? -21.554 5.319 11.533 1.00 96.50 294 ALA A O 1
ATOM 2189 N N . SER A 1 295 ? -20.009 5.119 9.906 1.00 95.12 295 SER A N 1
ATOM 2190 C CA . SER A 1 295 ? -20.863 5.461 8.755 1.00 95.12 295 SER A CA 1
ATOM 2191 C C . SER A 1 295 ? -21.776 4.314 8.294 1.00 95.12 295 SER A C 1
ATOM 2193 O O . SER A 1 295 ? -22.706 4.529 7.515 1.00 95.12 295 SER A O 1
ATOM 2195 N N . GLY A 1 296 ? -21.580 3.098 8.817 1.00 96.19 296 GLY A N 1
ATOM 2196 C CA . GLY A 1 296 ? -22.419 1.936 8.521 1.00 96.19 296 GLY A CA 1
ATOM 2197 C C . GLY A 1 296 ? -21.834 0.945 7.511 1.00 96.19 296 GLY A C 1
ATOM 2198 O O . GLY A 1 296 ? -22.556 0.033 7.098 1.00 96.19 296 GLY A O 1
ATOM 2199 N N . TYR A 1 297 ? -20.555 1.062 7.135 1.00 96.38 297 TYR A N 1
ATOM 2200 C CA . TYR A 1 297 ? -19.909 0.083 6.257 1.00 96.38 297 TYR A CA 1
ATOM 2201 C C . TYR A 1 297 ? -19.734 -1.274 6.968 1.00 96.38 297 TYR A C 1
ATOM 2203 O O . TYR A 1 297 ? -19.309 -1.292 8.125 1.00 96.38 297 TYR A O 1
ATOM 2211 N N . PRO A 1 298 ? -20.040 -2.424 6.335 1.00 97.88 298 PRO A N 1
ATOM 2212 C CA . PRO A 1 298 ? -19.915 -3.735 6.974 1.00 97.88 298 PRO A CA 1
ATOM 2213 C C . PRO A 1 298 ? -18.491 -4.062 7.445 1.00 97.88 298 PRO A C 1
ATOM 2215 O O . PRO A 1 298 ? -17.531 -3.983 6.683 1.00 97.88 298 PRO A O 1
ATOM 2218 N N . VAL A 1 299 ? -18.367 -4.523 8.691 1.00 98.44 299 VAL A N 1
ATOM 2219 C CA . VAL A 1 299 ? -17.115 -5.046 9.253 1.00 98.44 299 VAL A CA 1
ATOM 2220 C C . VAL A 1 299 ? -17.180 -6.565 9.246 1.00 98.44 299 VAL A C 1
ATOM 2222 O O . VAL A 1 299 ? -18.034 -7.160 9.909 1.00 98.44 299 VAL A O 1
ATOM 2225 N N . LEU A 1 300 ? -16.274 -7.196 8.496 1.00 98.25 300 LEU A N 1
ATOM 2226 C CA . LEU A 1 300 ? -16.252 -8.650 8.348 1.00 98.25 300 LEU A CA 1
ATOM 2227 C C . LEU A 1 300 ? -15.907 -9.330 9.677 1.00 98.25 300 LEU A C 1
ATOM 2229 O O . LEU A 1 300 ? -16.545 -10.312 10.048 1.00 98.25 300 LEU A O 1
ATOM 2233 N N . ALA A 1 301 ? -14.927 -8.788 10.404 1.00 98.50 301 ALA A N 1
ATOM 2234 C CA . ALA A 1 301 ? -14.543 -9.274 11.723 1.00 98.50 301 ALA A CA 1
ATOM 2235 C C . ALA A 1 301 ? -13.951 -8.151 12.589 1.00 98.50 301 ALA A C 1
ATOM 2237 O O . ALA A 1 301 ? -12.950 -7.534 12.228 1.00 98.50 301 ALA A O 1
ATOM 2238 N N . ALA A 1 302 ? -14.537 -7.930 13.767 1.00 98.50 302 ALA A N 1
ATOM 2239 C CA . ALA A 1 302 ? -13.951 -7.100 14.816 1.00 98.50 302 ALA A CA 1
ATOM 2240 C C . ALA A 1 302 ? -13.234 -7.995 15.836 1.00 98.50 302 ALA A C 1
ATOM 2242 O O . ALA A 1 302 ? -13.866 -8.708 16.623 1.00 98.50 302 ALA A O 1
ATOM 2243 N N . VAL A 1 303 ? -11.906 -8.008 15.794 1.00 98.50 303 VAL A N 1
ATOM 2244 C CA . VAL A 1 303 ? -11.070 -9.003 16.474 1.00 98.50 303 VAL A CA 1
ATOM 2245 C C . VAL A 1 303 ? -10.801 -8.604 17.923 1.00 98.50 303 VAL A C 1
ATOM 2247 O O . VAL A 1 303 ? -10.440 -7.468 18.227 1.00 98.50 303 VAL A O 1
ATOM 2250 N N . HIS A 1 304 ? -10.947 -9.551 18.852 1.00 97.88 304 HIS A N 1
ATOM 2251 C CA . HIS A 1 304 ? -10.694 -9.348 20.285 1.00 97.88 304 HIS A CA 1
ATOM 2252 C C . HIS A 1 304 ? -9.193 -9.458 20.597 1.00 97.88 304 HIS A C 1
ATOM 2254 O O . HIS A 1 304 ? -8.779 -10.289 21.402 1.00 97.88 304 HIS A O 1
ATOM 2260 N N . GLY A 1 305 ? -8.366 -8.656 19.933 1.00 96.25 305 GLY A N 1
ATOM 2261 C CA . GLY A 1 305 ? -6.909 -8.754 20.004 1.00 96.25 305 GLY A CA 1
ATOM 2262 C C . GLY A 1 305 ? -6.209 -7.490 19.519 1.00 96.25 305 GLY A C 1
ATOM 2263 O O . GLY A 1 305 ? -6.792 -6.407 19.503 1.00 96.25 305 GLY A O 1
ATOM 2264 N N . THR A 1 306 ? -4.939 -7.631 19.152 1.00 97.62 306 THR A N 1
ATOM 2265 C CA . THR A 1 306 ? -4.118 -6.528 18.641 1.00 97.62 306 THR A CA 1
ATOM 2266 C C . THR A 1 306 ? -4.397 -6.245 17.151 1.00 97.62 306 THR A C 1
ATOM 2268 O O . THR A 1 306 ? -5.058 -7.037 16.467 1.00 97.62 306 THR A O 1
ATOM 2271 N N . PRO A 1 307 ? -3.853 -5.152 16.589 1.00 97.69 307 PRO A N 1
ATOM 2272 C CA . PRO A 1 307 ? -3.889 -4.906 15.143 1.00 97.69 307 PRO A CA 1
ATOM 2273 C C . PRO A 1 307 ? -3.216 -6.030 14.346 1.00 97.69 307 PRO A C 1
ATOM 2275 O O . PRO A 1 307 ? -3.737 -6.484 13.330 1.00 97.69 307 PRO A O 1
ATOM 2278 N N . ALA A 1 308 ? -2.088 -6.551 14.843 1.00 96.19 308 ALA A N 1
ATOM 2279 C CA . ALA A 1 308 ? -1.408 -7.691 14.234 1.00 96.19 308 ALA A CA 1
ATOM 2280 C C . ALA A 1 308 ? -2.264 -8.967 14.287 1.00 96.19 308 ALA A C 1
ATOM 2282 O O . ALA A 1 308 ? -2.288 -9.720 13.314 1.00 96.19 308 ALA A O 1
ATOM 2283 N N . ASP A 1 309 ? -3.002 -9.197 15.379 1.00 97.12 309 ASP A N 1
ATOM 2284 C CA . ASP A 1 309 ? -3.953 -10.309 15.450 1.00 97.12 309 ASP A CA 1
ATOM 2285 C C . ASP A 1 309 ? -5.095 -10.149 14.439 1.00 97.12 309 ASP A C 1
ATOM 2287 O O . ASP A 1 309 ? -5.527 -11.143 13.868 1.00 97.12 309 ASP A O 1
ATOM 2291 N N . SER A 1 310 ? -5.552 -8.919 14.180 1.00 98.25 310 SER A N 1
ATOM 2292 C CA . SER A 1 310 ? -6.605 -8.640 13.189 1.00 98.25 310 SER A CA 1
ATOM 2293 C C . SER A 1 310 ? -6.165 -9.028 11.779 1.00 98.25 310 SER A C 1
ATOM 2295 O O . SER A 1 310 ? -6.887 -9.715 11.057 1.00 98.25 310 SER A O 1
ATOM 2297 N N . VAL A 1 311 ? -4.924 -8.686 11.425 1.00 96.88 311 VAL A N 1
ATOM 2298 C CA . VAL A 1 311 ? -4.297 -9.125 10.173 1.00 96.88 311 VAL A CA 1
ATOM 2299 C C . VAL A 1 311 ? -4.135 -10.645 10.136 1.00 96.88 311 VAL A C 1
ATOM 2301 O O . VAL A 1 311 ? -4.467 -11.278 9.140 1.00 96.88 311 VAL A O 1
ATOM 2304 N N . ILE A 1 312 ? -3.653 -11.269 11.213 1.00 95.12 312 ILE A N 1
ATOM 2305 C CA . ILE A 1 312 ? -3.497 -12.731 11.261 1.00 95.12 312 ILE A CA 1
ATOM 2306 C C . ILE A 1 312 ? -4.847 -13.435 11.094 1.00 95.12 312 ILE A C 1
ATOM 2308 O O . ILE A 1 312 ? -4.925 -14.388 10.322 1.00 95.12 312 ILE A O 1
ATOM 2312 N N . TRP A 1 313 ? -5.893 -12.939 11.753 1.00 96.81 313 TRP A N 1
ATOM 2313 C CA . TRP A 1 313 ? -7.247 -13.477 11.668 1.00 96.81 313 TRP A CA 1
ATOM 2314 C C . TRP A 1 313 ? -7.791 -13.411 10.241 1.00 96.81 313 TRP A C 1
ATOM 2316 O O . TRP A 1 313 ? -8.275 -14.407 9.707 1.00 96.81 313 TRP A O 1
ATOM 2326 N N . ALA A 1 314 ? -7.647 -12.260 9.581 1.00 95.94 314 ALA A N 1
ATOM 2327 C CA . ALA A 1 314 ? -8.015 -12.097 8.180 1.00 95.94 314 ALA A CA 1
ATOM 2328 C C . ALA A 1 314 ? -7.315 -13.118 7.272 1.00 95.94 314 ALA A C 1
ATOM 2330 O O . ALA A 1 314 ? -7.954 -13.801 6.475 1.00 95.94 314 ALA A O 1
ATOM 2331 N N . LEU A 1 315 ? -5.998 -13.254 7.410 1.00 90.31 315 LEU A N 1
ATOM 2332 C CA . LEU A 1 315 ? -5.201 -14.062 6.491 1.00 90.31 315 LEU A CA 1
ATOM 2333 C C . LEU A 1 315 ? -5.287 -15.570 6.765 1.00 90.31 315 LEU A C 1
ATOM 2335 O O . LEU A 1 315 ? -5.177 -16.365 5.836 1.00 90.31 315 LEU A O 1
ATOM 2339 N N . GLN A 1 316 ? -5.431 -15.981 8.026 1.00 89.88 316 GLN A N 1
ATOM 2340 C CA . GLN A 1 316 ? -5.379 -17.393 8.422 1.00 89.88 316 GLN A CA 1
ATOM 2341 C C . GLN A 1 316 ? -6.765 -17.959 8.710 1.00 89.88 316 GLN A C 1
ATOM 2343 O O . GLN A 1 316 ? -7.137 -18.975 8.126 1.00 89.88 316 GLN A O 1
ATOM 2348 N N . ASP A 1 317 ? -7.533 -17.303 9.578 1.00 92.12 317 ASP A N 1
ATOM 2349 C CA . ASP A 1 317 ? -8.836 -17.806 10.016 1.00 92.12 317 ASP A CA 1
ATOM 2350 C C . ASP A 1 317 ? -9.920 -17.569 8.957 1.00 92.12 317 ASP A C 1
ATOM 2352 O O . ASP A 1 317 ? -10.733 -18.455 8.692 1.00 92.12 317 ASP A O 1
ATOM 2356 N N . LEU A 1 318 ? -9.891 -16.409 8.292 1.00 93.62 318 LEU A N 1
ATOM 2357 C CA . LEU A 1 318 ? -10.808 -16.078 7.194 1.00 93.62 318 LEU A CA 1
ATOM 2358 C C . LEU A 1 318 ? -10.256 -16.454 5.813 1.00 93.62 318 LEU A C 1
ATOM 2360 O O . LEU A 1 318 ? -10.996 -16.421 4.833 1.00 93.62 318 LEU A O 1
ATOM 2364 N N . SER A 1 319 ? -8.977 -16.844 5.731 1.00 90.88 319 SER A N 1
ATOM 2365 C CA . SER A 1 319 ? -8.296 -17.188 4.473 1.00 90.88 319 SER A CA 1
ATOM 2366 C C . SER A 1 319 ? -8.405 -16.094 3.401 1.00 90.88 319 SER A C 1
ATOM 2368 O O . SER A 1 319 ? -8.440 -16.396 2.205 1.00 90.88 319 SER A O 1
ATOM 2370 N N . LEU A 1 320 ? -8.468 -14.825 3.819 1.00 90.12 320 LEU A N 1
ATOM 2371 C CA . LEU A 1 320 ? -8.443 -13.701 2.893 1.00 90.12 320 LEU A CA 1
ATOM 2372 C C . LEU A 1 320 ? -7.093 -13.644 2.186 1.00 90.12 320 LEU A C 1
ATOM 2374 O O . LEU A 1 320 ? -6.046 -13.988 2.741 1.00 90.12 320 LEU A O 1
ATOM 2378 N N . SER A 1 321 ? -7.120 -13.171 0.949 1.00 85.62 321 SER A N 1
ATOM 2379 C CA . SER A 1 321 ? -5.918 -12.997 0.147 1.00 85.62 321 SER A CA 1
ATOM 2380 C C . SER A 1 321 ? -5.948 -11.625 -0.507 1.00 85.62 321 SER A C 1
ATOM 2382 O O . SER A 1 321 ? -6.033 -11.589 -1.728 1.00 85.62 321 SER A O 1
ATOM 2384 N N . PRO A 1 322 ? -5.935 -10.520 0.265 1.00 87.00 322 PRO A N 1
ATOM 2385 C CA . PRO A 1 322 ? -6.064 -9.178 -0.294 1.00 87.00 322 PRO A CA 1
ATOM 2386 C C . PRO A 1 322 ? -4.910 -8.860 -1.251 1.00 87.00 322 PRO A C 1
ATOM 2388 O O . PRO A 1 322 ? -3.862 -9.517 -1.253 1.00 87.00 322 PRO A O 1
ATOM 2391 N N . ASP A 1 323 ? -5.097 -7.844 -2.081 1.00 79.88 323 ASP A N 1
ATOM 2392 C CA . ASP A 1 323 ? -4.033 -7.303 -2.921 1.00 79.88 323 ASP A CA 1
ATOM 2393 C C . ASP A 1 323 ? -3.164 -6.306 -2.144 1.00 79.88 323 ASP A C 1
ATOM 2395 O O . ASP A 1 323 ? -1.947 -6.263 -2.320 1.00 79.88 323 ASP A O 1
ATOM 2399 N N . LEU A 1 324 ? -3.785 -5.563 -1.227 1.00 87.94 324 LEU A N 1
ATOM 2400 C CA . LEU A 1 324 ? -3.145 -4.556 -0.390 1.00 87.94 324 LEU A CA 1
ATOM 2401 C C . LEU A 1 324 ? -3.772 -4.547 1.009 1.00 87.94 324 LEU A C 1
ATOM 2403 O O . LEU A 1 324 ? -4.986 -4.686 1.157 1.00 87.94 324 LEU A O 1
ATOM 2407 N N . VAL A 1 325 ? -2.951 -4.339 2.039 1.00 94.19 325 VAL A N 1
ATOM 2408 C CA . VAL A 1 325 ? -3.414 -4.053 3.402 1.00 94.19 325 VAL A CA 1
ATOM 2409 C C . VAL A 1 325 ? -3.121 -2.598 3.755 1.00 94.19 325 VAL A C 1
ATOM 2411 O O . VAL A 1 325 ? -1.960 -2.202 3.848 1.00 94.19 325 VAL A O 1
ATOM 2414 N N . ILE A 1 326 ? -4.159 -1.807 4.015 1.00 97.50 326 ILE A N 1
ATOM 2415 C CA . ILE A 1 326 ? -4.011 -0.438 4.518 1.00 97.50 326 ILE A CA 1
ATOM 2416 C C . ILE A 1 326 ? -4.300 -0.434 6.017 1.00 97.50 326 ILE A C 1
ATOM 2418 O O . ILE A 1 326 ? -5.367 -0.858 6.462 1.00 97.50 326 ILE A O 1
ATOM 2422 N N . SER A 1 327 ? -3.335 0.043 6.801 1.00 98.25 327 SER A N 1
ATOM 2423 C CA . SER A 1 327 ? -3.485 0.220 8.243 1.00 98.25 327 SER A CA 1
ATOM 2424 C C . SER A 1 327 ? -3.620 1.705 8.574 1.00 98.25 327 SER A C 1
ATOM 2426 O O . SER A 1 327 ? -2.679 2.469 8.352 1.00 98.25 327 SER A O 1
ATOM 2428 N N . GLY A 1 328 ? -4.781 2.125 9.078 1.00 97.62 328 GLY A N 1
ATOM 2429 C CA . GLY A 1 328 ? -5.074 3.520 9.406 1.00 97.62 328 GLY A CA 1
ATOM 2430 C C . GLY A 1 328 ? -6.524 3.937 9.101 1.00 97.62 328 GLY A C 1
ATOM 2431 O O . GLY A 1 328 ? -7.404 3.093 8.976 1.00 97.62 328 GLY A O 1
ATOM 2432 N N . ILE A 1 329 ? -6.824 5.235 8.996 1.00 97.75 329 ILE A N 1
ATOM 2433 C CA . ILE A 1 329 ? -5.912 6.351 9.304 1.00 97.75 329 ILE A CA 1
ATOM 2434 C C . ILE A 1 329 ? -5.817 6.515 10.821 1.00 97.75 329 ILE A C 1
ATOM 2436 O O . ILE A 1 329 ? -6.827 6.740 11.482 1.00 97.75 329 ILE A O 1
ATOM 2440 N N . ASN A 1 330 ? -4.610 6.410 11.377 1.00 96.62 330 ASN A N 1
ATOM 2441 C CA . ASN A 1 330 ? -4.404 6.543 12.818 1.00 96.62 330 ASN A CA 1
ATOM 2442 C C . ASN A 1 330 ? -4.673 7.981 13.289 1.00 96.62 330 ASN A C 1
ATOM 2444 O O . ASN A 1 330 ? -4.176 8.942 12.689 1.00 96.62 330 ASN A O 1
ATOM 2448 N N . SER A 1 331 ? -5.383 8.138 14.408 1.00 93.56 331 SER A N 1
ATOM 2449 C CA . SER A 1 331 ? -5.534 9.422 15.101 1.00 93.56 331 SER A CA 1
ATOM 2450 C C . SER A 1 331 ? -4.282 9.757 15.923 1.00 93.56 331 SER A C 1
ATOM 2452 O O . SER A 1 331 ? -4.299 9.791 17.157 1.00 93.56 331 SER A O 1
ATOM 2454 N N . GLY A 1 332 ? -3.184 10.053 15.237 1.00 91.06 332 GLY A N 1
ATOM 2455 C CA . GLY A 1 332 ? -1.923 10.456 15.841 1.00 91.06 332 GLY A CA 1
ATOM 2456 C C . GLY A 1 332 ? -0.731 10.061 14.983 1.00 91.06 332 GLY A C 1
ATOM 2457 O O . GLY A 1 332 ? -0.626 8.935 14.504 1.00 91.06 332 GLY A O 1
ATOM 2458 N N . GLN A 1 333 ? 0.208 10.980 14.820 1.00 90.81 333 GLN A N 1
ATOM 2459 C CA . GLN A 1 333 ? 1.406 10.751 14.031 1.00 90.81 333 GLN A CA 1
ATOM 2460 C C . GLN A 1 333 ? 2.299 9.662 14.653 1.00 90.81 333 GLN A C 1
ATOM 2462 O O . GLN A 1 333 ? 2.498 9.599 15.870 1.00 90.81 333 GLN A O 1
ATOM 2467 N N . ASN A 1 334 ? 2.870 8.810 13.808 1.00 92.25 334 ASN A N 1
ATOM 2468 C CA . ASN A 1 334 ? 3.866 7.807 14.167 1.00 92.25 334 ASN A CA 1
ATOM 2469 C C . ASN A 1 334 ? 5.208 8.212 13.553 1.00 92.25 334 ASN A C 1
ATOM 2471 O O . ASN A 1 334 ? 5.607 7.670 12.528 1.00 92.25 334 ASN A O 1
ATOM 2475 N N . LEU A 1 335 ? 5.866 9.200 14.161 1.00 89.44 335 LEU A N 1
ATOM 2476 C CA . LEU A 1 335 ? 7.156 9.715 13.697 1.00 89.44 335 LEU A CA 1
ATOM 2477 C C . LEU A 1 335 ? 8.297 9.186 14.555 1.00 89.44 335 LEU A C 1
ATOM 2479 O O . LEU A 1 335 ? 8.105 8.823 15.725 1.00 89.44 335 LEU A O 1
ATOM 2483 N N . ALA A 1 336 ? 9.494 9.231 13.980 1.00 86.19 336 ALA A N 1
ATOM 2484 C CA . ALA A 1 336 ? 10.732 8.784 14.583 1.00 86.19 336 ALA A CA 1
ATOM 2485 C C . ALA A 1 336 ? 10.693 7.307 15.009 1.00 86.19 336 ALA A C 1
ATOM 2487 O O . ALA A 1 336 ? 9.673 6.613 15.011 1.00 86.19 336 ALA A O 1
ATOM 2488 N N . THR A 1 337 ? 11.848 6.795 15.410 1.00 81.31 337 THR A N 1
ATOM 2489 C CA . THR A 1 337 ? 12.041 5.376 15.713 1.00 81.31 337 THR A CA 1
ATOM 2490 C C . THR A 1 337 ? 11.173 4.927 16.893 1.00 81.31 337 THR A C 1
ATOM 2492 O O . THR A 1 337 ? 10.589 3.845 16.856 1.00 81.31 337 THR A O 1
ATOM 2495 N N . LEU A 1 338 ? 11.044 5.758 17.937 1.00 77.12 338 LEU A N 1
ATOM 2496 C CA . LEU A 1 338 ? 10.262 5.408 19.128 1.00 77.12 338 LEU A CA 1
ATOM 2497 C C . LEU A 1 338 ? 8.756 5.364 18.836 1.00 77.12 338 LEU A C 1
ATOM 2499 O O . LEU A 1 338 ? 8.102 4.386 19.198 1.00 77.12 338 LEU A O 1
ATOM 2503 N N . GLY A 1 339 ? 8.215 6.402 18.187 1.00 79.38 339 GLY A N 1
ATOM 2504 C CA . GLY A 1 339 ? 6.796 6.463 17.836 1.00 79.38 339 GLY A CA 1
ATOM 2505 C C . GLY A 1 339 ? 6.420 5.369 16.844 1.00 79.38 339 GLY A C 1
ATOM 2506 O O . GLY A 1 339 ? 5.390 4.714 16.998 1.00 79.38 339 GLY A O 1
ATOM 2507 N N . SER A 1 340 ? 7.305 5.098 15.887 1.00 82.75 340 SER A N 1
ATOM 2508 C CA . SER A 1 340 ? 7.043 4.110 14.849 1.00 82.75 340 SER A CA 1
ATOM 2509 C C . SER A 1 340 ? 7.123 2.662 15.342 1.00 82.75 340 SER A C 1
ATOM 2511 O O . SER A 1 340 ? 6.310 1.827 14.955 1.00 82.75 340 SER A O 1
ATOM 2513 N N . ASN A 1 341 ? 8.064 2.331 16.233 1.00 84.38 341 ASN A N 1
ATOM 2514 C CA . ASN A 1 341 ? 8.193 0.959 16.745 1.00 84.38 341 ASN A CA 1
ATOM 2515 C C . ASN A 1 341 ? 7.095 0.576 17.745 1.00 84.38 341 ASN A C 1
ATOM 2517 O O . ASN A 1 341 ? 6.758 -0.601 17.853 1.00 84.38 341 ASN A O 1
ATOM 2521 N N . ALA A 1 342 ? 6.532 1.551 18.461 1.00 86.19 342 ALA A N 1
ATOM 2522 C CA . ALA A 1 342 ? 5.406 1.324 19.363 1.00 86.19 342 ALA A CA 1
ATOM 2523 C C . ALA A 1 342 ? 4.038 1.356 18.651 1.00 86.19 342 ALA A C 1
ATOM 2525 O O . ALA A 1 342 ? 3.032 0.991 19.258 1.00 86.19 342 ALA A O 1
ATOM 2526 N N . SER A 1 343 ? 3.972 1.787 17.388 1.00 93.81 343 SER A N 1
ATOM 2527 C CA . SER A 1 343 ? 2.711 1.953 16.658 1.00 93.81 343 SER A CA 1
ATOM 2528 C C . SER A 1 343 ? 2.060 0.611 16.316 1.00 93.81 343 SER A C 1
ATOM 2530 O O . SER A 1 343 ? 2.654 -0.223 15.626 1.00 93.81 343 SER A O 1
ATOM 2532 N N . GLY A 1 344 ? 0.814 0.428 16.766 1.00 95.62 344 GLY A N 1
ATOM 2533 C CA . GLY A 1 344 ? -0.024 -0.698 16.365 1.00 95.62 344 GLY A CA 1
ATOM 2534 C C . GLY A 1 344 ? -0.405 -0.616 14.888 1.00 95.62 344 GLY A C 1
ATOM 2535 O O . GLY A 1 344 ? -0.385 -1.630 14.191 1.00 95.62 344 GLY A O 1
ATOM 2536 N N . THR A 1 345 ? -0.653 0.599 14.391 1.00 97.12 345 THR A N 1
ATOM 2537 C CA . THR A 1 345 ? -0.923 0.870 12.974 1.00 97.12 345 THR A CA 1
ATOM 2538 C C . THR A 1 345 ? 0.227 0.390 12.071 1.00 97.12 345 THR A C 1
ATOM 2540 O O . THR A 1 345 ? -0.006 -0.402 11.154 1.00 97.12 345 THR A O 1
ATOM 2543 N N . ILE A 1 346 ? 1.484 0.737 12.372 1.00 95.81 346 ILE A N 1
ATOM 2544 C CA . ILE A 1 346 ? 2.655 0.227 11.622 1.00 95.81 346 ILE A CA 1
ATOM 2545 C C . ILE A 1 346 ? 2.846 -1.277 11.847 1.00 95.81 346 ILE A C 1
ATOM 2547 O O . ILE A 1 346 ? 3.195 -2.015 10.922 1.00 95.81 346 ILE A O 1
ATOM 2551 N N . GLY A 1 347 ? 2.602 -1.758 13.068 1.00 94.94 347 GLY A N 1
ATOM 2552 C CA . GLY A 1 347 ? 2.699 -3.175 13.402 1.00 94.94 347 GLY A CA 1
ATOM 2553 C C . GLY A 1 347 ? 1.743 -4.065 12.604 1.00 94.94 347 GLY A C 1
ATOM 2554 O O . GLY A 1 347 ? 2.130 -5.176 12.221 1.00 94.94 347 GLY A O 1
ATOM 2555 N N . ALA A 1 348 ? 0.537 -3.582 12.296 1.00 96.19 348 ALA A N 1
ATOM 2556 C CA . ALA A 1 348 ? -0.423 -4.282 11.444 1.00 96.19 348 ALA A CA 1
ATOM 2557 C C . ALA A 1 348 ? 0.107 -4.416 10.004 1.00 96.19 348 ALA A C 1
ATOM 2559 O O . ALA A 1 348 ? 0.193 -5.534 9.492 1.00 96.19 348 ALA A O 1
ATOM 2560 N N . ALA A 1 349 ? 0.571 -3.314 9.398 1.00 94.56 349 ALA A N 1
ATOM 2561 C CA . ALA A 1 349 ? 1.160 -3.323 8.055 1.00 94.56 349 ALA A CA 1
ATOM 2562 C C . ALA A 1 349 ? 2.389 -4.257 7.983 1.00 94.56 349 ALA A C 1
ATOM 2564 O O . ALA A 1 349 ? 2.428 -5.204 7.197 1.00 94.56 349 ALA A O 1
ATOM 2565 N N . ARG A 1 350 ? 3.336 -4.130 8.926 1.00 92.50 350 ARG A N 1
ATOM 2566 C CA . ARG A 1 350 ? 4.479 -5.059 9.043 1.00 92.50 350 ARG A CA 1
ATOM 2567 C C . ARG A 1 350 ? 4.047 -6.522 9.159 1.00 92.50 350 ARG A C 1
ATOM 2569 O O . ARG A 1 350 ? 4.716 -7.419 8.643 1.00 92.50 350 ARG A O 1
ATOM 2576 N N . THR A 1 351 ? 2.948 -6.793 9.859 1.00 92.75 351 THR A N 1
ATOM 2577 C CA . THR A 1 351 ? 2.434 -8.156 10.029 1.00 92.75 351 THR A CA 1
ATOM 2578 C C . THR A 1 351 ? 1.873 -8.724 8.730 1.00 92.75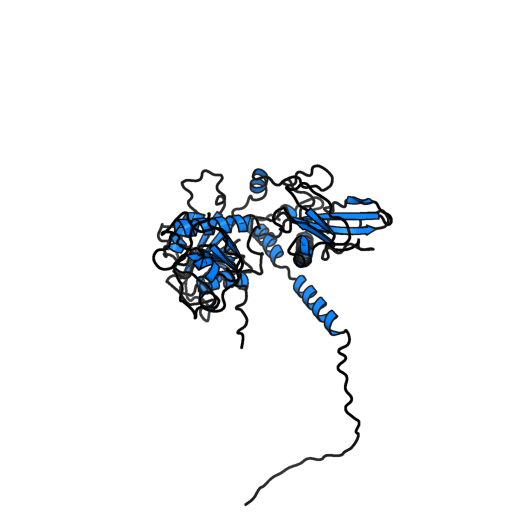 351 THR A C 1
ATOM 2580 O O . THR A 1 351 ? 2.165 -9.887 8.439 1.00 92.75 351 THR A O 1
ATOM 2583 N N . ALA A 1 352 ? 1.167 -7.926 7.925 1.00 90.06 352 ALA A N 1
ATOM 2584 C CA . ALA A 1 352 ? 0.672 -8.333 6.606 1.00 90.06 352 ALA A CA 1
ATOM 2585 C C . ALA A 1 352 ? 1.826 -8.774 5.695 1.00 90.06 352 ALA A C 1
ATOM 2587 O O . ALA A 1 352 ? 1.824 -9.894 5.165 1.00 90.06 352 ALA A O 1
ATOM 2588 N N . MET A 1 353 ? 2.877 -7.953 5.642 1.00 84.88 353 MET A N 1
ATOM 2589 C CA . MET A 1 353 ? 4.073 -8.250 4.863 1.00 84.88 353 MET A CA 1
ATOM 2590 C C . MET A 1 353 ? 4.804 -9.503 5.376 1.00 84.88 353 MET A C 1
ATOM 2592 O O . MET A 1 353 ? 5.134 -10.404 4.604 1.00 84.88 353 MET A O 1
ATOM 2596 N N . ARG A 1 354 ? 5.003 -9.639 6.696 1.00 84.56 354 ARG A N 1
ATOM 2597 C CA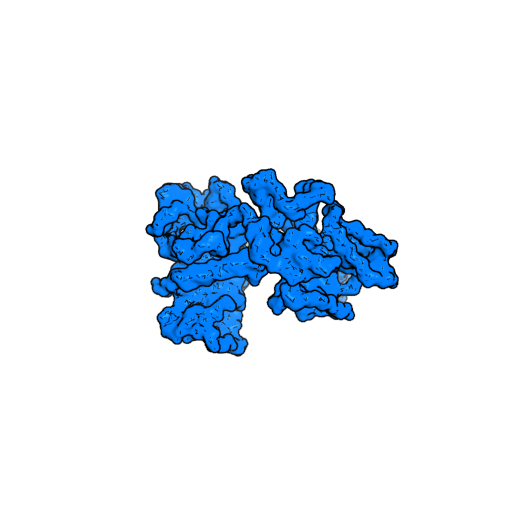 . ARG A 1 354 ? 5.721 -10.792 7.281 1.00 84.56 354 ARG A CA 1
ATOM 2598 C C . ARG A 1 354 ? 4.985 -12.119 7.183 1.00 84.56 354 ARG A C 1
ATOM 2600 O O . ARG A 1 354 ? 5.623 -13.156 7.007 1.00 84.56 354 ARG A O 1
ATOM 2607 N N . ARG A 1 355 ? 3.674 -12.119 7.428 1.00 76.88 355 ARG A N 1
ATOM 2608 C CA . ARG A 1 355 ? 2.893 -13.356 7.582 1.00 76.88 355 ARG A CA 1
ATOM 2609 C C . ARG A 1 355 ? 2.348 -13.862 6.262 1.00 76.88 355 ARG A C 1
ATOM 2611 O O . ARG A 1 355 ? 2.273 -15.075 6.092 1.00 76.88 355 ARG A O 1
ATOM 2618 N N . GLY A 1 356 ? 1.986 -12.956 5.362 1.00 64.75 356 GLY A N 1
ATOM 2619 C CA . GLY A 1 356 ? 1.327 -13.320 4.118 1.00 64.75 356 GLY A CA 1
ATOM 2620 C C . GLY A 1 356 ? 2.023 -12.837 2.856 1.00 64.75 356 GLY A C 1
ATOM 2621 O O . GLY A 1 356 ? 1.599 -13.234 1.777 1.00 64.75 356 GLY A O 1
ATOM 2622 N N . ARG A 1 357 ? 3.105 -12.045 2.976 1.00 72.38 357 ARG A N 1
ATOM 2623 C CA . ARG A 1 357 ? 3.725 -11.346 1.837 1.00 72.38 357 ARG A CA 1
ATOM 2624 C C . ARG A 1 357 ? 2.677 -10.529 1.083 1.00 72.38 357 ARG A C 1
ATOM 2626 O O . ARG A 1 357 ? 2.609 -10.583 -0.136 1.00 72.38 357 ARG A O 1
ATOM 2633 N N . PHE A 1 358 ? 1.818 -9.842 1.827 1.00 78.38 358 PHE A N 1
ATOM 2634 C CA . PHE A 1 358 ? 0.874 -8.893 1.256 1.00 78.38 358 PHE A CA 1
ATOM 2635 C C . PHE A 1 358 ? 1.496 -7.510 1.312 1.00 78.38 358 PHE A C 1
ATOM 2637 O O . PHE A 1 358 ? 2.071 -7.140 2.338 1.00 78.38 358 PHE A O 1
ATOM 2644 N N . GLU A 1 359 ? 1.389 -6.770 0.213 1.00 82.69 359 GLU A N 1
ATOM 2645 C CA . GLU A 1 359 ? 1.782 -5.370 0.203 1.00 82.69 359 GLU A CA 1
ATOM 2646 C C . GLU A 1 359 ? 0.942 -4.597 1.210 1.00 82.69 359 GLU A C 1
ATOM 2648 O O . GLU A 1 359 ? -0.218 -4.931 1.474 1.00 82.69 359 GLU A O 1
ATOM 2653 N N . SER A 1 360 ? 1.557 -3.608 1.847 1.00 90.44 360 SER A N 1
ATOM 2654 C CA . SER A 1 360 ? 0.901 -2.891 2.926 1.00 90.44 360 SER A CA 1
ATOM 2655 C C . SER A 1 360 ? 1.561 -1.562 3.210 1.00 90.44 360 SER A C 1
ATOM 2657 O O . SER A 1 360 ? 2.787 -1.472 3.146 1.00 90.44 360 SER A O 1
ATOM 2659 N N . PHE A 1 361 ? 0.775 -0.592 3.655 1.00 94.19 361 PHE A N 1
ATOM 2660 C CA . PHE A 1 361 ? 1.297 0.643 4.222 1.00 94.19 361 PHE A CA 1
ATOM 2661 C C . PHE A 1 361 ? 0.483 1.087 5.437 1.00 94.19 361 PHE A C 1
ATOM 2663 O O . PHE A 1 361 ? -0.667 0.686 5.642 1.00 94.19 361 PHE A O 1
ATOM 2670 N N . ALA A 1 362 ? 1.122 1.908 6.260 1.00 96.94 362 ALA A N 1
ATOM 2671 C CA . ALA A 1 362 ? 0.544 2.554 7.422 1.00 96.94 362 ALA A CA 1
ATOM 2672 C C . ALA A 1 362 ? 0.318 4.038 7.130 1.00 96.94 362 ALA A C 1
ATOM 2674 O O . ALA A 1 362 ? 1.162 4.688 6.512 1.00 96.94 362 ALA A O 1
ATOM 2675 N N . THR A 1 363 ? -0.807 4.582 7.584 1.00 97.62 363 THR A N 1
ATOM 2676 C CA . THR A 1 363 ? -1.142 5.994 7.390 1.00 97.62 363 THR A CA 1
ATOM 2677 C C . THR A 1 363 ? -1.701 6.615 8.667 1.00 97.62 363 THR A C 1
ATOM 2679 O O . THR A 1 363 ? -2.534 6.022 9.357 1.00 97.62 363 THR A O 1
ATOM 2682 N N . SER A 1 364 ? -1.213 7.812 8.990 1.00 96.38 364 SER A N 1
ATOM 2683 C CA . SER A 1 364 ? -1.422 8.472 10.277 1.00 96.38 364 SER A CA 1
ATOM 2684 C C . SER A 1 364 ? -1.659 9.971 10.099 1.00 96.38 364 SER A C 1
ATOM 2686 O O . SER A 1 364 ? -0.934 10.642 9.364 1.00 96.38 364 SER A O 1
ATOM 2688 N N . ALA A 1 365 ? -2.659 10.505 10.800 1.00 93.81 365 ALA A N 1
ATOM 2689 C CA . ALA A 1 365 ? -2.999 11.926 10.828 1.00 93.81 365 ALA A CA 1
ATOM 2690 C C . ALA A 1 365 ? -2.560 12.591 12.143 1.00 93.81 365 ALA A C 1
ATOM 2692 O O . ALA A 1 365 ? -2.139 11.930 13.093 1.00 93.81 365 ALA A O 1
ATOM 2693 N N . GLN A 1 366 ? -2.673 13.917 12.221 1.00 89.12 366 GLN A N 1
ATOM 2694 C CA . GLN A 1 366 ? -2.335 14.672 13.429 1.00 89.12 366 GLN A CA 1
ATOM 2695 C C . GLN A 1 366 ? -3.220 14.309 14.625 1.00 89.12 366 GLN A C 1
ATOM 2697 O O . GLN A 1 366 ? -4.445 14.249 14.527 1.00 89.12 366 GLN A O 1
ATOM 2702 N N . LEU A 1 367 ? -2.588 14.147 15.790 1.00 86.25 367 LEU A N 1
ATOM 2703 C CA . LEU A 1 367 ? -3.297 13.945 17.050 1.00 86.25 367 LEU A CA 1
ATOM 2704 C C . LEU A 1 367 ? -4.159 15.172 17.414 1.00 86.25 367 LEU A C 1
ATOM 2706 O O . LEU A 1 367 ? -3.735 16.317 17.267 1.00 86.25 367 LEU A O 1
ATOM 2710 N N . GLY A 1 368 ? -5.345 14.935 17.980 1.00 84.88 368 GLY A N 1
ATOM 2711 C CA . GLY A 1 368 ? -6.226 15.987 18.494 1.00 84.88 368 GLY A CA 1
ATOM 2712 C C . GLY A 1 368 ? -7.389 16.282 17.554 1.00 84.88 368 GLY A C 1
ATOM 2713 O O . GLY A 1 368 ? -8.434 15.652 17.682 1.00 84.88 368 GLY A O 1
ATOM 2714 N N . ILE A 1 369 ? -7.229 17.248 16.643 1.00 77.69 369 ILE A N 1
ATOM 2715 C CA . ILE A 1 369 ? -8.242 17.590 15.626 1.00 77.69 369 ILE A CA 1
ATOM 2716 C C . ILE A 1 369 ? -7.663 17.272 14.237 1.00 77.69 369 ILE A C 1
ATOM 2718 O O . ILE A 1 369 ? -7.181 18.181 13.551 1.00 77.69 369 ILE A O 1
ATOM 2722 N N . PRO A 1 370 ? -7.632 15.986 13.844 1.00 84.19 370 PRO A N 1
ATOM 2723 C CA . PRO A 1 370 ? -7.192 15.588 12.513 1.00 84.19 370 PRO A CA 1
ATOM 2724 C C . PRO A 1 370 ? -8.089 16.207 11.434 1.00 84.19 370 PRO A C 1
ATOM 2726 O O . PRO A 1 370 ? -9.312 16.271 11.577 1.00 84.19 370 PRO A O 1
ATOM 2729 N N . ASP A 1 371 ? -7.469 16.660 10.347 1.00 89.00 371 ASP A N 1
ATOM 2730 C CA . ASP A 1 371 ? -8.164 17.000 9.107 1.00 89.00 371 ASP A CA 1
ATOM 2731 C C . ASP A 1 371 ? -8.368 15.711 8.301 1.00 89.00 371 ASP A C 1
ATOM 2733 O O . ASP A 1 371 ? -7.510 15.323 7.507 1.00 89.00 371 ASP A O 1
ATOM 2737 N N . TRP A 1 372 ? -9.469 14.998 8.571 1.00 90.94 372 TRP A N 1
ATOM 2738 C CA . TRP A 1 372 ? -9.765 13.733 7.892 1.00 90.94 372 TRP A CA 1
ATOM 2739 C C . TRP A 1 372 ? -9.828 13.875 6.367 1.00 90.94 372 TRP A C 1
ATOM 2741 O O . TRP A 1 372 ? -9.168 13.070 5.721 1.00 90.94 372 TRP A O 1
ATOM 2751 N N . PRO A 1 373 ? -10.501 14.889 5.779 1.00 89.50 373 PRO A N 1
ATOM 2752 C CA . PRO A 1 373 ? -10.468 15.103 4.332 1.00 89.50 373 PRO A CA 1
ATOM 2753 C C . PRO A 1 373 ? -9.058 15.240 3.747 1.00 89.50 373 PRO A C 1
ATOM 2755 O O . PRO A 1 373 ? -8.764 14.647 2.710 1.00 89.50 373 PRO A O 1
ATOM 2758 N N . ALA A 1 374 ? -8.168 16.001 4.395 1.00 87.75 374 ALA A N 1
ATOM 2759 C CA . ALA A 1 374 ? -6.785 16.115 3.928 1.00 87.75 374 ALA A CA 1
ATOM 2760 C C . ALA A 1 374 ? -6.011 14.800 4.096 1.00 87.75 374 ALA A C 1
ATOM 2762 O O . ALA A 1 374 ? -5.195 14.453 3.239 1.00 87.75 374 ALA A O 1
ATOM 2763 N N . ALA A 1 375 ? -6.271 14.067 5.181 1.00 92.44 375 ALA A N 1
ATOM 2764 C CA . ALA A 1 375 ? -5.652 12.777 5.429 1.00 92.44 375 ALA A CA 1
ATOM 2765 C C . ALA A 1 375 ? -6.080 11.732 4.390 1.00 92.44 375 ALA A C 1
ATOM 2767 O O . ALA A 1 375 ? -5.223 11.131 3.753 1.00 92.44 375 ALA A O 1
ATOM 2768 N N . THR A 1 376 ? -7.381 11.576 4.141 1.00 92.38 376 THR A N 1
ATOM 2769 C CA . THR A 1 376 ? -7.900 10.645 3.132 1.00 92.38 376 THR A CA 1
ATOM 2770 C C . THR A 1 376 ? -7.430 11.013 1.731 1.00 92.38 376 THR A C 1
ATOM 2772 O O . THR A 1 376 ? -7.016 10.126 0.993 1.00 92.38 376 THR A O 1
ATOM 2775 N N . ALA A 1 377 ? -7.414 12.303 1.372 1.00 88.69 377 ALA A N 1
ATOM 2776 C CA . ALA A 1 377 ? -6.912 12.750 0.072 1.00 88.69 377 ALA A CA 1
ATOM 2777 C C . ALA A 1 377 ? -5.441 12.361 -0.140 1.00 88.69 377 ALA A C 1
ATOM 2779 O O . ALA A 1 377 ? -5.104 11.794 -1.175 1.00 88.69 377 ALA A O 1
ATOM 2780 N N . ALA A 1 378 ? -4.580 12.588 0.857 1.00 89.81 378 ALA A N 1
ATOM 2781 C CA . ALA A 1 378 ? -3.184 12.165 0.785 1.00 89.81 378 ALA A CA 1
ATOM 2782 C C . ALA A 1 378 ? -3.057 10.630 0.760 1.00 89.81 378 ALA A C 1
ATOM 2784 O O . ALA A 1 378 ? -2.296 10.087 -0.032 1.00 89.81 378 ALA A O 1
ATOM 2785 N N . THR A 1 379 ? -3.819 9.897 1.576 1.00 93.19 379 THR A N 1
ATOM 2786 C CA . THR A 1 379 ? -3.810 8.426 1.541 1.00 93.19 379 THR A CA 1
ATOM 2787 C C . THR A 1 379 ? -4.198 7.884 0.159 1.00 93.19 379 THR A C 1
ATOM 2789 O O . THR A 1 379 ? -3.549 6.959 -0.327 1.00 93.19 379 THR A O 1
ATOM 2792 N N . LEU A 1 380 ? -5.212 8.465 -0.492 1.00 89.00 380 LEU A N 1
ATOM 2793 C CA . LEU A 1 380 ? -5.630 8.081 -1.843 1.00 89.00 380 LEU A CA 1
ATOM 2794 C C . LEU A 1 380 ? -4.615 8.493 -2.915 1.00 89.00 380 LEU A C 1
ATOM 2796 O O . LEU A 1 380 ? -4.366 7.706 -3.821 1.00 89.00 380 LEU A O 1
ATOM 2800 N N . GLU A 1 381 ? -3.984 9.664 -2.798 1.00 85.25 381 GLU A N 1
ATOM 2801 C CA . GLU A 1 381 ? -2.897 10.072 -3.700 1.00 85.25 381 GLU A CA 1
ATOM 2802 C C . GLU A 1 381 ? -1.705 9.109 -3.586 1.00 85.25 381 GLU A C 1
ATOM 2804 O O . GLU A 1 381 ? -1.161 8.669 -4.596 1.00 85.25 381 GLU A O 1
ATOM 2809 N N . PHE A 1 382 ? -1.329 8.699 -2.368 1.00 86.50 382 PHE A N 1
ATOM 2810 C CA . PHE A 1 382 ? -0.303 7.670 -2.183 1.00 86.50 382 PHE A CA 1
ATOM 2811 C C . PHE A 1 382 ? -0.734 6.334 -2.792 1.00 86.50 382 PHE A C 1
ATOM 2813 O O . PHE A 1 382 ? 0.069 5.690 -3.464 1.00 86.50 382 PHE A O 1
ATOM 2820 N N . LEU A 1 383 ? -1.989 5.920 -2.587 1.00 85.25 383 LEU A N 1
ATOM 2821 C CA . LEU A 1 383 ? -2.536 4.717 -3.210 1.00 85.25 383 LEU A CA 1
ATOM 2822 C C . LEU A 1 383 ? -2.462 4.812 -4.740 1.00 85.25 383 LEU A C 1
ATOM 2824 O O . LEU A 1 383 ? -2.076 3.840 -5.375 1.00 85.25 383 LEU A O 1
ATOM 2828 N N . GLU A 1 384 ? -2.766 5.964 -5.337 1.00 77.88 384 GLU A N 1
ATOM 2829 C CA . GLU A 1 384 ? -2.610 6.232 -6.772 1.00 77.88 384 GLU A CA 1
ATOM 2830 C C . GLU A 1 384 ? -1.180 6.103 -7.245 1.00 77.88 384 GLU A C 1
ATOM 2832 O O . GLU A 1 384 ? -0.901 5.347 -8.179 1.00 77.88 384 GLU A O 1
ATOM 2837 N N . LEU A 1 385 ? -0.250 6.751 -6.559 1.00 73.69 385 LEU A N 1
ATOM 2838 C CA . LEU A 1 385 ? 1.161 6.609 -6.869 1.00 73.69 385 LEU A CA 1
ATOM 2839 C C . LEU A 1 385 ? 1.619 5.150 -6.727 1.00 73.69 385 LEU A C 1
ATOM 2841 O O . LEU A 1 385 ? 2.360 4.676 -7.587 1.00 73.69 385 LEU A O 1
ATOM 2845 N N . TRP A 1 386 ? 1.159 4.424 -5.704 1.00 77.62 386 TRP A N 1
ATOM 2846 C CA . TRP A 1 386 ? 1.488 3.012 -5.494 1.00 77.62 386 TRP A CA 1
ATOM 2847 C C . TRP A 1 386 ? 0.911 2.145 -6.618 1.00 77.62 386 TRP A C 1
ATOM 2849 O O . TRP A 1 386 ? 1.629 1.350 -7.218 1.00 77.62 386 TRP A O 1
ATOM 2859 N N . ARG A 1 387 ? -0.346 2.380 -7.012 1.00 72.19 387 ARG A N 1
ATOM 2860 C CA . ARG A 1 387 ? -0.999 1.699 -8.143 1.00 72.19 387 ARG A CA 1
ATOM 2861 C C . ARG A 1 387 ? -0.347 2.009 -9.489 1.00 72.19 387 ARG A C 1
ATOM 2863 O O . ARG A 1 387 ? -0.481 1.221 -10.417 1.00 72.19 387 ARG A O 1
ATOM 2870 N N . LEU A 1 388 ? 0.343 3.139 -9.613 1.00 62.00 388 LEU A N 1
ATOM 2871 C CA . LEU A 1 388 ? 1.143 3.497 -10.787 1.00 62.00 388 LEU A CA 1
ATOM 2872 C C . LEU A 1 388 ? 2.603 3.008 -10.691 1.00 62.00 388 LEU A C 1
ATOM 2874 O O . LEU A 1 388 ? 3.407 3.323 -11.574 1.00 62.00 388 LEU A O 1
ATOM 2878 N N . GLY A 1 389 ? 2.974 2.297 -9.619 1.00 61.19 389 GLY A N 1
ATOM 2879 C CA . GLY A 1 389 ? 4.346 1.863 -9.335 1.00 61.19 389 GLY A CA 1
ATOM 2880 C C . GLY A 1 389 ? 5.335 3.022 -9.149 1.00 61.19 389 GLY A C 1
ATOM 2881 O O . GLY A 1 389 ? 6.522 2.902 -9.457 1.00 61.19 389 GLY A O 1
ATOM 2882 N N . ARG A 1 390 ? 4.847 4.192 -8.727 1.00 59.97 390 ARG A N 1
ATOM 2883 C CA . ARG A 1 390 ? 5.651 5.402 -8.494 1.00 59.97 390 ARG A CA 1
ATOM 2884 C C . ARG A 1 390 ? 6.170 5.513 -7.063 1.00 59.97 390 ARG A C 1
ATOM 2886 O O . ARG A 1 390 ? 7.102 6.276 -6.847 1.00 59.97 390 ARG A O 1
ATOM 2893 N N . VAL A 1 391 ? 5.569 4.793 -6.115 1.00 61.31 391 VAL A N 1
ATOM 2894 C CA . VAL A 1 391 ? 5.975 4.731 -4.700 1.00 61.31 391 VAL A CA 1
ATOM 2895 C C . VAL A 1 391 ? 5.752 3.324 -4.148 1.00 61.31 391 VAL A C 1
ATOM 2897 O O . VAL A 1 391 ? 4.908 2.593 -4.664 1.00 61.31 391 VAL A O 1
ATOM 2900 N N . GLY A 1 392 ? 6.468 2.980 -3.074 1.00 57.25 392 GLY A N 1
ATOM 2901 C CA . GLY A 1 392 ? 6.379 1.685 -2.402 1.00 57.25 392 GLY A CA 1
ATOM 2902 C C . GLY A 1 392 ? 7.060 0.585 -3.209 1.00 57.25 392 GLY A C 1
ATOM 2903 O O . GLY A 1 392 ? 6.540 0.118 -4.221 1.00 57.25 392 GLY A O 1
ATOM 2904 N N . LEU A 1 393 ? 8.239 0.151 -2.767 1.00 56.28 393 LEU A N 1
ATOM 2905 C CA . LEU A 1 393 ? 8.896 -0.992 -3.382 1.00 56.28 393 LEU A CA 1
ATOM 2906 C C . LEU A 1 393 ? 8.185 -2.285 -2.961 1.00 56.28 393 LEU A C 1
ATOM 2908 O O . LEU A 1 393 ? 8.047 -2.562 -1.761 1.00 56.28 393 LEU A O 1
ATOM 2912 N N . PRO A 1 394 ? 7.794 -3.136 -3.923 1.00 52.88 394 PRO A N 1
ATOM 2913 C CA . PRO A 1 394 ? 7.078 -4.356 -3.607 1.00 52.88 394 PRO A CA 1
ATOM 2914 C C . PRO A 1 394 ? 7.968 -5.298 -2.770 1.00 52.88 394 PRO A C 1
ATOM 2916 O O . PRO A 1 394 ? 9.139 -5.537 -3.081 1.00 52.88 394 PRO A O 1
ATOM 2919 N N . PHE A 1 395 ? 7.388 -5.834 -1.690 1.00 52.62 395 PHE A N 1
ATOM 2920 C CA . PHE A 1 395 ? 7.902 -6.908 -0.818 1.00 52.62 395 PHE A CA 1
ATOM 2921 C C . PHE A 1 395 ? 9.137 -6.652 0.060 1.00 52.62 395 PHE A C 1
ATOM 2923 O O . PHE A 1 395 ? 9.621 -7.604 0.678 1.00 52.62 395 PHE A O 1
ATOM 2930 N N . MET A 1 396 ? 9.626 -5.415 0.174 1.00 59.22 396 MET A N 1
ATOM 2931 C CA . MET A 1 396 ? 10.730 -5.069 1.094 1.00 59.22 396 MET A CA 1
ATOM 2932 C C . MET A 1 396 ? 10.438 -3.866 1.989 1.00 59.22 396 MET A C 1
ATOM 2934 O O . MET A 1 396 ? 11.074 -3.733 3.037 1.00 59.22 396 MET A O 1
ATOM 2938 N N . GLU A 1 397 ? 9.446 -3.058 1.625 1.00 76.31 397 GLU A N 1
ATOM 2939 C CA . GLU A 1 397 ? 9.102 -1.839 2.343 1.00 76.31 397 GLU A CA 1
ATOM 2940 C C . GLU A 1 397 ? 7.786 -1.980 3.103 1.00 76.31 397 GLU A C 1
ATOM 2942 O O . GLU A 1 397 ? 6.878 -2.726 2.726 1.00 76.31 397 GLU A O 1
ATOM 2947 N N . VAL A 1 398 ? 7.689 -1.228 4.193 1.00 87.81 398 VAL A N 1
ATOM 2948 C CA . VAL A 1 398 ? 6.432 -0.940 4.879 1.00 87.81 398 VAL A CA 1
ATOM 2949 C C . VAL A 1 398 ? 6.361 0.578 5.012 1.00 87.81 398 VAL A C 1
ATOM 2951 O O . VAL A 1 398 ? 6.849 1.121 6.011 1.00 87.81 398 VAL A O 1
ATOM 2954 N N . PRO A 1 399 ? 5.799 1.274 4.006 1.00 91.50 399 PRO A N 1
ATOM 2955 C CA . PRO A 1 399 ? 5.688 2.722 4.033 1.00 91.50 399 PRO A CA 1
ATOM 2956 C C . PRO A 1 399 ? 4.849 3.177 5.230 1.00 91.50 399 PRO A C 1
ATOM 2958 O O . PRO A 1 399 ? 3.752 2.671 5.471 1.00 91.50 399 PRO A O 1
ATOM 2961 N N . ASN A 1 400 ? 5.376 4.137 5.980 1.00 94.00 400 ASN A N 1
ATOM 2962 C CA . ASN A 1 400 ? 4.701 4.833 7.066 1.00 94.00 400 ASN A CA 1
ATOM 2963 C C . ASN A 1 400 ? 4.492 6.290 6.658 1.00 94.00 400 ASN A C 1
ATOM 2965 O O . ASN A 1 400 ? 5.454 7.044 6.497 1.00 94.00 400 ASN A O 1
ATOM 2969 N N . ILE A 1 401 ? 3.229 6.660 6.469 1.00 95.19 401 ILE A N 1
ATOM 2970 C CA . ILE A 1 401 ? 2.810 7.940 5.909 1.00 95.19 401 ILE A CA 1
ATOM 2971 C C . ILE A 1 401 ? 2.247 8.803 7.033 1.00 95.19 401 ILE A C 1
ATOM 2973 O O . ILE A 1 401 ? 1.232 8.453 7.636 1.00 95.19 401 ILE A O 1
ATOM 2977 N N . ASN A 1 402 ? 2.869 9.951 7.292 1.00 94.06 402 ASN A N 1
ATOM 2978 C CA . ASN A 1 402 ? 2.403 10.900 8.303 1.00 94.06 402 ASN A CA 1
ATOM 2979 C C . ASN A 1 402 ? 1.902 12.186 7.647 1.00 94.06 402 ASN A C 1
ATOM 2981 O O . ASN A 1 402 ? 2.662 12.882 6.972 1.00 94.06 402 ASN A O 1
ATOM 2985 N N . ILE A 1 403 ? 0.624 12.503 7.869 1.00 93.31 403 ILE A N 1
ATOM 2986 C CA . ILE A 1 403 ? -0.082 13.595 7.198 1.00 93.31 403 ILE A CA 1
ATOM 2987 C C . ILE A 1 403 ? -0.351 14.735 8.198 1.00 93.31 403 ILE A C 1
ATOM 2989 O O . ILE A 1 403 ? -1.133 14.557 9.139 1.00 93.31 403 ILE A O 1
ATOM 2993 N N . PRO A 1 404 ? 0.290 15.907 8.028 1.00 89.38 404 PRO A N 1
ATOM 2994 C CA . PRO A 1 404 ? 0.095 17.054 8.912 1.00 89.38 404 PRO A CA 1
ATOM 2995 C C . PRO A 1 404 ? -1.268 17.732 8.699 1.00 89.38 404 PRO A C 1
ATOM 2997 O O . PRO A 1 404 ? -1.697 17.924 7.559 1.00 89.38 404 PRO A O 1
ATOM 3000 N N . SER A 1 405 ? -1.918 18.192 9.779 1.00 85.31 405 SER A N 1
ATOM 3001 C CA . SER A 1 405 ? -3.123 19.031 9.677 1.00 85.31 405 SER A CA 1
ATOM 3002 C C . SER A 1 405 ? -2.733 20.498 9.478 1.00 85.31 405 SER A C 1
ATOM 3004 O O . SER A 1 405 ? -2.440 21.231 10.423 1.00 85.31 405 SER A O 1
ATOM 3006 N N . CYS A 1 406 ? -2.775 20.968 8.235 1.00 78.50 406 CYS A N 1
ATOM 3007 C CA . CYS A 1 406 ? -2.340 22.313 7.848 1.00 78.50 406 CYS A CA 1
ATOM 3008 C C . CYS A 1 406 ? -3.439 23.396 7.936 1.00 78.50 406 CYS A C 1
ATOM 3010 O O . CYS A 1 406 ? -3.556 24.277 7.081 1.00 78.50 406 CYS A O 1
ATOM 3012 N N . ASN A 1 407 ? -4.223 23.381 9.018 1.00 65.31 407 ASN A N 1
ATOM 3013 C CA . ASN A 1 407 ? -5.445 24.188 9.181 1.00 65.31 407 ASN A CA 1
ATOM 3014 C C . ASN A 1 407 ? -5.222 25.683 9.515 1.00 65.31 407 ASN A C 1
ATOM 3016 O O . ASN A 1 407 ? -6.189 26.431 9.663 1.00 65.31 407 ASN A O 1
ATOM 3020 N N . GLY A 1 408 ? -3.971 26.139 9.666 1.00 53.00 408 GLY A N 1
ATOM 3021 C CA . GLY A 1 408 ? -3.648 27.368 10.406 1.00 53.00 408 GLY A CA 1
ATOM 3022 C C . GLY A 1 408 ? -2.779 28.434 9.728 1.00 53.00 408 GLY A C 1
ATOM 3023 O O . GLY A 1 408 ? -2.250 29.275 10.452 1.00 53.00 408 GLY A O 1
ATOM 3024 N N . GLY A 1 409 ? -2.593 28.461 8.400 1.00 48.69 409 GLY A N 1
ATOM 3025 C CA . GLY A 1 409 ? -1.714 29.504 7.834 1.00 48.69 409 GLY A CA 1
ATOM 3026 C C . GLY A 1 409 ? -1.431 29.563 6.334 1.00 48.69 409 GLY A C 1
ATOM 3027 O O . GLY A 1 409 ? -0.698 30.464 5.939 1.00 48.69 409 GLY A O 1
ATOM 3028 N N . GLY A 1 410 ? -2.020 28.693 5.506 1.00 49.50 410 GLY A N 1
ATOM 3029 C CA . GLY A 1 410 ? -2.077 28.888 4.051 1.00 49.50 410 GLY A CA 1
ATOM 3030 C C . GLY A 1 410 ? -1.779 27.642 3.218 1.00 49.50 410 GLY A C 1
ATOM 3031 O O . GLY A 1 410 ? -0.627 27.285 3.098 1.00 49.50 410 GLY A O 1
ATOM 3032 N N . ALA A 1 411 ? -2.817 27.101 2.564 1.00 54.91 411 ALA A N 1
ATOM 3033 C CA . ALA A 1 411 ? -2.776 26.283 1.338 1.00 54.91 411 ALA A CA 1
ATOM 3034 C C . ALA A 1 411 ? -2.476 24.761 1.392 1.00 54.91 411 ALA A C 1
ATOM 3036 O O . ALA A 1 411 ? -2.193 24.188 0.345 1.00 54.91 411 ALA A O 1
ATOM 3037 N N . GLY A 1 412 ? -2.687 24.079 2.524 1.00 72.00 412 GLY A N 1
ATOM 3038 C CA . GLY A 1 412 ? -2.658 22.603 2.588 1.00 72.00 412 GLY A CA 1
ATOM 3039 C C . GLY A 1 412 ? -1.272 22.028 2.890 1.00 72.00 412 GLY A C 1
ATOM 3040 O O . GLY A 1 412 ? -0.338 22.771 3.161 1.00 72.00 412 GLY A O 1
ATOM 3041 N N . ASN A 1 413 ? -1.124 20.703 2.927 1.00 83.38 413 ASN A N 1
ATOM 3042 C CA . ASN A 1 413 ? 0.209 20.108 3.077 1.00 83.38 413 ASN A CA 1
ATOM 3043 C C . ASN A 1 413 ? 1.081 20.418 1.834 1.00 83.38 413 ASN A C 1
ATOM 3045 O O . ASN A 1 413 ? 0.577 20.762 0.766 1.00 83.38 413 ASN A O 1
ATOM 3049 N N . ARG A 1 414 ? 2.406 20.326 1.967 1.00 85.38 414 ARG A N 1
ATOM 3050 C CA . ARG A 1 414 ? 3.376 20.722 0.924 1.00 85.38 414 ARG A CA 1
ATOM 3051 C C . ARG A 1 414 ? 3.734 19.587 -0.045 1.00 85.38 414 ARG A C 1
ATOM 3053 O O . ARG A 1 414 ? 4.767 19.659 -0.712 1.00 85.38 414 ARG A O 1
ATOM 3060 N N . GLY A 1 415 ? 2.889 18.558 -0.113 1.00 84.19 415 GLY A N 1
ATOM 3061 C CA . GLY A 1 415 ? 3.106 17.347 -0.897 1.00 84.19 415 GLY A CA 1
ATOM 3062 C C . GLY A 1 415 ? 3.972 16.300 -0.194 1.00 84.19 415 GLY A C 1
ATOM 3063 O O . GLY A 1 415 ? 4.383 16.464 0.961 1.00 84.19 415 GLY A O 1
ATOM 3064 N N . PHE A 1 416 ? 4.229 15.212 -0.916 1.00 85.50 416 PHE A N 1
ATOM 3065 C CA . PHE A 1 416 ? 4.993 14.067 -0.433 1.00 85.50 416 PHE A CA 1
ATOM 3066 C C . PHE A 1 416 ? 6.494 14.321 -0.382 1.00 85.50 416 PHE A C 1
ATOM 3068 O O . PHE A 1 416 ? 7.077 14.976 -1.251 1.00 85.50 416 PHE A O 1
ATOM 3075 N N . LEU A 1 417 ? 7.130 13.738 0.628 1.00 84.31 417 LEU A N 1
ATOM 3076 C CA . LEU A 1 417 ? 8.574 13.680 0.732 1.00 84.31 417 LEU A CA 1
ATOM 3077 C C . LEU A 1 417 ? 9.010 12.333 1.309 1.00 84.31 417 LEU A C 1
ATOM 3079 O O . LEU A 1 417 ? 8.618 11.972 2.417 1.00 84.31 417 LEU A O 1
ATOM 3083 N N . GLU A 1 418 ? 9.860 11.618 0.574 1.00 84.31 418 GLU A N 1
ATOM 3084 C CA . GLU A 1 418 ? 10.560 10.449 1.104 1.00 84.31 418 GLU A CA 1
ATOM 3085 C C . GLU A 1 418 ? 11.572 10.869 2.171 1.00 84.31 418 GLU A C 1
ATOM 3087 O O . GLU A 1 418 ? 12.313 11.850 2.024 1.00 84.31 418 GLU A O 1
ATOM 3092 N N . THR A 1 419 ? 11.578 10.123 3.267 1.00 83.94 419 THR A N 1
ATOM 3093 C CA . THR A 1 419 ? 12.327 10.417 4.485 1.00 83.94 419 THR A CA 1
ATOM 3094 C C . THR A 1 419 ? 12.845 9.134 5.117 1.00 83.94 419 THR A C 1
ATOM 3096 O O . THR A 1 419 ? 12.393 8.033 4.811 1.00 83.94 419 THR A O 1
ATOM 3099 N N . VAL A 1 420 ? 13.790 9.280 6.039 1.00 84.81 420 VAL A N 1
ATOM 3100 C CA . VAL A 1 420 ? 14.140 8.220 6.988 1.00 84.81 420 VAL A CA 1
ATOM 3101 C C . VAL A 1 420 ? 13.455 8.497 8.321 1.00 84.81 420 VAL A C 1
ATOM 3103 O O . VAL A 1 420 ? 13.190 9.651 8.653 1.00 84.81 420 VAL A O 1
ATOM 3106 N N . ALA A 1 421 ? 13.192 7.455 9.108 1.00 85.31 421 ALA A N 1
ATOM 3107 C CA . ALA A 1 421 ? 12.692 7.640 10.465 1.00 85.31 421 ALA A CA 1
ATOM 3108 C C . ALA A 1 421 ? 13.754 8.330 11.340 1.00 85.31 421 ALA A C 1
ATOM 3110 O O . ALA A 1 421 ? 14.888 7.849 11.447 1.00 85.31 421 ALA A O 1
ATOM 3111 N N . GLY A 1 422 ? 13.385 9.422 12.009 1.00 83.12 422 GLY A N 1
ATOM 3112 C CA . GLY A 1 422 ? 14.263 10.125 12.941 1.00 83.12 422 GLY A CA 1
ATOM 3113 C C . GLY A 1 422 ? 14.684 9.235 14.115 1.00 83.12 422 GLY A C 1
ATOM 3114 O O . GLY A 1 422 ? 13.939 8.361 14.568 1.00 83.12 422 GLY A O 1
ATOM 3115 N N . THR A 1 423 ? 15.892 9.421 14.646 1.00 75.19 423 THR A N 1
ATOM 3116 C CA . THR A 1 423 ? 16.403 8.601 15.766 1.00 75.19 423 THR A CA 1
ATOM 3117 C C . THR A 1 423 ? 16.087 9.175 17.143 1.00 75.19 423 THR A C 1
ATOM 3119 O O . THR A 1 423 ? 16.222 8.466 18.139 1.00 75.19 423 THR A O 1
ATOM 3122 N N . ASP A 1 424 ? 15.692 10.447 17.222 1.00 66.00 424 ASP A N 1
ATOM 3123 C CA . ASP A 1 424 ? 15.566 11.163 18.486 1.00 66.00 424 ASP A CA 1
ATOM 3124 C C . ASP A 1 424 ? 14.263 11.971 18.580 1.00 66.00 424 ASP A C 1
ATOM 3126 O O . ASP A 1 424 ? 13.895 12.698 17.665 1.00 66.00 424 ASP A O 1
ATOM 3130 N N . LEU A 1 425 ? 13.581 11.857 19.721 1.00 61.34 425 LEU A N 1
ATOM 3131 C CA . LEU A 1 425 ? 12.446 12.708 20.111 1.00 61.34 425 LEU A CA 1
ATOM 3132 C C . LEU A 1 425 ? 12.845 13.727 21.202 1.00 61.34 425 LEU A C 1
ATOM 3134 O O . LEU A 1 425 ? 12.013 14.521 21.650 1.00 61.34 425 LEU A O 1
ATOM 3138 N N . SER A 1 426 ? 14.094 13.678 21.684 1.00 45.25 426 SER A N 1
ATOM 3139 C CA . SER A 1 426 ? 14.530 14.265 22.957 1.00 45.25 426 SER A CA 1
ATOM 3140 C C . SER A 1 426 ? 14.625 15.791 22.974 1.00 45.25 426 SER A C 1
ATOM 3142 O O . SER A 1 426 ? 14.668 16.375 24.058 1.00 45.25 426 SER A O 1
ATOM 3144 N N . SER A 1 427 ? 14.603 16.462 21.819 1.00 40.53 427 SER A N 1
ATOM 3145 C CA . SER A 1 427 ? 14.846 17.907 21.740 1.00 40.53 427 SER A CA 1
ATOM 3146 C C . SER A 1 427 ? 13.609 18.805 21.605 1.00 40.53 427 SER A C 1
ATOM 3148 O O . SER A 1 427 ? 13.791 20.021 21.559 1.00 40.53 427 SER A O 1
ATOM 3150 N N . GLY A 1 428 ? 12.365 18.297 21.593 1.00 44.62 428 GLY A N 1
ATOM 3151 C CA . GLY A 1 428 ? 11.225 19.227 21.449 1.00 44.62 428 GLY A CA 1
ATOM 3152 C C . GLY A 1 428 ? 9.786 18.720 21.530 1.00 44.62 428 GLY A C 1
ATOM 3153 O O . GLY A 1 428 ? 8.884 19.553 21.508 1.00 44.62 428 GLY A O 1
ATOM 3154 N N . GLY A 1 429 ? 9.536 17.413 21.661 1.00 53.88 429 GLY A N 1
ATOM 3155 C CA . GLY A 1 429 ? 8.175 16.876 21.531 1.00 53.88 429 GLY A CA 1
ATOM 3156 C C . GLY A 1 429 ? 7.637 16.981 20.098 1.00 53.88 429 GLY A C 1
ATOM 3157 O O . GLY A 1 429 ? 8.257 17.586 19.225 1.00 53.88 429 GLY A O 1
ATOM 3158 N N . TYR A 1 430 ? 6.486 16.359 19.842 1.00 63.66 430 TYR A N 1
ATOM 3159 C CA . TYR A 1 430 ? 5.788 16.501 18.566 1.00 63.66 430 TYR A CA 1
ATOM 3160 C C . TYR A 1 430 ? 5.250 17.933 18.459 1.00 63.66 430 TYR A C 1
ATOM 3162 O O . TYR A 1 430 ? 4.209 18.250 19.029 1.00 63.66 430 TYR A O 1
ATOM 3170 N N . GLY A 1 431 ? 6.004 18.823 17.817 1.00 70.12 431 GLY A N 1
ATOM 3171 C CA . GLY A 1 431 ? 5.515 20.157 17.485 1.00 70.12 431 GLY A CA 1
ATOM 3172 C C . GLY A 1 431 ? 4.411 20.083 16.431 1.00 70.12 431 GLY A C 1
ATOM 3173 O O . GLY A 1 431 ? 4.389 19.165 15.606 1.00 70.12 431 GLY A O 1
ATOM 3174 N N . ASP A 1 432 ? 3.509 21.061 16.442 1.00 79.62 432 ASP A N 1
ATOM 3175 C CA . ASP A 1 432 ? 2.585 21.248 15.327 1.00 79.62 432 ASP A CA 1
ATOM 3176 C C . ASP A 1 432 ? 3.370 21.675 14.070 1.00 79.62 432 ASP A C 1
ATOM 3178 O O . ASP A 1 432 ? 4.377 22.385 14.191 1.00 79.62 432 ASP A O 1
ATOM 3182 N N . PRO A 1 433 ? 2.926 21.278 12.865 1.00 79.38 433 PRO A N 1
ATOM 3183 C CA . PRO A 1 433 ? 3.508 21.736 11.608 1.00 79.38 433 PRO A CA 1
ATOM 3184 C C . PRO A 1 433 ? 3.610 23.267 11.568 1.00 79.38 433 PRO A C 1
ATOM 3186 O O . PRO A 1 433 ? 2.631 23.984 11.772 1.00 79.38 433 PRO A O 1
ATOM 3189 N N . THR A 1 434 ? 4.812 23.783 11.310 1.00 76.56 434 THR A N 1
ATOM 3190 C CA . THR A 1 434 ? 5.114 25.224 11.410 1.00 76.56 434 THR A CA 1
ATOM 3191 C C . THR A 1 434 ? 5.117 25.945 10.064 1.00 76.56 434 THR A C 1
ATOM 3193 O O . THR A 1 434 ? 5.052 27.173 10.023 1.00 76.56 434 THR A O 1
ATOM 3196 N N . ASN A 1 435 ? 5.178 25.199 8.959 1.00 75.88 435 ASN A N 1
ATOM 3197 C CA . ASN A 1 435 ? 5.198 25.738 7.604 1.00 75.88 435 ASN A CA 1
ATOM 3198 C C . ASN A 1 435 ? 4.312 24.898 6.686 1.00 75.88 435 ASN A C 1
ATOM 3200 O O . ASN A 1 435 ? 4.712 23.824 6.263 1.00 75.88 435 ASN A O 1
ATOM 3204 N N . CYS A 1 436 ? 3.133 25.408 6.360 1.00 78.00 436 CYS A N 1
ATOM 3205 C CA . CYS A 1 436 ? 2.158 24.720 5.522 1.00 78.00 436 CYS A CA 1
ATOM 3206 C C . CYS A 1 436 ? 1.984 25.375 4.148 1.00 78.00 436 CYS A C 1
ATOM 3208 O O . CYS A 1 436 ? 0.962 25.164 3.528 1.00 78.00 436 CYS A O 1
ATOM 3210 N N . ASP A 1 437 ? 2.933 26.187 3.671 1.00 79.25 437 ASP A N 1
ATOM 3211 C CA . ASP A 1 437 ? 2.798 26.874 2.380 1.00 79.25 437 ASP A CA 1
ATOM 3212 C C . ASP A 1 437 ? 3.471 26.076 1.241 1.00 79.25 437 ASP A C 1
ATOM 3214 O O . ASP A 1 437 ? 4.709 26.007 1.197 1.00 79.25 437 ASP A O 1
ATOM 3218 N N . PRO A 1 438 ? 2.710 25.505 0.281 1.00 71.81 438 PRO A N 1
ATOM 3219 C CA . PRO A 1 438 ? 3.273 24.789 -0.867 1.00 71.81 438 PRO A CA 1
ATOM 3220 C C . PRO A 1 438 ? 4.132 25.680 -1.774 1.00 71.81 438 PRO A C 1
ATOM 3222 O O . PRO A 1 438 ? 5.010 25.181 -2.474 1.00 71.81 438 PRO A O 1
ATOM 3225 N N . GLY A 1 439 ? 3.912 27.001 -1.758 1.00 66.69 439 GLY A N 1
ATOM 3226 C CA . GLY A 1 439 ? 4.699 27.974 -2.519 1.00 66.69 439 GLY A CA 1
ATOM 3227 C C . GLY A 1 439 ? 6.061 28.289 -1.899 1.00 66.69 439 GLY A C 1
ATOM 3228 O O . GLY A 1 439 ? 6.931 28.862 -2.564 1.00 66.69 439 GLY A O 1
ATOM 3229 N N . THR A 1 440 ? 6.283 27.905 -0.641 1.00 72.06 440 THR A N 1
ATOM 3230 C CA . THR A 1 440 ? 7.574 28.085 0.019 1.00 72.06 440 THR A CA 1
ATOM 3231 C C . THR A 1 440 ? 8.559 27.025 -0.472 1.00 72.06 440 THR A C 1
ATOM 3233 O O . THR A 1 440 ? 8.264 25.831 -0.482 1.00 72.06 440 THR A O 1
ATOM 3236 N N . ALA A 1 441 ? 9.769 27.442 -0.853 1.00 69.62 441 ALA A N 1
ATOM 3237 C CA . ALA A 1 441 ? 10.814 26.518 -1.290 1.00 69.62 441 ALA A CA 1
ATOM 3238 C C . ALA A 1 441 ? 11.173 25.506 -0.184 1.00 69.62 441 ALA A C 1
ATOM 3240 O O . ALA A 1 441 ? 11.193 25.845 1.005 1.00 69.62 441 ALA A O 1
ATOM 3241 N N . LYS A 1 442 ? 11.487 24.261 -0.569 1.00 69.81 442 LYS A N 1
ATOM 3242 C CA . LYS A 1 442 ? 12.053 23.271 0.357 1.00 69.81 442 LYS A CA 1
ATOM 3243 C C . LYS A 1 442 ? 13.360 23.837 0.935 1.00 69.81 442 LYS A C 1
ATOM 3245 O O . LYS A 1 442 ? 14.247 24.196 0.153 1.00 69.81 442 LYS A O 1
ATOM 3250 N N . PRO A 1 443 ? 13.504 23.948 2.265 1.00 67.50 443 PRO A N 1
ATOM 3251 C CA . PRO A 1 443 ? 14.729 24.483 2.832 1.00 67.50 443 PRO A CA 1
ATOM 3252 C C . PRO A 1 443 ? 15.908 23.525 2.575 1.00 67.50 443 PRO A C 1
ATOM 3254 O O . PRO A 1 443 ? 15.808 22.306 2.720 1.00 67.50 443 PRO A O 1
ATOM 3257 N N . ALA A 1 444 ? 17.020 24.082 2.084 1.00 55.56 444 ALA A N 1
ATOM 3258 C CA . ALA A 1 444 ? 18.162 23.305 1.611 1.00 55.56 444 ALA A CA 1
ATOM 3259 C C . ALA A 1 444 ? 18.913 22.656 2.785 1.00 55.56 444 ALA A C 1
ATOM 3261 O O . ALA A 1 444 ? 19.426 23.357 3.655 1.00 55.56 444 ALA A O 1
ATOM 3262 N N . GLY A 1 445 ? 18.999 21.321 2.786 1.00 61.09 445 GLY A N 1
ATOM 3263 C CA . GLY A 1 445 ? 19.762 20.550 3.775 1.00 61.09 445 GLY A CA 1
ATOM 3264 C C . GLY A 1 445 ? 19.173 20.521 5.190 1.00 61.09 445 GLY A C 1
ATOM 3265 O O . GLY A 1 445 ? 19.893 20.157 6.112 1.00 61.09 445 GLY A O 1
ATOM 3266 N N . SER A 1 446 ? 17.908 20.917 5.376 1.00 64.62 446 SER A N 1
ATOM 3267 C CA . SER A 1 446 ? 17.276 21.026 6.702 1.00 64.62 446 SER A CA 1
ATOM 3268 C C . SER A 1 446 ? 16.150 20.025 6.961 1.00 64.62 446 SER A C 1
ATOM 3270 O O . SER A 1 446 ? 15.465 20.169 7.965 1.00 64.62 446 SER A O 1
ATOM 3272 N N . ILE A 1 447 ? 15.871 19.121 6.021 1.00 74.25 447 ILE A N 1
ATOM 3273 C CA . ILE A 1 447 ? 14.925 18.028 6.238 1.00 74.25 447 ILE A CA 1
ATOM 3274 C C . ILE A 1 447 ? 15.734 16.752 6.151 1.00 74.25 447 ILE A C 1
ATOM 3276 O O . ILE A 1 447 ? 16.116 16.354 5.046 1.00 74.25 447 ILE A O 1
ATOM 3280 N N . VAL A 1 448 ? 16.071 16.199 7.313 1.00 79.31 448 VAL A N 1
ATOM 3281 C CA . VAL A 1 448 ? 16.897 14.991 7.408 1.00 79.31 448 VAL A CA 1
ATOM 3282 C C . VAL A 1 448 ? 16.083 13.743 7.727 1.00 79.31 448 VAL A C 1
ATOM 3284 O O . VAL A 1 448 ? 16.553 12.647 7.435 1.00 79.31 448 VAL A O 1
ATOM 3287 N N . ASP A 1 449 ? 14.876 13.899 8.269 1.00 86.19 449 ASP A N 1
ATOM 3288 C CA . ASP A 1 449 ? 14.007 12.799 8.679 1.00 86.19 449 ASP A CA 1
ATOM 3289 C C . ASP A 1 449 ? 12.504 13.137 8.570 1.00 86.19 449 ASP A C 1
ATOM 3291 O O . ASP A 1 449 ? 12.098 14.207 8.100 1.00 86.19 449 ASP A O 1
ATOM 3295 N N . ASP A 1 450 ? 11.673 12.172 8.959 1.00 88.81 450 ASP A N 1
ATOM 3296 C CA . ASP A 1 450 ? 10.213 12.256 8.994 1.00 88.81 450 ASP A CA 1
ATOM 3297 C C . ASP A 1 450 ? 9.688 13.346 9.945 1.00 88.81 450 ASP A C 1
ATOM 3299 O O . ASP A 1 450 ? 8.688 14.004 9.643 1.00 88.81 450 ASP A O 1
ATOM 3303 N N . LEU A 1 451 ? 10.379 13.594 11.061 1.00 88.00 451 LEU A N 1
ATOM 3304 C CA . LEU A 1 451 ? 10.041 14.656 12.007 1.00 88.00 451 LEU A CA 1
ATOM 3305 C C . LEU A 1 451 ? 10.274 16.045 11.401 1.00 88.00 451 LEU A C 1
ATOM 3307 O O . LEU A 1 451 ? 9.418 16.924 11.527 1.00 88.00 451 LEU A O 1
ATOM 3311 N N . ASP A 1 452 ? 11.392 16.256 10.713 1.00 85.75 452 ASP A N 1
ATOM 3312 C CA . ASP A 1 452 ? 11.639 17.514 10.011 1.00 85.75 452 ASP A CA 1
ATOM 3313 C C . ASP A 1 452 ? 10.624 17.743 8.888 1.00 85.75 452 ASP A C 1
ATOM 3315 O O . ASP A 1 452 ? 10.156 18.872 8.700 1.00 85.75 452 ASP A O 1
ATOM 3319 N N . ALA A 1 453 ? 10.274 16.691 8.139 1.00 87.44 453 ALA A N 1
ATOM 3320 C CA . ALA A 1 453 ? 9.254 16.768 7.097 1.00 87.44 453 ALA A CA 1
ATOM 3321 C C . ALA A 1 453 ? 7.906 17.196 7.690 1.00 87.44 453 ALA A C 1
ATOM 3323 O O . ALA A 1 453 ? 7.301 18.155 7.201 1.00 87.44 453 ALA A O 1
ATOM 3324 N N . TRP A 1 454 ? 7.510 16.575 8.803 1.00 88.44 454 TRP A N 1
ATOM 3325 C CA . TRP A 1 454 ? 6.317 16.926 9.569 1.00 88.44 454 TRP A CA 1
ATOM 3326 C C . TRP A 1 454 ? 6.310 18.393 10.017 1.00 88.44 454 TRP A C 1
ATOM 3328 O O . TRP A 1 454 ? 5.369 19.138 9.734 1.00 88.44 454 TRP A O 1
ATOM 3338 N N . LEU A 1 455 ? 7.383 18.848 10.676 1.00 86.00 455 LEU A N 1
ATOM 3339 C CA . LEU A 1 455 ? 7.503 20.227 11.167 1.00 86.00 455 LEU A CA 1
ATOM 3340 C C . LEU A 1 455 ? 7.476 21.258 10.033 1.00 86.00 455 LEU A C 1
ATOM 3342 O O . LEU A 1 455 ? 7.053 22.400 10.239 1.00 86.00 455 LEU A O 1
ATOM 3346 N N . ASN A 1 456 ? 7.903 20.851 8.839 1.00 84.25 456 ASN A N 1
ATOM 3347 C CA . ASN A 1 456 ? 7.878 21.653 7.625 1.00 84.25 456 ASN A CA 1
ATOM 3348 C C . ASN A 1 456 ? 6.631 21.422 6.762 1.00 84.25 456 ASN A C 1
ATOM 3350 O O . ASN A 1 456 ? 6.654 21.874 5.622 1.00 84.25 456 ASN A O 1
ATOM 3354 N N . GLY A 1 457 ? 5.589 20.756 7.276 1.00 86.69 457 GLY A N 1
ATOM 3355 C CA . GLY A 1 457 ? 4.280 20.599 6.628 1.00 86.69 457 GLY A CA 1
ATOM 3356 C C . GLY A 1 457 ? 4.256 19.689 5.401 1.00 86.69 457 GLY A C 1
ATOM 3357 O O . GLY A 1 457 ? 3.327 19.784 4.600 1.00 86.69 457 GLY A O 1
ATOM 3358 N N . PHE A 1 458 ? 5.259 18.827 5.228 1.00 88.50 458 PHE A N 1
ATOM 3359 C CA . PHE A 1 458 ? 5.264 17.787 4.199 1.00 88.50 458 PHE A CA 1
ATOM 3360 C C . PHE A 1 458 ? 4.552 16.525 4.688 1.00 88.50 458 PHE A C 1
ATOM 3362 O O . PHE A 1 458 ? 4.569 16.214 5.880 1.00 88.50 458 PHE A O 1
ATOM 3369 N N . VAL A 1 459 ? 3.980 15.773 3.748 1.00 91.00 459 VAL A N 1
ATOM 3370 C CA . VAL A 1 459 ? 3.547 14.395 3.991 1.00 91.00 459 VAL A CA 1
ATOM 3371 C C . VAL A 1 459 ? 4.788 13.508 3.939 1.00 91.00 459 VAL A C 1
ATOM 3373 O O . VAL A 1 459 ? 5.345 13.262 2.868 1.00 91.00 459 VAL A O 1
ATOM 3376 N N . GLY A 1 460 ? 5.268 13.086 5.106 1.00 90.44 460 GLY A N 1
ATOM 3377 C CA . GLY A 1 460 ? 6.469 12.259 5.217 1.00 90.44 460 GLY A CA 1
ATOM 3378 C C . GLY A 1 460 ? 6.162 10.799 4.903 1.00 90.44 460 GLY A C 1
ATOM 3379 O O . GLY A 1 460 ? 5.236 10.238 5.491 1.00 90.44 460 GLY A O 1
ATOM 3380 N N . ILE A 1 461 ? 6.947 10.192 4.012 1.00 90.88 461 ILE A N 1
ATOM 3381 C CA . ILE A 1 461 ? 6.953 8.748 3.757 1.00 90.88 461 ILE A CA 1
ATOM 3382 C C . ILE A 1 461 ? 8.266 8.206 4.310 1.00 90.88 461 ILE A C 1
ATOM 3384 O O . ILE A 1 461 ? 9.334 8.553 3.805 1.00 90.88 461 ILE A O 1
ATOM 3388 N N . ALA A 1 462 ? 8.201 7.381 5.349 1.00 89.31 462 ALA A N 1
ATOM 3389 C CA . ALA A 1 462 ? 9.363 6.671 5.873 1.00 89.31 462 ALA A CA 1
ATOM 3390 C C . ALA A 1 462 ? 9.175 5.169 5.676 1.00 89.31 462 ALA A C 1
ATOM 3392 O O . ALA A 1 462 ? 8.158 4.618 6.097 1.00 89.31 462 ALA A O 1
ATOM 3393 N N . ASP A 1 463 ? 10.146 4.492 5.062 1.00 87.56 463 ASP A N 1
ATOM 3394 C CA . ASP A 1 463 ? 10.145 3.032 5.062 1.00 87.56 463 ASP A CA 1
ATOM 3395 C C . ASP A 1 463 ? 10.533 2.512 6.450 1.00 87.56 463 ASP A C 1
ATOM 3397 O O . ASP A 1 463 ? 11.599 2.816 6.993 1.00 87.56 463 ASP A O 1
ATOM 3401 N N . MET A 1 464 ? 9.645 1.711 7.028 1.00 85.69 464 MET A N 1
ATOM 3402 C CA . MET A 1 464 ? 9.845 1.109 8.337 1.00 85.69 464 MET A CA 1
ATOM 3403 C C . MET A 1 464 ? 10.467 -0.283 8.266 1.00 85.69 464 MET A C 1
ATOM 3405 O O . MET A 1 464 ? 10.816 -0.835 9.316 1.00 85.69 464 MET A O 1
ATOM 3409 N N . GLY A 1 465 ? 10.591 -0.861 7.073 1.00 77.19 465 GLY A N 1
ATOM 3410 C CA . GLY A 1 465 ? 11.071 -2.215 6.862 1.00 77.19 465 GLY A CA 1
ATOM 3411 C C . GLY A 1 465 ? 10.186 -3.298 7.496 1.00 77.19 465 GLY A C 1
ATOM 3412 O O . GLY A 1 465 ? 9.328 -3.076 8.358 1.00 77.19 465 GLY A O 1
ATOM 3413 N N . ILE A 1 466 ? 10.426 -4.533 7.061 1.00 74.12 466 ILE A N 1
ATOM 3414 C CA . ILE A 1 466 ? 9.648 -5.722 7.448 1.00 74.12 466 ILE A CA 1
ATOM 3415 C C . ILE A 1 466 ? 10.031 -6.227 8.847 1.00 74.12 466 ILE A C 1
ATOM 3417 O O . ILE A 1 466 ? 9.197 -6.699 9.633 1.00 74.12 466 ILE A O 1
ATOM 3421 N N . THR A 1 467 ? 11.318 -6.151 9.169 1.00 64.12 467 THR A N 1
ATOM 3422 C CA . THR A 1 467 ? 11.851 -6.452 10.497 1.00 64.12 467 THR A CA 1
ATOM 3423 C C . THR A 1 467 ? 11.873 -5.173 11.319 1.00 64.12 467 THR A C 1
ATOM 3425 O O . THR A 1 467 ? 12.172 -4.113 10.775 1.00 64.12 467 THR A O 1
ATOM 3428 N N . GLN A 1 468 ? 11.639 -5.253 12.635 1.00 53.81 468 GLN A N 1
ATOM 3429 C CA . GLN A 1 468 ? 12.100 -4.164 13.501 1.00 53.81 468 GLN A CA 1
ATOM 3430 C C . GLN A 1 468 ? 13.578 -3.884 13.177 1.00 53.81 468 GLN A C 1
ATOM 3432 O O . GLN A 1 468 ? 14.295 -4.850 12.872 1.00 53.81 468 GLN A O 1
ATOM 3437 N N . PRO A 1 469 ? 14.067 -2.628 13.229 1.00 35.09 469 PRO A N 1
ATOM 3438 C CA . PRO A 1 469 ? 15.507 -2.438 13.231 1.00 35.09 469 PRO A CA 1
ATOM 3439 C C . PRO A 1 469 ? 16.061 -3.349 14.337 1.00 35.09 469 PRO A C 1
ATOM 3441 O O . PRO A 1 469 ? 15.459 -3.417 15.417 1.00 35.09 469 PRO A O 1
ATOM 3444 N N . PRO A 1 470 ? 17.120 -4.135 14.065 1.00 28.28 470 PRO A N 1
ATOM 3445 C CA . PRO A 1 470 ? 17.702 -4.985 15.088 1.00 28.28 470 PRO A CA 1
ATOM 3446 C C . PRO A 1 470 ? 17.961 -4.097 16.297 1.00 28.28 470 PRO A C 1
ATOM 3448 O O . PRO A 1 470 ? 18.481 -2.996 16.126 1.00 28.28 470 PRO A O 1
ATOM 3451 N N . ASN A 1 471 ? 17.551 -4.552 17.485 1.00 29.61 471 ASN A N 1
ATOM 3452 C CA . ASN A 1 471 ? 17.945 -3.937 18.747 1.00 29.61 471 ASN A CA 1
ATOM 3453 C C . ASN A 1 471 ? 19.430 -3.575 18.640 1.00 29.61 471 ASN A C 1
ATOM 3455 O O . ASN A 1 471 ? 20.280 -4.471 18.648 1.00 29.61 471 ASN A O 1
ATOM 3459 N N . TYR A 1 472 ? 19.736 -2.292 18.456 1.00 26.06 472 TYR A N 1
ATOM 3460 C CA . TYR A 1 472 ? 21.112 -1.850 18.538 1.00 26.06 472 TYR A CA 1
ATOM 3461 C C . TYR A 1 472 ? 21.478 -1.860 20.029 1.00 26.06 472 TYR A C 1
ATOM 3463 O O . TYR A 1 472 ? 20.639 -1.497 20.857 1.00 26.06 472 TYR A O 1
ATOM 3471 N N . PRO A 1 473 ? 22.663 -2.402 20.356 1.00 30.73 473 PRO A N 1
ATOM 3472 C CA . PRO A 1 473 ? 23.036 -2.869 21.690 1.00 30.73 473 PRO A CA 1
ATOM 3473 C C . PRO A 1 473 ? 23.023 -1.804 22.786 1.00 30.73 473 PRO A C 1
ATOM 3475 O O . PRO A 1 473 ? 23.267 -0.616 22.475 1.00 30.73 473 PRO A O 1
#

Secondary structure (DSSP, 8-state):
--------------------------SSSHHHHHHHHHHHHTT-HHHHHHHHHHHHHHSS--GGG--SSPPPHHHHHHHHHHHHHHHHHHHT--STTTT--SSPPEEPPTTT-EEEE-SSPEES---TT---EEEE-TTS-EEEEEEEEEESSSPPP-SSSS----EEEETTTEEEEEEEEEE---SS---EEESS-TT--BSSTT-B----HHHHHHH--S-EEEEEE-SS-TT-HHHHHHHHHHH--TTS-S--TTTTEEEEEEEESS--TT-TT---TTS-S-EE-SEE-TT-PEEEEEESS-HHHHHHIIIIIS----SEEEEEEEES---HHHHHHH-HHHHHHHHHHHHH--EEEEEEE-SSS--HHHHHHHHHHHHHHHHTTSS--TTT--EEEEE---TTSSSS---EEEEPPPS--TTT-SPPPS---TTSPPPTT---SHHHHHHTT-EEEEE--SSPPP---

Foldseek 3Di:
DDDDDDDDDDDDDDDDDDDDDDPDPPDDPVVVVVVVVVVVLVPPCQFVLQQVVVCVVPVDGAVLQQDVVRQDNVLVVVLQSLVVLQVVQCVCQQFPVSQADDDDWDDAPLQAWTKGFNDDAAEDADRSNHFRIWIAHNVRGTFKTKHKHFDQPDDHDYGPDDQFLWDWPQDVRTIIMTMFTQQPAFRSHGRSGHSDAPQAPPPDRPHRPHGDPVSNCVSDPAAAEEEEEEQAFQQDPWSVLLVCLLPDDPPDPPSDPSPRYDYAYQYAHHHHAQCQQDADVVAFPDWDAPDAHNVRHGHGTHTPIALLSSLVCVCPVVVDDGQEYEYDQAQAAQAALNSNRRGSSLSNQLSNLVPPQHHYEGHYAHHDDGPSVLRSVLVVVVVVCVNSVNDDDRRWFHKYKYAADPPPDDDGALEEDEFAGHHDCDPDHQDHQDARYVPDDDDPPQGHGPSSCRNNRYTYIHTCTSDHPPPDD